Protein AF-A0A9D7PVM7-F1 (afdb_monomer_lite)

Sequence (505 aa):
MSLNIETTVGYNQNSSFRDILANPTSSTDWLGYDNGFRDRNHGDFKNYKTDPTDYELFMMLGLDPFYKSLGVNNDWNGLTDQEVKENYYKLGLVELGLLPKALINDRQAVEDAKLKFASSGLRKQAFEKLNARAAQEGQSLPNNWLTYKKRASTNISQSFSFGNQTKLFGKTLGYILGGRYGQSIQYDPHSINQRTLTSLFNDGQPIINENSNPQIARYTNGWSALLNLAYKYSNNHSISILLMPNFLGSNNLREGDVFRAGADYSKIYGSNQFYEQRKQMIYQLRSEHFFPAYKLKMELNASYTNGESIVPDFKRFRFFEFDSTTYWYDPTAFFQDPLTRNFRYLLEDLLDSRIHFELPLSKSTSFVRKIKFGAAYKQLDKKYDQYNYDLGFDAGSSFATNKDLQQFFDLSHFQFKKDIFEESRLDYFYGNPDFAPNHTFGRSSILAFFVMADYNITKKLRVSGGLRYENTDQKIDSDAYDKLNLPRNDIRRIYQGALVSNLVS

pLDDT: mean 90.28, std 12.52, range [25.58, 98.75]

Radius of gyration: 33.02 Å; chains: 1; bounding box: 81×60×110 Å

Foldseek 3Di:
DDKDKDKDWADDPFAAQDWAKAFDAAPCVQAQDHPCLQFDDDPPDDFQDLDDDLVLLLVLVVCQVVCVVVVNPDDCVPPPDPVVVLLVSLVSLVVVVLAPPVCSVPPVSSVSSVVCCLVVCSSQSSNCSNCVRQLVVLLVGDLTQDIDIDGHHTKMKIKMKDWDWDDDPNWIKIKIKMKMKTKDKDKDQFDWDWDWDDDPDDDDDDTKIKIWGKIKMKIKIWMKIKIKMKIDPDPFKIKMKMKMKIKMKMWIKIWGWMAIPPDPFGIKTKIKTWIKMKIKIKIKMWMWGADVVQRKIKIKIKMKIKIKMKTGFTAIFMWTCPDPFKTADDPPPVPPGFRKTKIKIKIKMKIKIKMKMWTAPDPDPLWGWIKMKIKIKMKMKMKMAMKMKGKDANLAGRMDGRVPVSVVSDSCLSPWDQHPSRRTDRGIGIDIPDDQVNTKMKIKMKIKIKMKIWTDPDSPDIDIDIDMDMDMDMDMGGPVCVVVVPPPPDPVPDDPPPPPPPPDD

Secondary structure (DSSP, 8-state):
-EEEEEEEEE--TTTTTSEEEE----TTGGGTS--SSS----TT-----SS--HHHHHIIIIIHHHHHHTT--S-GGG-S-HHHHHHHHHHHHHHTTSS-GGGTT-HHHHHHHHHHHHHSSHHHHHHHHHHHHHHHHHHHS-S----EEEE---EEEEEEEEEEEEEETTEEEEEEEEEEEEEEEEEETT--EEEEEPPSS-TT---EEEEE--EEEEEEEEEEEEEEEEEE-SSSEEEEEEEEEEEEEEEEEEEEEEEETTSS--EEEEEEEEEEEEEEEEEEEEEEEEETTTTEEEEEEEEEEEEEEEEEEEEEEEEEE-SSS-EE--TT-TTTS--EEEEEEEEEEEEEEEEEEEEES-S-TTS-EEEEEEEEEEEEEEEEEEEEEEEEESSS-SEEGGG-HHHHT-GGGGSEEE-TTS-EEESEEEE----GGGEEEEEEEEEEEEEEEEEESSSS-EEEEEEEEEEEEEEEEEHHHHHTT--TT-GGGS-TTS-------

Structure (mmCIF, N/CA/C/O backbone):
data_AF-A0A9D7PVM7-F1
#
_entry.id   AF-A0A9D7PVM7-F1
#
loop_
_atom_site.group_PDB
_atom_site.id
_atom_site.type_symbol
_atom_site.label_atom_id
_atom_site.label_alt_id
_atom_site.label_comp_id
_atom_site.label_asym_id
_atom_site.label_entity_id
_atom_site.label_seq_id
_atom_site.pdbx_PDB_ins_code
_atom_site.Cartn_x
_atom_site.Cartn_y
_atom_site.Cartn_z
_atom_site.occupancy
_atom_site.B_iso_or_equiv
_atom_site.auth_seq_id
_atom_site.auth_comp_id
_atom_site.auth_asym_id
_atom_site.auth_atom_id
_atom_site.pdbx_PDB_model_num
ATOM 1 N N . MET A 1 1 ? -27.632 18.808 27.602 1.00 84.50 1 MET A N 1
ATOM 2 C CA . MET A 1 1 ? -26.983 19.072 26.302 1.00 84.50 1 MET A CA 1
ATOM 3 C C . MET A 1 1 ? -25.584 19.597 26.567 1.00 84.50 1 MET A C 1
ATOM 5 O O . MET A 1 1 ? -25.450 20.509 27.369 1.00 84.50 1 MET A O 1
ATOM 9 N N . SER A 1 2 ? -24.564 18.986 25.970 1.00 90.25 2 SER A N 1
ATOM 10 C CA . SER A 1 2 ? -23.161 19.408 26.053 1.00 90.25 2 SER A CA 1
ATOM 11 C C . SER A 1 2 ? -22.622 19.569 24.635 1.00 90.25 2 SER A C 1
ATOM 13 O O . SER A 1 2 ? -22.853 18.698 23.794 1.00 90.25 2 SER A O 1
ATOM 15 N N . LEU A 1 3 ? -21.960 20.694 24.377 1.00 93.50 3 LEU A N 1
ATOM 16 C CA . LEU A 1 3 ? -21.268 21.004 23.132 1.00 93.50 3 LEU A CA 1
ATOM 17 C C . LEU A 1 3 ? -19.866 21.482 23.500 1.00 93.50 3 LEU A C 1
ATOM 19 O O . LEU A 1 3 ? -19.739 22.436 24.264 1.00 93.50 3 LEU A O 1
ATOM 23 N N . ASN A 1 4 ? -18.842 20.846 22.942 1.00 94.75 4 ASN A N 1
ATOM 24 C CA . ASN A 1 4 ? -17.461 21.304 23.034 1.00 94.75 4 ASN A CA 1
ATOM 25 C C . ASN A 1 4 ? -16.905 21.453 21.623 1.00 94.75 4 ASN A C 1
ATOM 27 O O . ASN A 1 4 ? -17.113 20.573 20.787 1.00 94.75 4 ASN A O 1
ATOM 31 N N . ILE A 1 5 ? -16.194 22.547 21.374 1.00 96.00 5 ILE A N 1
ATOM 32 C CA . ILE A 1 5 ? -15.469 22.809 20.132 1.00 96.00 5 ILE A CA 1
ATOM 33 C C . ILE A 1 5 ? -14.082 23.294 20.538 1.00 96.00 5 ILE A C 1
ATOM 35 O O . ILE A 1 5 ? -13.961 24.198 21.361 1.00 96.00 5 ILE A O 1
ATOM 39 N N . GLU A 1 6 ? -13.045 22.695 19.968 1.00 97.50 6 GLU A N 1
ATOM 40 C CA . GLU A 1 6 ? -11.655 23.041 20.241 1.00 97.50 6 GLU A CA 1
ATOM 41 C C . GLU A 1 6 ? -10.895 23.192 18.925 1.00 97.50 6 GLU A C 1
ATOM 43 O O . GLU A 1 6 ? -11.022 22.368 18.018 1.00 97.50 6 GLU A O 1
ATOM 48 N N . THR A 1 7 ? -10.096 24.251 18.817 1.00 97.44 7 THR A N 1
ATOM 49 C CA . THR A 1 7 ? -9.148 24.453 17.719 1.00 97.44 7 THR A CA 1
ATOM 50 C C . THR A 1 7 ? -7.782 24.773 18.301 1.00 97.44 7 THR A C 1
ATOM 52 O O . THR A 1 7 ? -7.635 25.707 19.084 1.00 97.44 7 THR A O 1
ATOM 55 N N . THR A 1 8 ? -6.776 24.015 17.884 1.00 97.50 8 THR A N 1
ATOM 56 C CA . THR A 1 8 ? -5.378 24.202 18.261 1.00 97.50 8 THR A CA 1
ATOM 57 C C . THR A 1 8 ? -4.565 24.483 17.008 1.00 97.50 8 THR A C 1
ATOM 59 O O . THR A 1 8 ? -4.646 23.736 16.031 1.00 97.50 8 THR A O 1
ATOM 62 N N . VAL A 1 9 ? -3.746 25.531 17.051 1.00 97.12 9 VAL A N 1
ATOM 63 C CA . VAL A 1 9 ? -2.754 25.836 16.016 1.00 97.12 9 VAL A CA 1
ATOM 64 C C . VAL A 1 9 ? -1.368 25.698 16.633 1.00 97.12 9 VAL A C 1
ATOM 66 O O . VAL A 1 9 ? -1.085 26.294 17.669 1.00 97.12 9 VAL A O 1
ATOM 69 N N . GLY A 1 10 ? -0.511 24.889 16.017 1.00 96.62 10 GLY A N 1
ATOM 70 C CA . GLY A 1 10 ? 0.842 24.611 16.485 1.00 96.62 10 GLY A CA 1
ATOM 71 C C . GLY A 1 10 ? 1.893 25.206 15.557 1.00 96.62 10 GLY A C 1
ATOM 72 O O . GLY A 1 10 ? 1.917 24.903 14.363 1.00 96.62 10 GLY A O 1
ATOM 73 N N . TYR A 1 11 ? 2.790 26.012 16.120 1.00 96.50 11 TYR A N 1
ATOM 74 C CA . TYR A 1 11 ? 3.998 26.474 15.444 1.00 96.50 11 TYR A CA 1
ATOM 75 C C . TYR A 1 11 ? 5.152 25.502 15.709 1.00 96.50 11 TYR A C 1
ATOM 77 O O . TYR A 1 11 ? 5.402 25.122 16.852 1.00 96.50 11 TYR A O 1
ATOM 85 N N . ASN A 1 12 ? 5.873 25.118 14.659 1.00 94.25 12 ASN A N 1
ATOM 86 C CA . ASN A 1 12 ? 7.096 24.330 14.745 1.00 94.25 12 ASN A CA 1
ATOM 87 C C . ASN A 1 12 ? 8.236 25.109 14.084 1.00 94.25 12 ASN A C 1
ATOM 89 O O . ASN A 1 12 ? 8.173 25.410 12.895 1.00 94.25 12 ASN A O 1
ATOM 93 N N . GLN A 1 13 ? 9.290 25.395 14.849 1.00 94.19 13 GLN A N 1
ATOM 94 C CA . GLN A 1 13 ? 10.431 26.195 14.397 1.00 94.19 13 GLN A CA 1
ATOM 95 C C . GLN A 1 13 ? 11.142 25.637 13.154 1.00 94.19 13 GLN A C 1
ATOM 97 O O . GLN A 1 13 ? 11.682 26.418 12.366 1.00 94.19 13 GLN A O 1
ATOM 102 N N . ASN A 1 14 ? 11.110 24.313 12.963 1.00 92.94 14 ASN A N 1
ATOM 103 C CA . ASN A 1 14 ? 11.766 23.654 11.841 1.00 92.94 14 ASN A CA 1
ATOM 104 C C . ASN A 1 14 ? 10.869 23.581 10.598 1.00 92.94 14 ASN A C 1
ATOM 106 O O . ASN A 1 14 ? 11.402 23.564 9.498 1.00 92.94 14 ASN A O 1
ATOM 110 N N . SER A 1 15 ? 9.535 23.559 10.729 1.00 95.25 15 SER A N 1
ATOM 111 C CA . SER A 1 15 ? 8.628 23.369 9.580 1.00 95.25 15 SER A CA 1
ATOM 112 C C . SER A 1 15 ? 7.724 24.563 9.268 1.00 95.25 15 SER A C 1
ATOM 114 O O . SER A 1 15 ? 7.580 24.922 8.101 1.00 95.25 15 SER A O 1
ATOM 116 N N . SER A 1 16 ? 7.114 25.207 10.264 1.00 96.56 16 SER A N 1
ATOM 117 C CA . SER A 1 16 ? 6.082 26.224 10.035 1.00 96.56 16 SER A CA 1
ATOM 118 C C . SER A 1 16 ? 6.622 27.434 9.272 1.00 96.56 16 SER A C 1
ATOM 120 O O . SER A 1 16 ? 7.566 28.090 9.707 1.00 96.56 16 SER A O 1
ATOM 122 N N . PHE A 1 17 ? 5.996 27.741 8.132 1.00 96.75 17 PHE A N 1
ATOM 123 C CA . PHE A 1 17 ? 6.364 28.829 7.220 1.00 96.75 17 PHE A CA 1
ATOM 124 C C . PHE A 1 17 ? 7.787 28.754 6.646 1.00 96.75 17 PHE A C 1
ATOM 126 O O . PHE A 1 17 ? 8.259 29.755 6.098 1.00 96.75 17 PHE A O 1
ATOM 133 N N . ARG A 1 18 ? 8.447 27.593 6.743 1.00 95.88 18 ARG A N 1
ATOM 134 C CA . ARG A 1 18 ? 9.758 27.297 6.149 1.00 95.88 18 ARG A CA 1
ATOM 135 C C . ARG A 1 18 ? 9.591 26.527 4.844 1.00 95.88 18 ARG A C 1
ATOM 137 O O . ARG A 1 18 ? 8.586 25.842 4.658 1.00 95.88 18 ARG A O 1
ATOM 144 N N . ASP A 1 19 ? 10.591 26.615 3.976 1.00 97.12 19 ASP A N 1
ATOM 145 C CA . ASP A 1 19 ? 10.674 25.774 2.786 1.00 97.12 19 ASP A CA 1
ATOM 146 C C . ASP A 1 19 ? 11.150 24.375 3.174 1.00 97.12 19 ASP A C 1
ATOM 148 O O . ASP A 1 19 ? 12.278 24.176 3.631 1.00 97.12 19 ASP A O 1
ATOM 152 N N . ILE A 1 20 ? 10.263 23.398 3.011 1.00 97.06 20 ILE A N 1
ATOM 153 C CA . ILE A 1 20 ? 10.488 22.010 3.410 1.00 97.06 20 ILE A CA 1
ATOM 154 C C . ILE A 1 20 ? 10.340 21.071 2.216 1.00 97.06 20 ILE A C 1
ATOM 156 O O . ILE A 1 20 ? 9.822 21.453 1.166 1.00 97.06 20 ILE A O 1
ATOM 160 N N . LEU A 1 21 ? 10.816 19.836 2.376 1.00 97.00 21 LEU A N 1
ATOM 161 C CA . LEU A 1 21 ? 10.713 18.804 1.346 1.00 97.00 21 LEU A CA 1
ATOM 162 C C . LEU A 1 21 ? 9.243 18.434 1.084 1.00 97.00 21 LEU A C 1
ATOM 164 O O . LEU A 1 21 ? 8.486 18.187 2.023 1.00 97.00 21 LEU A O 1
ATOM 168 N N . ALA A 1 22 ? 8.846 18.391 -0.183 1.00 97.06 22 ALA A N 1
ATOM 169 C CA . ALA A 1 22 ? 7.510 18.055 -0.656 1.00 97.06 22 ALA A CA 1
ATOM 170 C C . ALA A 1 22 ? 7.586 17.199 -1.931 1.00 97.06 22 ALA A C 1
ATOM 172 O O . ALA A 1 22 ? 8.621 17.123 -2.592 1.00 97.06 22 ALA A O 1
ATOM 173 N N . ASN A 1 23 ? 6.475 16.557 -2.274 1.00 96.56 23 ASN A N 1
ATOM 174 C CA . ASN A 1 23 ? 6.283 15.815 -3.513 1.00 96.56 23 ASN A CA 1
ATOM 175 C C . ASN A 1 23 ? 4.860 16.056 -4.045 1.00 96.56 23 ASN A C 1
ATOM 177 O O . ASN A 1 23 ? 4.028 16.606 -3.316 1.00 96.56 23 ASN A O 1
ATOM 181 N N . PRO A 1 24 ? 4.555 15.651 -5.289 1.00 95.31 24 PRO A N 1
ATOM 182 C CA . PRO A 1 24 ? 3.188 15.685 -5.792 1.00 95.31 24 PRO A CA 1
ATOM 183 C C . PRO A 1 24 ? 2.236 14.867 -4.903 1.00 95.31 24 PRO A C 1
ATOM 185 O O . PRO A 1 24 ? 2.549 13.746 -4.491 1.00 95.31 24 PRO A O 1
ATOM 188 N N . THR A 1 25 ? 1.068 15.437 -4.607 1.00 93.81 25 THR A N 1
ATOM 189 C CA . THR A 1 25 ? 0.061 14.862 -3.701 1.00 93.81 25 THR A CA 1
ATOM 190 C C . THR A 1 25 ? -1.292 14.720 -4.375 1.00 93.81 25 THR A C 1
ATOM 192 O O . THR A 1 25 ? -1.638 15.521 -5.243 1.00 93.81 25 THR A O 1
ATOM 195 N N . SER A 1 26 ? -2.097 13.771 -3.901 1.00 94.81 26 SER A N 1
ATOM 196 C CA . SER A 1 26 ? -3.500 13.683 -4.296 1.00 94.81 26 SER A CA 1
ATOM 197 C C . SER A 1 26 ? -4.316 14.861 -3.744 1.00 94.81 26 SER A C 1
ATOM 199 O O . SER A 1 26 ? -3.922 15.522 -2.776 1.00 94.81 26 SER A O 1
ATOM 201 N N . SER A 1 27 ? -5.493 15.106 -4.324 1.00 95.88 27 SER A N 1
ATOM 202 C CA . SER A 1 27 ? -6.414 16.151 -3.844 1.00 95.88 27 SER A CA 1
ATOM 203 C C . SER A 1 27 ? -7.040 15.847 -2.473 1.00 95.88 27 SER A C 1
ATOM 205 O O . SER A 1 27 ? -7.580 16.747 -1.829 1.00 95.88 27 SER A O 1
ATOM 207 N N . THR A 1 28 ? -6.940 14.601 -2.001 1.00 96.94 28 THR A N 1
ATOM 208 C CA . THR A 1 28 ? -7.524 14.111 -0.744 1.00 96.94 28 THR A CA 1
ATOM 209 C C . THR A 1 28 ? -6.475 13.761 0.310 1.00 96.94 28 THR A C 1
ATOM 211 O O . THR A 1 28 ? -6.841 13.388 1.422 1.00 96.94 28 THR A O 1
ATOM 214 N N . ASP A 1 29 ? -5.180 13.964 0.035 1.00 95.94 29 ASP A N 1
ATOM 215 C CA . ASP A 1 29 ? -4.097 13.688 0.994 1.00 95.94 29 ASP A CA 1
ATOM 216 C C . ASP A 1 29 ? -4.291 14.431 2.325 1.00 95.94 29 ASP A C 1
ATOM 218 O O . ASP A 1 29 ? -3.867 13.953 3.380 1.00 95.94 29 ASP A O 1
ATOM 222 N N . TRP A 1 30 ? -4.943 15.599 2.290 1.00 95.12 30 TRP A N 1
ATOM 223 C CA . TRP A 1 30 ? -5.291 16.371 3.482 1.00 95.12 30 TRP A CA 1
ATOM 224 C C . TRP A 1 30 ? -6.355 15.684 4.348 1.00 95.12 30 TRP A C 1
ATOM 226 O O . TRP A 1 30 ? -6.397 15.939 5.539 1.00 95.12 30 TRP A O 1
ATOM 236 N N . LEU A 1 31 ? -7.167 14.775 3.806 1.00 96.62 31 LEU A N 1
ATOM 237 C CA . LEU A 1 31 ? -8.083 13.913 4.563 1.00 96.62 31 LEU A CA 1
ATOM 238 C C . LEU A 1 31 ? -7.438 12.592 5.007 1.00 96.62 31 LEU A C 1
ATOM 240 O O . LEU A 1 31 ? -8.086 11.793 5.681 1.00 96.62 31 LEU A O 1
ATOM 244 N N . GLY A 1 32 ? -6.176 12.357 4.648 1.00 96.25 32 GLY A N 1
ATOM 245 C CA . GLY A 1 32 ? -5.449 11.152 5.029 1.00 96.25 32 GLY A CA 1
ATOM 246 C C . GLY A 1 32 ? -5.690 9.936 4.128 1.00 96.25 32 GLY A C 1
ATOM 247 O O . GLY A 1 32 ? -5.455 8.817 4.579 1.00 96.25 32 GLY A O 1
ATOM 248 N N . TYR A 1 33 ? -6.157 10.133 2.891 1.00 95.94 33 TYR A N 1
ATOM 249 C CA . TYR A 1 33 ? -6.263 9.070 1.885 1.00 95.94 33 TYR A CA 1
ATOM 250 C C . TYR A 1 33 ? -5.995 9.588 0.462 1.00 95.94 33 TYR A C 1
ATOM 252 O O . TYR A 1 33 ? -6.206 10.762 0.159 1.00 95.94 33 TYR A O 1
ATOM 260 N N . ASP A 1 34 ? -5.554 8.697 -0.415 1.00 94.00 34 ASP A N 1
ATOM 261 C CA . ASP A 1 34 ? -5.309 8.895 -1.840 1.00 94.00 34 ASP A CA 1
ATOM 262 C C . ASP A 1 34 ? -6.586 8.606 -2.646 1.00 94.00 34 ASP A C 1
ATOM 264 O O . ASP A 1 34 ? -7.335 7.678 -2.337 1.00 94.00 34 ASP A O 1
ATOM 268 N N . ASN A 1 35 ? -6.848 9.399 -3.683 1.00 92.19 35 ASN A N 1
ATOM 269 C CA . ASN A 1 35 ? -8.020 9.253 -4.553 1.00 92.19 35 ASN A CA 1
ATOM 270 C C . ASN A 1 35 ? -7.723 8.476 -5.852 1.00 92.19 35 ASN A C 1
ATOM 272 O O . ASN A 1 35 ? -8.383 8.713 -6.863 1.00 92.19 35 ASN A O 1
ATOM 276 N N . GLY A 1 36 ? -6.723 7.589 -5.841 1.00 90.75 36 GLY A N 1
ATOM 277 C CA . GLY A 1 36 ? -6.231 6.882 -7.027 1.00 90.75 36 GLY A CA 1
ATOM 278 C C . GLY A 1 36 ? -5.164 7.658 -7.804 1.00 90.75 36 GLY A C 1
ATOM 279 O O . GLY A 1 36 ? -4.864 7.312 -8.940 1.00 90.75 36 GLY A O 1
ATOM 280 N N . PHE A 1 37 ? -4.591 8.712 -7.215 1.00 92.62 37 PHE A N 1
ATOM 281 C CA . PHE A 1 37 ? -3.485 9.471 -7.804 1.00 92.62 37 PHE A CA 1
ATOM 282 C C . PHE A 1 37 ? -2.196 8.642 -7.872 1.00 92.62 37 PHE A C 1
ATOM 284 O O . PHE A 1 37 ? -1.412 8.797 -8.808 1.00 92.62 37 PHE A O 1
ATOM 291 N N . ARG A 1 38 ? -1.958 7.791 -6.866 1.00 92.31 38 ARG A N 1
ATOM 292 C CA . ARG A 1 38 ? -0.751 6.952 -6.770 1.00 92.31 38 ARG A CA 1
ATOM 293 C C . ARG A 1 38 ? -0.991 5.510 -7.186 1.00 92.31 38 ARG A C 1
ATOM 295 O O . ARG A 1 38 ? -0.063 4.861 -7.650 1.00 92.31 38 ARG A O 1
ATOM 302 N N . ASP A 1 39 ? -2.194 5.007 -6.945 1.00 92.19 39 ASP A N 1
ATOM 303 C CA . ASP A 1 39 ? -2.515 3.591 -7.092 1.00 92.19 39 ASP A CA 1
ATOM 304 C C . ASP A 1 39 ? -2.680 3.160 -8.563 1.00 92.19 39 ASP A C 1
ATOM 306 O O . ASP A 1 39 ? -2.854 3.994 -9.453 1.00 92.19 39 ASP A O 1
ATOM 310 N N . ARG A 1 40 ? -2.636 1.850 -8.837 1.00 90.12 40 ARG A N 1
ATOM 311 C CA . ARG A 1 40 ? -2.849 1.286 -10.179 1.00 90.12 40 ARG A CA 1
ATOM 312 C C . ARG A 1 40 ? -3.481 -0.105 -10.142 1.00 90.12 40 ARG A C 1
ATOM 314 O O . ARG A 1 40 ? -3.437 -0.808 -9.143 1.00 90.12 40 ARG A O 1
ATOM 321 N N . ASN A 1 41 ? -3.998 -0.551 -11.287 1.00 90.69 41 ASN A N 1
ATOM 322 C CA . ASN A 1 41 ? -4.342 -1.961 -11.472 1.00 90.69 41 ASN A CA 1
ATOM 323 C C . ASN A 1 41 ? -3.064 -2.786 -11.727 1.00 90.69 41 ASN A C 1
ATOM 325 O O . ASN A 1 41 ? -2.278 -2.459 -12.622 1.00 90.69 41 ASN A O 1
ATOM 329 N N . HIS A 1 42 ? -2.876 -3.844 -10.935 1.00 91.81 42 HIS A N 1
ATOM 330 C CA . HIS A 1 42 ? -1.727 -4.752 -10.988 1.00 91.81 42 HIS A CA 1
ATOM 331 C C . HIS A 1 42 ? -1.974 -6.030 -11.800 1.00 91.81 42 HIS A C 1
ATOM 333 O O . HIS A 1 42 ? -1.023 -6.601 -12.326 1.00 91.81 42 HIS A O 1
ATOM 339 N N . GLY A 1 43 ? -3.229 -6.480 -11.921 1.00 86.56 43 GLY A N 1
ATOM 340 C CA . GLY A 1 43 ? -3.563 -7.786 -12.505 1.00 86.56 43 GLY A CA 1
ATOM 341 C C . GLY A 1 43 ? -3.292 -7.892 -14.007 1.00 86.56 43 GLY A C 1
ATOM 342 O O . GLY A 1 43 ? -3.091 -8.988 -14.522 1.00 86.56 43 GLY A O 1
ATOM 343 N N . ASP A 1 44 ? -3.235 -6.751 -14.694 1.00 82.12 44 ASP A N 1
ATOM 344 C CA . ASP A 1 44 ? -3.057 -6.681 -16.147 1.00 82.12 44 ASP A CA 1
ATOM 345 C C . ASP A 1 44 ? -1.622 -6.344 -16.577 1.00 82.12 44 ASP A C 1
ATOM 347 O O . ASP A 1 44 ? -1.389 -6.146 -17.771 1.00 82.12 44 ASP A O 1
ATOM 351 N N . PHE A 1 45 ? -0.674 -6.274 -15.632 1.00 90.19 45 PHE A N 1
ATOM 352 C CA . PHE A 1 45 ? 0.708 -5.892 -15.921 1.00 90.19 45 PHE A CA 1
ATOM 353 C C . PHE A 1 45 ? 1.392 -6.871 -16.884 1.00 90.19 45 PHE A C 1
ATOM 355 O O . PHE A 1 45 ? 1.308 -8.093 -16.715 1.00 90.19 45 PHE A O 1
ATOM 362 N N . LYS A 1 46 ? 2.114 -6.349 -17.879 1.00 90.81 46 LYS A N 1
ATOM 363 C CA . LYS A 1 46 ? 2.918 -7.139 -18.816 1.00 90.81 46 LYS A CA 1
ATOM 364 C C . LYS A 1 46 ? 4.386 -6.761 -18.699 1.00 90.81 46 LYS A C 1
ATOM 366 O O . LYS A 1 46 ? 4.791 -5.664 -19.066 1.00 90.81 46 LYS A O 1
ATOM 371 N N . ASN A 1 47 ? 5.184 -7.731 -18.253 1.00 90.94 47 ASN A N 1
ATOM 372 C CA . ASN A 1 47 ? 6.636 -7.623 -18.292 1.00 90.94 47 ASN A CA 1
ATOM 373 C C . ASN A 1 47 ? 7.111 -7.408 -19.732 1.00 90.94 47 ASN A C 1
ATOM 375 O O . ASN A 1 47 ? 6.665 -8.099 -20.653 1.00 90.94 47 ASN A O 1
ATOM 379 N N . TYR A 1 48 ? 8.034 -6.466 -19.893 1.00 92.88 48 TYR A N 1
ATOM 380 C CA . TYR A 1 48 ? 8.754 -6.259 -21.137 1.00 92.88 48 TYR A CA 1
ATOM 381 C C . TYR A 1 48 ? 9.619 -7.478 -21.472 1.00 92.88 48 TYR A C 1
ATOM 383 O O . TYR A 1 48 ? 10.242 -8.069 -20.588 1.00 92.88 48 TYR A O 1
ATOM 391 N N . LYS A 1 49 ? 9.653 -7.853 -22.751 1.00 92.62 49 LYS A N 1
ATOM 392 C CA . LYS A 1 49 ? 10.514 -8.911 -23.281 1.00 92.62 49 LYS A CA 1
ATOM 393 C C . LYS A 1 49 ? 11.619 -8.283 -24.121 1.00 92.62 49 LYS A C 1
ATOM 395 O O . LY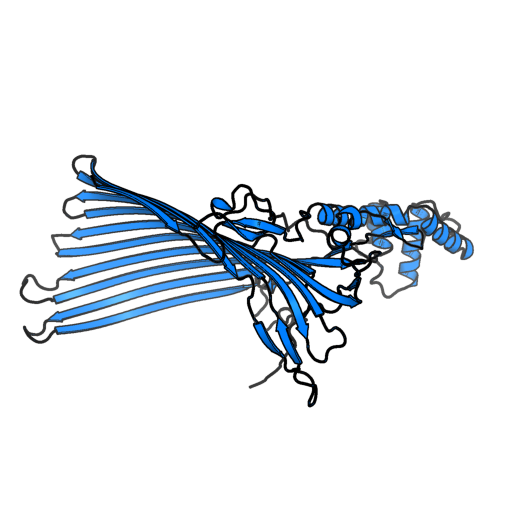S A 1 49 ? 11.349 -7.868 -25.248 1.00 92.62 49 LYS A O 1
ATOM 400 N N . THR A 1 50 ? 12.828 -8.238 -23.561 1.00 89.56 50 THR A N 1
ATOM 401 C CA . THR A 1 50 ? 14.050 -7.753 -24.229 1.00 89.56 50 THR A CA 1
ATOM 402 C C . THR A 1 50 ? 14.386 -8.612 -25.444 1.00 89.56 50 THR A C 1
ATOM 404 O O . THR A 1 50 ? 14.624 -8.089 -26.528 1.00 89.56 50 THR A O 1
ATOM 407 N N . ASP A 1 51 ? 14.288 -9.936 -25.283 1.00 88.88 51 ASP A N 1
ATOM 408 C CA . ASP A 1 51 ? 14.676 -10.923 -26.292 1.00 88.88 51 ASP A CA 1
ATOM 409 C C . ASP A 1 51 ? 13.527 -11.906 -26.578 1.00 88.88 51 ASP A C 1
ATOM 411 O O . ASP A 1 51 ? 13.518 -13.032 -26.068 1.00 88.88 51 ASP A O 1
ATOM 415 N N . PRO A 1 52 ? 12.510 -11.497 -27.360 1.00 92.12 52 PRO A N 1
ATOM 416 C CA . PRO A 1 52 ? 11.431 -12.385 -27.767 1.00 92.12 52 PRO A CA 1
ATOM 417 C C . PRO A 1 52 ? 11.929 -13.549 -28.614 1.00 92.12 52 PRO A C 1
ATOM 419 O O . PRO A 1 52 ? 12.854 -13.409 -29.417 1.00 92.12 52 PRO A O 1
ATOM 422 N N . THR A 1 53 ? 11.255 -14.688 -28.501 1.00 92.75 53 THR A N 1
ATOM 423 C CA . THR A 1 53 ? 11.544 -15.838 -29.358 1.00 92.75 53 THR A CA 1
ATOM 424 C C . THR A 1 53 ? 10.960 -15.654 -30.754 1.00 92.75 53 THR A C 1
ATOM 426 O O . THR A 1 53 ? 9.978 -14.935 -30.950 1.00 92.75 53 THR A O 1
ATOM 429 N N . ASP A 1 54 ? 11.518 -16.345 -31.751 1.00 90.94 54 ASP A N 1
ATOM 430 C CA . ASP A 1 54 ? 10.971 -16.298 -33.111 1.00 90.94 54 ASP A CA 1
ATOM 431 C C . ASP A 1 54 ? 9.509 -16.765 -33.158 1.00 90.94 54 ASP A C 1
ATOM 433 O O . ASP A 1 54 ? 8.704 -16.200 -33.899 1.00 90.94 54 ASP A O 1
ATOM 437 N N . TYR A 1 55 ? 9.143 -17.747 -32.324 1.00 93.88 55 TYR A N 1
ATOM 438 C CA . TYR A 1 55 ? 7.754 -18.169 -32.148 1.00 93.88 55 TYR A CA 1
ATOM 439 C C . TYR A 1 55 ? 6.866 -16.988 -31.762 1.00 93.88 55 TYR A C 1
ATOM 441 O O . TYR A 1 55 ? 5.894 -16.697 -32.457 1.00 93.88 55 TYR A O 1
ATOM 449 N N . GLU A 1 56 ? 7.219 -16.272 -30.696 1.00 94.38 56 GLU A N 1
ATOM 450 C CA . GLU A 1 56 ? 6.453 -15.132 -30.194 1.00 94.38 56 GLU A CA 1
ATOM 451 C C . GLU A 1 56 ? 6.324 -14.020 -31.234 1.00 94.38 56 GLU A C 1
ATOM 453 O O . GLU A 1 56 ? 5.245 -13.443 -31.396 1.00 94.38 56 GLU A O 1
ATOM 458 N N . LEU A 1 57 ? 7.391 -13.755 -31.989 1.00 94.31 57 LEU A N 1
ATOM 459 C CA . LEU A 1 57 ? 7.356 -12.783 -33.075 1.00 94.31 57 LEU A CA 1
ATOM 460 C C . LEU A 1 57 ? 6.388 -13.222 -34.182 1.00 94.31 57 LEU A C 1
ATOM 462 O O . LEU A 1 57 ? 5.537 -12.435 -34.600 1.00 94.31 57 LEU A O 1
ATOM 466 N N . PHE A 1 58 ? 6.431 -14.483 -34.616 1.00 96.00 58 PHE A N 1
ATOM 467 C CA . PHE A 1 58 ? 5.473 -14.994 -35.598 1.00 96.00 58 PHE A CA 1
ATOM 468 C C . PHE A 1 58 ? 4.027 -14.990 -35.076 1.00 96.00 58 PHE A C 1
ATOM 470 O O . PHE A 1 58 ? 3.112 -14.661 -35.836 1.00 96.00 58 PHE A O 1
ATOM 477 N N . MET A 1 59 ? 3.801 -15.274 -33.788 1.00 95.25 59 MET A N 1
ATOM 478 C CA . MET A 1 59 ? 2.479 -15.140 -33.157 1.00 95.25 59 MET A CA 1
ATOM 479 C C . MET A 1 59 ? 1.945 -13.712 -33.290 1.00 95.25 59 MET A C 1
ATOM 481 O O . MET A 1 59 ? 0.804 -13.518 -33.712 1.00 95.25 59 MET A O 1
ATOM 485 N N . MET A 1 60 ? 2.777 -12.703 -33.014 1.00 95.88 60 MET A N 1
ATOM 486 C CA . MET A 1 60 ? 2.394 -11.289 -33.149 1.00 95.88 60 MET A CA 1
ATOM 487 C C . MET A 1 60 ? 2.167 -10.843 -34.601 1.00 95.88 60 MET A C 1
ATOM 489 O O . MET A 1 60 ? 1.478 -9.844 -34.855 1.00 95.88 60 MET A O 1
ATOM 493 N N . LEU A 1 61 ? 2.706 -11.592 -35.563 1.00 96.50 61 LEU A N 1
ATOM 494 C CA . LEU A 1 61 ? 2.450 -11.417 -36.994 1.00 96.50 61 LEU A CA 1
ATOM 495 C C . LEU A 1 61 ? 1.200 -12.157 -37.486 1.00 96.50 61 LEU A C 1
ATOM 497 O O . LEU A 1 61 ? 0.849 -12.027 -38.654 1.00 96.50 61 LEU A O 1
ATOM 501 N N . GLY A 1 62 ? 0.485 -12.859 -36.603 1.00 96.12 62 GLY A N 1
ATOM 502 C CA . GLY A 1 62 ? -0.796 -13.495 -36.911 1.00 96.12 62 GLY A CA 1
ATOM 503 C C . GLY A 1 62 ? -0.700 -14.967 -37.302 1.00 96.12 62 GLY A C 1
ATOM 504 O O . GLY A 1 62 ? -1.694 -15.528 -37.755 1.00 96.12 62 GLY A O 1
ATOM 505 N N . LEU A 1 63 ? 0.452 -15.614 -37.106 1.00 96.81 63 LEU A N 1
ATOM 506 C CA . LEU A 1 63 ? 0.646 -17.025 -37.465 1.00 96.81 63 LEU A CA 1
ATOM 507 C C . LEU A 1 63 ? 0.155 -18.001 -36.376 1.00 96.81 63 LEU A C 1
ATOM 509 O O . LEU A 1 63 ? 0.306 -19.210 -36.530 1.00 96.81 63 LEU A O 1
ATOM 513 N N . ASP A 1 64 ? -0.462 -17.520 -35.292 1.00 94.88 64 ASP A N 1
ATOM 514 C CA . ASP A 1 64 ? -0.998 -18.372 -34.213 1.00 94.88 64 ASP A CA 1
ATOM 515 C C . ASP A 1 64 ? -1.951 -19.480 -34.709 1.00 94.88 64 ASP A C 1
ATOM 517 O O . ASP A 1 64 ? -1.715 -20.648 -34.388 1.00 94.88 64 ASP A O 1
ATOM 521 N N . PRO A 1 65 ? -2.957 -19.201 -35.565 1.00 96.75 65 PRO A N 1
ATOM 522 C CA . PRO A 1 65 ? -3.820 -20.254 -36.101 1.00 96.75 65 PRO A CA 1
ATOM 523 C C . PRO A 1 65 ? -3.060 -21.266 -36.968 1.00 96.75 65 PRO A C 1
ATOM 525 O O . PRO A 1 65 ? -3.372 -22.457 -36.938 1.00 96.75 65 PRO A O 1
ATOM 528 N N . PHE A 1 66 ? -2.052 -20.805 -37.718 1.00 97.12 66 PHE A N 1
ATOM 529 C CA . PHE A 1 66 ? -1.228 -21.656 -38.575 1.00 97.12 66 PHE A CA 1
ATOM 530 C C . PHE A 1 66 ? -0.439 -22.668 -37.740 1.00 97.12 66 PHE A C 1
ATOM 532 O O . PHE A 1 66 ? -0.581 -23.873 -37.945 1.00 97.12 66 PHE A O 1
ATOM 539 N N . TYR A 1 67 ? 0.314 -22.216 -36.738 1.00 96.19 67 TYR A N 1
ATOM 540 C CA . TYR A 1 67 ? 1.105 -23.120 -35.901 1.00 96.19 67 TYR A CA 1
ATOM 541 C C . TYR A 1 67 ? 0.236 -24.052 -35.049 1.00 96.19 67 TYR A C 1
ATOM 543 O O . TYR A 1 67 ? 0.526 -25.249 -34.970 1.00 96.19 67 TYR A O 1
ATOM 551 N N . LYS A 1 68 ? -0.899 -23.572 -34.524 1.00 95.25 68 LYS A N 1
ATOM 552 C CA . LYS A 1 68 ? -1.876 -24.436 -33.840 1.00 95.25 68 LYS A CA 1
ATOM 553 C C . LYS A 1 68 ? -2.440 -25.523 -34.751 1.00 95.25 68 LYS A C 1
ATOM 555 O O . LYS A 1 68 ? -2.626 -26.649 -34.295 1.00 95.25 68 LYS A O 1
ATOM 560 N N . SER A 1 69 ? -2.660 -25.232 -36.038 1.00 96.50 69 SER A N 1
ATOM 561 C CA . SER A 1 69 ? -3.107 -26.241 -37.013 1.00 96.50 69 SER A CA 1
ATOM 562 C C . SER A 1 69 ? -2.075 -27.352 -37.248 1.00 96.50 69 SER A C 1
ATOM 564 O O . SER A 1 69 ? -2.448 -28.481 -37.556 1.00 96.50 69 SER A O 1
ATOM 566 N N . LEU A 1 70 ? -0.789 -27.055 -37.030 1.00 93.31 70 LEU A N 1
ATOM 567 C CA . LEU A 1 70 ? 0.315 -28.016 -37.074 1.00 93.31 70 LEU A CA 1
ATOM 568 C C . LEU A 1 70 ? 0.533 -28.741 -35.730 1.00 93.31 70 LEU A C 1
ATOM 570 O O . LEU A 1 70 ? 1.456 -29.542 -35.608 1.00 93.31 70 LEU A O 1
ATOM 574 N N . GLY A 1 71 ? -0.294 -28.467 -34.714 1.00 92.38 71 GLY A N 1
ATOM 575 C CA . GLY A 1 71 ? -0.165 -29.029 -33.366 1.00 92.38 71 GLY A CA 1
ATOM 576 C C . GLY A 1 71 ? 0.863 -28.321 -32.475 1.00 92.38 71 GLY A C 1
ATOM 577 O O . GLY A 1 71 ? 1.139 -28.781 -31.365 1.00 92.38 71 GLY A O 1
ATOM 578 N N . VAL A 1 72 ? 1.415 -27.193 -32.924 1.00 92.25 72 VAL A N 1
ATOM 579 C CA . VAL A 1 72 ? 2.396 -26.399 -32.181 1.00 92.25 72 VAL A CA 1
ATOM 580 C C . VAL A 1 72 ? 1.655 -25.416 -31.277 1.00 92.25 72 VAL A C 1
ATOM 582 O O . VAL A 1 72 ? 1.150 -24.392 -31.728 1.00 92.25 72 VAL A O 1
ATOM 585 N N . ASN A 1 73 ? 1.561 -25.760 -29.991 1.00 89.31 73 ASN A N 1
ATOM 586 C CA . ASN A 1 73 ? 0.815 -24.983 -28.991 1.00 89.31 73 ASN A CA 1
ATOM 587 C C . ASN A 1 73 ? 1.709 -24.212 -28.008 1.00 89.31 73 ASN A C 1
ATOM 589 O O . ASN A 1 73 ? 1.205 -23.433 -27.204 1.00 89.31 73 ASN A O 1
ATOM 593 N N . ASN A 1 74 ? 3.019 -24.453 -28.047 1.00 88.88 74 ASN A N 1
ATOM 594 C CA . ASN A 1 74 ? 4.004 -23.864 -27.149 1.00 88.88 74 ASN A CA 1
ATOM 595 C C . ASN A 1 74 ? 5.224 -23.411 -27.948 1.00 88.88 74 ASN A C 1
ATOM 597 O O . ASN A 1 74 ? 5.447 -23.874 -29.067 1.00 88.88 74 ASN A O 1
ATOM 601 N N . ASP A 1 75 ? 6.025 -22.551 -27.328 1.00 89.00 75 ASP A N 1
ATOM 602 C CA . ASP A 1 75 ? 7.282 -22.081 -27.893 1.00 89.00 75 ASP A CA 1
ATOM 603 C C . ASP A 1 75 ? 8.228 -23.246 -28.218 1.00 89.00 75 ASP A C 1
ATOM 605 O O . ASP A 1 75 ? 8.514 -24.096 -27.368 1.00 89.00 75 ASP A O 1
ATOM 609 N N . TRP A 1 76 ? 8.720 -23.284 -29.457 1.00 89.25 76 TRP A N 1
ATOM 610 C CA . TRP A 1 76 ? 9.663 -24.303 -29.902 1.00 89.25 76 TRP A CA 1
ATOM 611 C C . TRP A 1 76 ? 11.109 -24.014 -29.505 1.00 89.25 76 TRP A C 1
ATOM 613 O O . TRP A 1 76 ? 11.935 -24.913 -29.629 1.00 89.25 76 TRP A O 1
ATOM 623 N N . ASN A 1 77 ? 11.456 -22.830 -28.991 1.00 81.81 77 ASN A N 1
ATOM 624 C CA . ASN A 1 77 ? 12.830 -22.533 -28.572 1.00 81.81 77 ASN A CA 1
ATOM 625 C C . ASN A 1 77 ? 13.321 -23.441 -27.433 1.00 81.81 77 ASN A C 1
ATOM 627 O O . ASN A 1 77 ? 14.522 -23.692 -27.336 1.00 81.81 77 ASN A O 1
ATOM 631 N N . GLY A 1 78 ? 12.407 -23.997 -26.629 1.00 77.62 78 GLY A N 1
ATOM 632 C CA . GLY A 1 78 ? 12.715 -24.994 -25.597 1.00 77.62 78 GLY A CA 1
ATOM 633 C C . GLY A 1 78 ? 12.973 -26.415 -26.120 1.00 77.62 78 GLY A C 1
ATOM 634 O O . GLY A 1 78 ? 13.342 -27.287 -25.334 1.00 77.62 78 GLY A O 1
ATOM 635 N N . LEU A 1 79 ? 12.784 -26.679 -27.419 1.00 86.12 79 LEU A N 1
ATOM 636 C CA . LEU A 1 79 ? 13.064 -27.988 -28.012 1.00 86.12 79 LEU A CA 1
ATOM 637 C C . LEU A 1 79 ? 14.575 -28.224 -28.127 1.00 86.12 79 LEU A C 1
ATOM 639 O O . LEU A 1 79 ? 15.344 -27.343 -28.527 1.00 86.12 79 LEU A O 1
ATOM 643 N N . THR A 1 80 ? 15.003 -29.447 -27.817 1.00 87.00 80 THR A N 1
ATOM 644 C CA . THR A 1 80 ? 16.402 -29.877 -27.960 1.00 87.00 80 THR A CA 1
ATOM 645 C C . THR A 1 80 ? 16.790 -30.116 -29.419 1.00 87.00 80 THR A C 1
ATOM 647 O O . THR A 1 80 ? 17.947 -29.924 -29.780 1.00 87.00 80 THR A O 1
ATOM 650 N N . ASP A 1 81 ? 15.827 -30.490 -30.264 1.00 90.69 81 ASP A N 1
ATOM 651 C CA . ASP A 1 81 ? 16.035 -30.741 -31.688 1.00 90.69 81 ASP A CA 1
ATOM 652 C C . ASP A 1 81 ? 16.131 -29.423 -32.477 1.00 90.69 81 ASP A C 1
ATOM 654 O O . ASP A 1 81 ? 15.158 -28.676 -32.624 1.00 90.69 81 ASP A O 1
ATOM 658 N N . GLN A 1 82 ? 17.334 -29.122 -32.970 1.00 88.19 82 GLN A N 1
ATOM 659 C CA . GLN A 1 82 ? 17.614 -27.905 -33.729 1.00 88.19 82 GLN A CA 1
ATOM 660 C C . GLN A 1 82 ? 16.999 -27.926 -35.133 1.00 88.19 82 GLN A C 1
ATOM 662 O O . GLN A 1 82 ? 16.622 -26.872 -35.644 1.00 88.19 82 GLN A O 1
ATOM 667 N N . GLU A 1 83 ? 16.870 -29.102 -35.746 1.00 89.94 83 GLU A N 1
ATOM 668 C CA . GLU A 1 83 ? 16.308 -29.247 -37.088 1.00 89.94 83 GLU A CA 1
ATOM 669 C C . GLU A 1 83 ? 14.808 -28.950 -37.071 1.00 89.94 83 GLU A C 1
ATOM 671 O O . GLU A 1 83 ? 14.303 -28.218 -37.921 1.00 89.94 83 GLU A O 1
ATOM 676 N N . VAL A 1 84 ? 14.105 -29.427 -36.043 1.00 89.25 84 VAL A N 1
ATOM 677 C CA . VAL A 1 84 ? 12.680 -29.133 -35.843 1.00 89.25 84 VAL A CA 1
ATOM 678 C C . VAL A 1 84 ? 12.440 -27.632 -35.648 1.00 89.25 84 VAL A C 1
ATOM 680 O O . VAL A 1 84 ? 11.538 -27.075 -36.275 1.00 89.25 84 VAL A O 1
ATOM 683 N N . LYS A 1 85 ? 13.266 -26.953 -34.838 1.00 90.44 85 LYS A N 1
ATOM 684 C CA . LYS A 1 85 ? 13.179 -25.493 -34.634 1.00 90.44 85 LYS A CA 1
ATOM 685 C C . LYS A 1 85 ? 13.379 -24.722 -35.936 1.00 90.44 85 LYS A C 1
ATOM 687 O O . LYS A 1 85 ? 12.582 -23.846 -36.267 1.00 90.44 85 LYS A O 1
ATOM 692 N N . GLU A 1 86 ? 14.408 -25.089 -36.694 1.00 91.81 86 GLU A N 1
ATOM 693 C CA . GLU A 1 86 ? 14.702 -24.482 -37.991 1.00 91.81 86 GLU A CA 1
ATOM 694 C C . GLU A 1 86 ? 13.563 -24.725 -38.998 1.00 91.81 86 GLU A C 1
ATOM 696 O O . GLU A 1 86 ? 13.199 -23.826 -39.754 1.00 91.81 86 GLU A O 1
ATOM 701 N N . ASN A 1 87 ? 12.948 -25.911 -38.991 1.00 93.56 87 ASN A N 1
ATOM 702 C CA . ASN A 1 87 ? 11.813 -26.223 -39.857 1.00 93.56 87 ASN A CA 1
ATOM 703 C C . ASN A 1 87 ? 10.577 -25.382 -39.516 1.00 93.56 87 ASN A C 1
ATOM 705 O O . ASN A 1 87 ? 9.948 -24.850 -40.432 1.00 93.56 87 ASN A O 1
ATOM 709 N N . TYR A 1 88 ? 10.251 -25.187 -38.234 1.00 94.94 88 TYR A N 1
ATOM 710 C CA . TYR A 1 88 ? 9.167 -24.278 -37.845 1.00 94.94 88 TYR A CA 1
ATOM 711 C C . TYR A 1 88 ? 9.455 -22.838 -38.254 1.00 94.94 88 TYR A C 1
ATOM 713 O O . TYR A 1 88 ? 8.592 -22.194 -38.845 1.00 94.94 88 TYR A O 1
ATOM 721 N N . TYR A 1 89 ? 10.682 -22.364 -38.049 1.00 94.88 89 TYR A N 1
ATOM 722 C CA . TYR A 1 89 ? 11.083 -21.033 -38.485 1.00 94.88 89 TYR A CA 1
ATOM 723 C C . TYR A 1 89 ? 10.911 -20.841 -40.003 1.00 94.88 89 TYR A C 1
ATOM 725 O O . TYR A 1 89 ? 10.287 -19.876 -40.450 1.00 94.88 89 TYR A O 1
ATOM 733 N N . LYS A 1 90 ? 11.395 -21.793 -40.814 1.00 96.31 90 LYS A N 1
ATOM 734 C CA . LYS A 1 90 ? 11.227 -21.790 -42.278 1.00 96.31 90 LYS A CA 1
ATOM 735 C C . LYS A 1 90 ? 9.757 -21.783 -42.690 1.00 96.31 90 LYS A C 1
ATOM 737 O O . LYS A 1 90 ? 9.392 -21.047 -43.603 1.00 96.31 90 LYS A O 1
ATOM 742 N N . LEU A 1 91 ? 8.912 -22.574 -42.028 1.00 96.31 91 LEU A N 1
ATOM 743 C CA . LEU A 1 91 ? 7.469 -22.586 -42.276 1.00 96.31 91 LEU A CA 1
ATOM 744 C C . LEU A 1 91 ? 6.834 -21.222 -41.978 1.00 96.31 91 LEU A C 1
ATOM 746 O O . LEU A 1 91 ? 5.995 -20.767 -42.753 1.00 96.31 91 LEU A O 1
ATOM 750 N N . GLY A 1 92 ? 7.287 -20.530 -40.932 1.00 96.44 92 GLY A N 1
ATOM 751 C CA . GLY A 1 92 ? 6.894 -19.149 -40.656 1.00 96.44 92 GLY A CA 1
ATOM 752 C C . GLY A 1 92 ? 7.259 -18.188 -41.782 1.00 96.44 92 GLY A C 1
ATOM 753 O O . GLY A 1 92 ? 6.417 -17.411 -42.228 1.00 96.44 92 GLY A O 1
ATOM 754 N N . LEU A 1 93 ? 8.486 -18.275 -42.302 1.00 97.31 93 LEU A N 1
ATOM 755 C CA . LEU A 1 93 ? 8.916 -17.467 -43.449 1.00 97.31 93 LEU A CA 1
ATOM 756 C C . LEU A 1 93 ? 8.096 -17.753 -44.713 1.00 97.31 93 LEU A C 1
ATOM 758 O O . LEU A 1 93 ? 7.818 -16.833 -45.485 1.00 97.31 93 LEU A O 1
ATOM 762 N N . VAL A 1 94 ? 7.712 -19.012 -44.933 1.00 97.19 94 VAL A N 1
ATOM 763 C CA . VAL A 1 94 ? 6.835 -19.409 -46.041 1.00 97.19 94 VAL A CA 1
ATOM 764 C C . VAL A 1 94 ? 5.457 -18.777 -45.894 1.00 97.19 94 VAL A C 1
ATOM 766 O O . VAL A 1 94 ? 4.945 -18.207 -46.856 1.00 97.19 94 VAL A O 1
ATOM 769 N N . GLU A 1 95 ? 4.868 -18.859 -44.704 1.00 96.94 95 GLU A N 1
ATOM 770 C CA . GLU A 1 95 ? 3.525 -18.340 -44.440 1.00 96.94 95 GLU A CA 1
ATOM 771 C C . GLU A 1 95 ? 3.475 -16.807 -44.511 1.00 96.94 95 GLU A C 1
ATOM 773 O O . GLU A 1 95 ? 2.516 -16.236 -45.022 1.00 96.94 95 GLU A O 1
ATOM 778 N N . LEU A 1 96 ? 4.555 -16.127 -44.115 1.00 96.44 96 LEU A N 1
ATOM 779 C CA . LEU A 1 96 ? 4.725 -14.686 -44.329 1.00 96.44 96 LEU A CA 1
ATOM 780 C C . LEU A 1 96 ? 5.001 -14.300 -45.794 1.00 96.44 96 LEU A C 1
ATOM 782 O O . LEU A 1 96 ? 5.110 -13.114 -46.102 1.00 96.44 96 LEU A O 1
ATOM 786 N N . GLY A 1 97 ? 5.157 -15.271 -46.699 1.00 95.75 97 GLY A N 1
ATOM 787 C CA . GLY A 1 97 ? 5.450 -15.035 -48.114 1.00 95.75 97 GLY A CA 1
ATOM 788 C C . GLY A 1 97 ? 6.890 -14.595 -48.403 1.00 95.75 97 GLY A C 1
ATOM 789 O O . GLY A 1 97 ? 7.177 -14.121 -49.501 1.00 95.75 97 GLY A O 1
ATOM 790 N N . LEU A 1 98 ? 7.807 -14.748 -47.444 1.00 96.25 98 LEU A N 1
ATOM 791 C CA . LEU A 1 98 ? 9.220 -14.376 -47.582 1.00 96.25 98 LEU A CA 1
ATOM 792 C C . LEU A 1 98 ? 10.065 -15.488 -48.220 1.00 96.25 98 LEU A C 1
ATOM 794 O O . LEU A 1 98 ? 11.096 -15.195 -48.829 1.00 96.25 98 LEU A O 1
ATOM 798 N N . LEU A 1 99 ? 9.614 -16.742 -48.110 1.00 97.50 99 LEU A N 1
ATOM 799 C CA . LEU A 1 99 ? 10.266 -17.933 -48.655 1.00 97.50 99 LEU A CA 1
ATOM 800 C C . LEU A 1 99 ? 9.291 -18.722 -49.554 1.00 97.50 99 LEU A C 1
ATOM 802 O O . LEU A 1 99 ? 8.254 -19.181 -49.079 1.00 97.50 99 LEU A O 1
ATOM 806 N N . PRO A 1 100 ? 9.580 -18.930 -50.851 1.00 96.75 100 PRO A N 1
ATOM 807 C CA . PRO A 1 100 ? 8.744 -19.781 -51.695 1.00 96.75 100 PRO A CA 1
ATOM 808 C C . PRO A 1 100 ? 8.733 -21.240 -51.217 1.00 96.75 100 PRO A C 1
ATOM 810 O O . PRO A 1 100 ? 9.786 -21.814 -50.948 1.00 96.75 100 PRO A O 1
ATOM 813 N N . LYS A 1 101 ? 7.554 -21.882 -51.201 1.00 95.56 101 LYS A N 1
ATOM 814 C CA . LYS A 1 101 ? 7.366 -23.278 -50.739 1.00 95.56 101 LYS A CA 1
ATOM 815 C C . LYS A 1 101 ? 8.333 -24.279 -51.383 1.00 95.56 101 LYS A C 1
ATOM 817 O O . LYS A 1 101 ? 8.853 -25.156 -50.704 1.00 95.56 101 LYS A O 1
ATOM 822 N N . ALA A 1 102 ? 8.590 -24.132 -52.683 1.00 95.94 102 ALA A N 1
ATOM 823 C CA . ALA A 1 102 ? 9.483 -25.019 -53.431 1.00 95.94 102 ALA A CA 1
ATOM 824 C C . ALA A 1 102 ? 10.965 -24.893 -53.027 1.00 95.94 102 ALA A C 1
ATOM 826 O O . ALA A 1 102 ? 11.748 -25.791 -53.315 1.00 95.94 102 ALA A O 1
ATOM 827 N N . LEU A 1 103 ? 11.347 -23.797 -52.363 1.00 96.50 103 LEU A N 1
ATOM 828 C CA . LEU A 1 103 ? 12.726 -23.476 -51.993 1.00 96.50 103 LEU A CA 1
ATOM 829 C C . LEU A 1 103 ? 13.007 -23.681 -50.497 1.00 96.50 103 LEU A C 1
ATOM 831 O O . LEU A 1 103 ? 14.051 -23.267 -50.012 1.00 96.50 103 LEU A O 1
ATOM 835 N N . ILE A 1 104 ? 12.110 -24.334 -49.749 1.00 94.38 104 ILE A N 1
ATOM 836 C CA . ILE A 1 104 ? 12.250 -24.500 -48.289 1.00 94.38 104 ILE A CA 1
ATOM 837 C C . ILE A 1 104 ? 13.512 -25.281 -47.865 1.00 94.38 104 ILE A C 1
ATOM 839 O O . ILE A 1 104 ? 14.022 -25.099 -46.760 1.00 94.38 104 ILE A O 1
ATOM 843 N N . ASN A 1 105 ? 14.034 -26.122 -48.762 1.00 93.94 105 ASN A N 1
ATOM 844 C CA . ASN A 1 105 ? 15.264 -26.892 -48.564 1.00 93.94 105 ASN A CA 1
ATOM 845 C C . ASN A 1 105 ? 16.484 -26.270 -49.267 1.00 93.94 105 ASN A C 1
ATOM 847 O O . ASN A 1 105 ? 17.582 -26.813 -49.162 1.00 93.94 105 ASN A O 1
ATOM 851 N N . ASP A 1 106 ? 16.312 -25.154 -49.984 1.00 96.88 106 ASP A N 1
ATOM 852 C CA . ASP A 1 106 ? 17.420 -24.432 -50.603 1.00 96.88 106 ASP A CA 1
ATOM 853 C C . ASP A 1 106 ? 18.088 -23.518 -49.572 1.00 96.88 106 ASP A C 1
ATOM 855 O O . ASP A 1 106 ? 17.464 -22.625 -48.995 1.00 96.88 106 ASP A O 1
ATOM 859 N N . ARG A 1 107 ? 19.380 -23.750 -49.328 1.00 95.19 107 ARG A N 1
ATOM 860 C CA . ARG A 1 107 ? 20.124 -23.035 -48.290 1.00 95.19 107 ARG A CA 1
ATOM 861 C C . ARG A 1 107 ? 20.209 -21.533 -48.564 1.00 95.19 107 ARG A C 1
ATOM 863 O O . ARG A 1 107 ? 20.071 -20.758 -47.625 1.00 95.19 107 ARG A O 1
ATOM 870 N N . GLN A 1 108 ? 20.441 -21.120 -49.810 1.00 96.62 108 GLN A N 1
ATOM 871 C CA . GLN A 1 108 ? 20.614 -19.703 -50.129 1.00 96.62 108 GLN A CA 1
ATOM 872 C C . GLN A 1 108 ? 19.281 -18.959 -50.023 1.00 96.62 108 GLN A C 1
ATOM 874 O O . GLN A 1 108 ? 19.221 -17.896 -49.414 1.00 96.62 108 GLN A O 1
ATOM 879 N N . ALA A 1 109 ? 18.198 -19.548 -50.534 1.00 96.25 109 ALA A N 1
ATOM 880 C CA . ALA A 1 109 ? 16.867 -18.958 -50.462 1.00 96.25 109 ALA A CA 1
ATOM 881 C C . ALA A 1 109 ? 16.387 -18.768 -49.014 1.00 96.25 109 ALA A C 1
ATOM 883 O O . ALA A 1 109 ? 15.752 -17.759 -48.704 1.00 96.25 109 ALA A O 1
ATOM 884 N N . VAL A 1 110 ? 16.697 -19.716 -48.122 1.00 96.25 110 VAL A N 1
ATOM 885 C CA . VAL A 1 110 ? 16.379 -19.616 -46.689 1.00 96.25 110 VAL A CA 1
ATOM 886 C C . VAL A 1 110 ? 17.152 -18.474 -46.027 1.00 96.25 110 VAL A C 1
ATOM 888 O O . VAL A 1 110 ? 16.550 -17.681 -45.303 1.00 96.25 110 VAL A O 1
ATOM 891 N N . GLU A 1 111 ? 18.456 -18.356 -46.282 1.00 96.06 111 GLU A N 1
ATOM 892 C CA . GLU A 1 111 ? 19.269 -17.268 -45.721 1.00 96.06 111 GLU A CA 1
ATOM 893 C C . GLU A 1 111 ? 18.835 -15.894 -46.262 1.00 96.06 111 GLU A C 1
ATOM 895 O O . GLU A 1 111 ? 18.671 -14.947 -45.492 1.00 96.06 111 GLU A O 1
ATOM 900 N N . ASP A 1 112 ? 18.512 -15.790 -47.553 1.00 96.00 112 ASP A N 1
ATOM 901 C CA . ASP A 1 112 ? 17.964 -14.562 -48.138 1.00 96.00 112 ASP A CA 1
ATOM 902 C C . ASP A 1 112 ? 16.606 -14.190 -47.513 1.00 96.00 112 ASP A C 1
ATOM 904 O O . ASP A 1 112 ? 16.316 -13.013 -47.284 1.00 96.00 112 ASP A O 1
ATOM 908 N N . ALA A 1 113 ? 15.756 -15.178 -47.216 1.00 96.38 113 ALA A N 1
ATOM 909 C CA . ALA A 1 113 ? 14.468 -14.959 -46.562 1.00 96.38 113 ALA A CA 1
ATOM 910 C C . ALA A 1 113 ? 14.622 -14.529 -45.092 1.00 96.38 113 ALA A C 1
ATOM 912 O O . ALA A 1 113 ? 13.880 -13.653 -44.645 1.00 96.38 113 ALA A O 1
ATOM 913 N N . LYS A 1 114 ? 15.609 -15.068 -44.361 1.00 94.06 114 LYS A N 1
ATOM 914 C CA . LYS A 1 114 ? 15.991 -14.604 -43.012 1.00 94.06 114 LYS A CA 1
ATOM 915 C C . LYS A 1 114 ? 16.416 -13.139 -43.029 1.00 94.06 114 LYS A C 1
ATOM 917 O O . LYS A 1 114 ? 15.919 -12.343 -42.232 1.00 94.06 114 LYS A O 1
ATOM 922 N N . LEU A 1 115 ? 17.276 -12.763 -43.975 1.00 92.38 115 LEU A N 1
ATOM 923 C CA . LEU A 1 115 ? 17.715 -11.376 -44.144 1.00 92.38 115 LEU A CA 1
ATOM 924 C C . LEU A 1 115 ? 16.539 -10.454 -44.485 1.00 92.38 115 LEU A C 1
ATOM 926 O O . LEU A 1 115 ? 16.389 -9.403 -43.864 1.00 92.38 115 LEU A O 1
ATOM 930 N N . LYS A 1 116 ? 15.648 -10.870 -45.398 1.00 92.19 116 LYS A N 1
ATOM 931 C CA . LYS A 1 116 ? 14.413 -10.128 -45.703 1.00 92.19 116 LYS A CA 1
ATOM 932 C C . LYS A 1 116 ? 13.515 -9.986 -44.483 1.00 92.19 116 LYS A C 1
ATOM 934 O O . LYS A 1 116 ? 12.958 -8.916 -44.272 1.00 92.19 116 LYS A O 1
ATOM 939 N N . PHE A 1 117 ? 13.355 -11.028 -43.672 1.00 92.31 117 PHE A N 1
ATOM 940 C CA . PHE A 1 117 ? 12.561 -10.943 -42.449 1.00 92.31 117 PHE A CA 1
ATOM 941 C C . PHE A 1 117 ? 13.130 -9.893 -41.490 1.00 92.31 117 PHE A C 1
ATOM 943 O O . PHE A 1 117 ? 12.380 -9.031 -41.024 1.00 92.31 117 PHE A O 1
ATOM 950 N N . ALA A 1 118 ? 14.450 -9.898 -41.286 1.00 86.75 118 ALA A N 1
ATOM 951 C CA . ALA A 1 118 ? 15.146 -8.908 -40.471 1.00 86.75 118 ALA A CA 1
ATOM 952 C C . ALA A 1 118 ? 15.002 -7.476 -41.025 1.00 86.75 118 ALA A C 1
ATOM 954 O O . ALA A 1 118 ? 14.729 -6.555 -40.260 1.00 86.75 118 ALA A O 1
ATOM 955 N N . SER A 1 119 ? 15.099 -7.279 -42.346 1.00 86.75 119 SER A N 1
ATOM 956 C CA . SER A 1 119 ? 15.084 -5.944 -42.968 1.00 86.75 119 SER A CA 1
ATOM 957 C C . SER A 1 119 ? 13.695 -5.423 -43.374 1.00 86.75 119 SER A C 1
ATOM 959 O O . SER A 1 119 ? 13.549 -4.241 -43.671 1.00 86.75 119 SER A O 1
ATOM 961 N N . SER A 1 120 ? 12.666 -6.276 -43.430 1.00 88.25 120 SER A N 1
ATOM 962 C CA . SER A 1 120 ? 11.313 -5.928 -43.918 1.00 88.25 120 SER A CA 1
ATOM 963 C C . SER A 1 120 ? 10.502 -5.035 -42.976 1.00 88.25 120 SER A C 1
ATOM 965 O O . SER A 1 120 ? 9.445 -4.538 -43.358 1.00 88.25 120 SER A O 1
ATOM 967 N N . GLY A 1 121 ? 10.945 -4.878 -41.726 1.00 88.56 121 GLY A N 1
ATOM 968 C CA . GLY A 1 121 ? 10.170 -4.240 -40.662 1.00 88.56 121 GLY A CA 1
ATOM 969 C C . GLY A 1 121 ? 9.120 -5.151 -40.011 1.00 88.56 121 GLY A C 1
ATOM 970 O O . GLY A 1 121 ? 8.542 -4.756 -39.001 1.00 88.56 121 GLY A O 1
ATOM 971 N N . LEU A 1 122 ? 8.903 -6.379 -40.503 1.00 91.81 122 LEU A N 1
ATOM 972 C CA . LEU A 1 122 ? 7.977 -7.341 -39.886 1.00 91.81 122 LEU A CA 1
ATOM 973 C C . LEU A 1 122 ? 8.438 -7.752 -38.485 1.00 91.81 122 LEU A C 1
ATOM 975 O O . LEU A 1 122 ? 7.656 -7.694 -37.540 1.00 91.81 122 LEU A O 1
ATOM 979 N N . ARG A 1 123 ? 9.725 -8.085 -38.325 1.00 89.56 123 ARG A N 1
ATOM 980 C CA . ARG A 1 123 ? 10.328 -8.379 -37.014 1.00 89.56 123 ARG A CA 1
ATOM 981 C C . ARG A 1 123 ? 10.098 -7.233 -36.024 1.00 89.56 123 ARG A C 1
ATOM 983 O O . ARG A 1 123 ? 9.667 -7.457 -34.896 1.00 89.56 123 ARG A O 1
ATOM 990 N N . LYS A 1 124 ? 10.304 -5.997 -36.484 1.00 90.19 124 LYS A N 1
ATOM 991 C CA . LYS A 1 124 ? 10.055 -4.776 -35.712 1.00 90.19 124 LYS A CA 1
ATOM 992 C C . LYS A 1 124 ? 8.583 -4.638 -35.311 1.00 90.19 124 LYS A C 1
ATOM 994 O O . LYS A 1 124 ? 8.288 -4.440 -34.138 1.00 90.19 124 LYS A O 1
ATOM 999 N N . GLN A 1 125 ? 7.661 -4.775 -36.262 1.00 92.50 125 GLN A N 1
ATOM 1000 C CA . GLN A 1 125 ? 6.223 -4.689 -36.001 1.00 92.50 125 GLN A CA 1
ATOM 1001 C C . GLN A 1 125 ? 5.771 -5.743 -34.980 1.00 92.50 125 GLN A C 1
ATOM 1003 O O . GLN A 1 125 ? 4.944 -5.458 -34.114 1.00 92.50 125 GLN A O 1
ATOM 1008 N N . ALA A 1 126 ? 6.301 -6.961 -35.083 1.00 94.38 126 ALA A N 1
ATOM 1009 C CA . ALA A 1 126 ? 6.031 -8.047 -34.153 1.00 94.38 126 ALA A CA 1
ATOM 1010 C C . ALA A 1 126 ? 6.506 -7.712 -32.735 1.00 94.38 126 ALA A C 1
ATOM 1012 O O . ALA A 1 126 ? 5.742 -7.855 -31.781 1.00 94.38 126 ALA A O 1
ATOM 1013 N N . PHE A 1 127 ? 7.738 -7.214 -32.616 1.00 93.94 127 PHE A N 1
ATOM 1014 C CA . PHE A 1 127 ? 8.331 -6.789 -31.352 1.00 93.94 127 PHE A CA 1
ATOM 1015 C C . PHE A 1 127 ? 7.522 -5.668 -30.691 1.00 93.94 127 PHE A C 1
ATOM 1017 O O . PHE A 1 127 ? 7.162 -5.765 -29.518 1.00 93.94 127 PHE A O 1
ATOM 1024 N N . GLU A 1 128 ? 7.182 -4.622 -31.449 1.00 95.19 128 GLU A N 1
ATOM 1025 C CA . GLU A 1 128 ? 6.374 -3.507 -30.950 1.00 95.19 128 GLU A CA 1
ATOM 1026 C C . GLU A 1 128 ? 4.996 -3.984 -30.488 1.00 95.19 128 GLU A C 1
ATOM 1028 O O . GLU A 1 128 ? 4.554 -3.596 -29.414 1.00 95.19 128 GLU A O 1
ATOM 1033 N N . LYS A 1 129 ? 4.328 -4.871 -31.240 1.00 95.44 129 LYS A N 1
ATOM 1034 C CA . LYS A 1 129 ? 3.041 -5.462 -30.833 1.00 95.44 129 LYS A CA 1
ATOM 1035 C C . LYS A 1 129 ? 3.154 -6.274 -29.545 1.00 95.44 129 LYS A C 1
ATOM 1037 O O . LYS A 1 129 ? 2.296 -6.131 -28.677 1.00 95.44 129 LYS A O 1
ATOM 1042 N N . LEU A 1 130 ? 4.199 -7.093 -29.416 1.00 95.38 130 LEU A N 1
ATOM 1043 C CA . LEU A 1 130 ? 4.448 -7.906 -28.224 1.00 95.38 130 LEU A CA 1
ATOM 1044 C C . LEU A 1 130 ? 4.613 -7.030 -26.978 1.00 95.38 130 LEU A C 1
ATOM 1046 O O . LEU A 1 130 ? 4.026 -7.306 -25.933 1.00 95.38 130 LEU A O 1
ATOM 1050 N N . ASN A 1 131 ? 5.401 -5.961 -27.111 1.00 95.94 131 ASN A N 1
ATOM 1051 C CA . ASN A 1 131 ? 5.814 -5.095 -26.012 1.00 95.94 131 ASN A CA 1
ATOM 1052 C C . ASN A 1 131 ? 4.958 -3.822 -25.867 1.00 95.94 131 ASN A C 1
ATOM 1054 O O . ASN A 1 131 ? 5.193 -3.029 -24.955 1.00 95.94 131 ASN A O 1
ATOM 1058 N N . ALA A 1 132 ? 3.940 -3.619 -26.713 1.00 95.06 132 ALA A N 1
ATOM 1059 C CA . ALA A 1 132 ? 3.101 -2.416 -26.715 1.00 95.06 132 ALA A CA 1
ATOM 1060 C C . ALA A 1 132 ? 2.471 -2.149 -25.347 1.00 95.06 132 ALA A C 1
ATOM 1062 O O . ALA A 1 132 ? 2.388 -1.003 -24.904 1.00 95.06 132 ALA A O 1
ATOM 1063 N N . ARG A 1 133 ? 2.048 -3.214 -24.657 1.00 93.38 133 ARG A N 1
ATOM 1064 C CA . ARG A 1 133 ? 1.457 -3.095 -23.326 1.00 93.38 133 ARG A CA 1
ATOM 1065 C C . ARG A 1 133 ? 2.479 -2.657 -22.277 1.00 93.38 133 ARG A C 1
ATOM 1067 O O . ARG A 1 133 ? 2.166 -1.761 -21.502 1.00 93.38 133 ARG A O 1
ATOM 1074 N N . ALA A 1 134 ? 3.689 -3.217 -22.294 1.00 93.50 134 ALA A N 1
ATOM 1075 C CA . ALA A 1 134 ? 4.762 -2.817 -21.382 1.00 93.50 134 ALA A CA 1
ATOM 1076 C C . ALA A 1 134 ? 5.139 -1.334 -21.570 1.00 93.50 134 ALA A C 1
ATOM 1078 O O . ALA A 1 134 ? 5.272 -0.595 -20.594 1.00 93.50 134 ALA A O 1
ATOM 1079 N N . ALA A 1 135 ? 5.212 -0.870 -22.824 1.00 94.38 135 ALA A N 1
ATOM 1080 C CA . ALA A 1 135 ? 5.453 0.536 -23.161 1.00 94.38 135 ALA A CA 1
ATOM 1081 C C . ALA A 1 135 ? 4.347 1.464 -22.619 1.00 94.38 135 ALA A C 1
ATOM 1083 O O . ALA A 1 135 ? 4.626 2.479 -21.978 1.00 94.38 135 ALA A O 1
ATOM 1084 N N . GLN A 1 136 ? 3.075 1.097 -22.826 1.00 93.44 136 GLN A N 1
ATOM 1085 C CA . GLN A 1 136 ? 1.925 1.836 -22.287 1.00 93.44 136 GLN A CA 1
ATOM 1086 C C . GLN A 1 136 ? 1.936 1.880 -20.757 1.00 93.44 136 GLN A C 1
ATOM 1088 O O . GLN A 1 136 ? 1.627 2.909 -20.163 1.00 93.44 136 GLN A O 1
ATOM 1093 N N . GLU A 1 137 ? 2.291 0.773 -20.108 1.00 91.00 137 GLU A N 1
ATOM 1094 C CA . GLU A 1 137 ? 2.335 0.684 -18.651 1.00 91.00 137 GLU A CA 1
ATOM 1095 C C . GLU A 1 137 ? 3.442 1.546 -18.053 1.00 91.00 137 GLU A C 1
ATOM 1097 O O . GLU A 1 137 ? 3.193 2.222 -17.054 1.00 91.00 137 GLU A O 1
ATOM 1102 N N . GLY A 1 138 ? 4.613 1.598 -18.691 1.00 91.12 138 GLY A N 1
ATOM 1103 C CA . GLY A 1 138 ? 5.681 2.527 -18.327 1.00 91.12 138 GLY A CA 1
ATOM 1104 C C . GLY A 1 138 ? 5.236 3.987 -18.363 1.00 91.12 138 GLY A C 1
ATOM 1105 O O . GLY A 1 138 ? 5.478 4.729 -17.414 1.00 91.12 138 GLY A O 1
ATOM 1106 N N . GLN A 1 139 ? 4.488 4.370 -19.401 1.00 92.12 139 GLN A N 1
ATOM 1107 C CA . GLN A 1 139 ? 3.951 5.728 -19.555 1.00 92.12 139 GLN A CA 1
ATOM 1108 C C . GLN A 1 139 ? 2.746 6.025 -18.650 1.00 92.12 139 GLN A C 1
ATOM 1110 O O . GLN A 1 139 ? 2.459 7.187 -18.375 1.00 92.12 139 GLN A O 1
ATOM 1115 N N . SER A 1 140 ? 2.027 4.996 -18.191 1.00 89.62 140 SER A N 1
ATOM 1116 C CA . SER A 1 140 ? 0.841 5.162 -17.339 1.00 89.62 140 SER A CA 1
ATOM 1117 C C . SER A 1 140 ? 1.170 5.594 -15.909 1.00 89.62 140 SER A C 1
ATOM 1119 O O . SER A 1 140 ? 0.307 6.121 -15.208 1.00 89.62 140 SER A O 1
ATOM 1121 N N . LEU A 1 141 ? 2.410 5.370 -15.466 1.00 86.38 141 LEU A N 1
ATOM 1122 C CA . LEU A 1 141 ? 2.859 5.764 -14.140 1.00 86.38 141 LEU A CA 1
ATOM 1123 C C . LEU A 1 141 ? 3.143 7.274 -14.098 1.00 86.38 141 LEU A C 1
ATOM 1125 O O . LEU A 1 141 ? 3.781 7.812 -15.005 1.00 86.38 141 LEU A O 1
ATOM 1129 N N . PRO A 1 142 ? 2.722 7.983 -13.037 1.00 86.81 142 PRO A N 1
ATOM 1130 C CA . PRO A 1 142 ? 2.935 9.421 -12.944 1.00 86.81 142 PRO A CA 1
ATOM 1131 C C . PRO A 1 142 ? 4.432 9.750 -12.888 1.00 86.81 142 PRO A C 1
ATOM 1133 O O . PRO A 1 142 ? 5.175 9.168 -12.091 1.00 86.81 142 PRO A O 1
ATOM 1136 N N . ASN A 1 143 ? 4.878 10.736 -13.674 1.00 90.75 143 ASN A N 1
ATOM 1137 C CA . ASN A 1 143 ? 6.250 11.243 -13.599 1.00 90.75 143 ASN A CA 1
ATOM 1138 C C . ASN A 1 143 ? 6.431 12.160 -12.374 1.00 90.75 143 ASN A C 1
ATOM 1140 O O . ASN A 1 143 ? 6.380 13.384 -12.463 1.00 90.75 143 ASN A O 1
ATOM 1144 N N . ASN A 1 144 ? 6.567 11.545 -11.200 1.00 92.75 144 ASN A N 1
ATOM 1145 C CA . ASN A 1 144 ? 6.654 12.204 -9.893 1.00 92.75 144 ASN A CA 1
ATOM 1146 C C . ASN A 1 144 ? 7.833 11.683 -9.050 1.00 92.75 144 ASN A C 1
ATOM 1148 O O . ASN A 1 144 ? 7.765 11.633 -7.819 1.00 92.75 144 ASN A O 1
ATOM 1152 N N . TRP A 1 145 ? 8.912 11.271 -9.717 1.00 93.69 145 TRP A N 1
ATOM 1153 C CA . TRP A 1 145 ? 10.111 10.737 -9.071 1.00 93.69 145 TRP A CA 1
ATOM 1154 C C . TRP A 1 145 ? 10.844 11.764 -8.212 1.00 93.69 145 TRP A C 1
ATOM 1156 O O . TRP A 1 145 ? 11.394 11.405 -7.172 1.00 93.69 145 TRP A O 1
ATOM 1166 N N . LEU A 1 146 ? 10.819 13.035 -8.609 1.00 94.19 146 LEU A N 1
ATOM 1167 C CA . LEU A 1 146 ? 11.572 14.093 -7.945 1.00 94.19 146 LEU A CA 1
ATOM 1168 C C . LEU A 1 146 ? 10.750 14.803 -6.868 1.00 94.19 146 LEU A C 1
ATOM 1170 O O . LEU A 1 146 ? 9.553 15.062 -7.016 1.00 94.19 146 LEU A O 1
ATOM 1174 N N . THR A 1 147 ? 11.426 15.127 -5.773 1.00 95.38 147 THR A N 1
ATOM 1175 C CA . THR A 1 147 ? 10.928 15.995 -4.708 1.00 95.38 147 THR A CA 1
ATOM 1176 C C . THR A 1 147 ? 11.234 17.461 -5.011 1.00 95.38 147 THR A C 1
ATOM 1178 O O . THR A 1 147 ? 12.074 17.784 -5.844 1.00 95.38 147 THR A O 1
ATOM 1181 N N . TYR A 1 148 ? 10.545 18.375 -4.333 1.00 95.44 148 TYR A N 1
ATOM 1182 C CA . TYR A 1 148 ? 10.768 19.817 -4.452 1.00 95.44 148 TYR A CA 1
ATOM 1183 C C . TYR A 1 148 ? 10.571 20.518 -3.106 1.00 95.44 148 TYR A C 1
ATOM 1185 O O . TYR A 1 148 ? 10.164 19.907 -2.115 1.00 95.44 148 TYR A O 1
ATOM 1193 N N . LYS A 1 149 ? 10.867 21.820 -3.052 1.00 96.12 149 LYS A N 1
ATOM 1194 C CA . LYS A 1 149 ? 10.654 22.644 -1.859 1.00 96.12 149 LYS A CA 1
ATOM 1195 C C . LYS A 1 149 ? 9.316 23.364 -1.899 1.00 96.12 149 LYS A C 1
ATOM 1197 O O . LYS A 1 149 ? 8.948 23.959 -2.907 1.00 96.12 149 LYS A O 1
ATOM 1202 N N . LYS A 1 150 ? 8.592 23.324 -0.781 1.00 96.19 150 LYS A N 1
ATOM 1203 C CA . LYS A 1 150 ? 7.333 24.048 -0.585 1.00 96.19 150 LYS A CA 1
ATOM 1204 C C . LYS A 1 150 ? 7.308 24.686 0.796 1.00 96.19 150 LYS A C 1
ATOM 1206 O O . LYS A 1 150 ? 7.722 24.067 1.776 1.00 96.19 150 LYS A O 1
ATOM 1211 N N . ARG A 1 151 ? 6.734 25.885 0.884 1.00 97.19 151 ARG A N 1
ATOM 1212 C CA . ARG A 1 151 ? 6.490 26.556 2.160 1.00 97.19 151 ARG A CA 1
ATOM 1213 C C . ARG A 1 151 ? 5.412 25.829 2.971 1.00 97.19 151 ARG A C 1
ATOM 1215 O O . ARG A 1 151 ? 4.277 25.696 2.509 1.00 97.19 151 ARG A O 1
ATOM 1222 N N . ALA A 1 152 ? 5.754 25.363 4.171 1.00 96.12 152 ALA A N 1
ATOM 1223 C CA . ALA A 1 152 ? 4.834 24.612 5.026 1.00 96.12 152 ALA A CA 1
ATOM 1224 C C . ALA A 1 152 ? 3.845 25.507 5.791 1.00 96.12 152 ALA A C 1
ATOM 1226 O O . ALA A 1 152 ? 4.162 26.641 6.159 1.00 96.12 152 ALA A O 1
ATOM 1227 N N . SER A 1 153 ? 2.661 24.965 6.087 1.00 94.81 153 SER A N 1
ATOM 1228 C CA . SER A 1 153 ? 1.682 25.559 7.005 1.00 94.81 153 SER A CA 1
ATOM 1229 C C . SER A 1 153 ? 2.037 25.292 8.477 1.00 94.81 153 SER A C 1
ATOM 1231 O O . SER A 1 153 ? 3.041 24.653 8.806 1.00 94.81 153 SER A O 1
ATOM 1233 N N . THR A 1 154 ? 1.215 25.810 9.387 1.00 95.81 154 THR A N 1
ATOM 1234 C CA . THR A 1 154 ? 1.216 25.415 10.800 1.00 95.81 154 THR A CA 1
ATOM 1235 C C . THR A 1 154 ? 0.525 24.067 10.993 1.00 95.81 154 THR A C 1
ATOM 1237 O O . THR A 1 154 ? -0.251 23.613 10.151 1.00 95.81 154 THR A O 1
ATOM 1240 N N . ASN A 1 155 ? 0.782 23.433 12.134 1.00 97.19 155 ASN A N 1
ATOM 1241 C CA . ASN A 1 155 ? 0.010 22.272 12.562 1.00 97.19 155 ASN A CA 1
ATOM 1242 C C . ASN A 1 155 ? -1.381 22.734 12.999 1.00 97.19 155 ASN A C 1
ATOM 1244 O O . ASN A 1 155 ? -1.508 23.776 13.645 1.00 97.19 155 ASN A O 1
ATOM 1248 N N . ILE A 1 156 ? -2.417 21.959 12.689 1.00 97.38 156 ILE A N 1
ATOM 1249 C CA . ILE A 1 156 ? -3.802 22.296 13.031 1.00 97.38 156 ILE A CA 1
ATOM 1250 C C . ILE A 1 156 ? -4.481 21.055 13.599 1.00 97.38 156 ILE A C 1
ATOM 1252 O O . ILE A 1 156 ? -4.395 19.976 13.024 1.00 97.38 156 ILE A O 1
ATOM 1256 N N . SER A 1 157 ? -5.186 21.206 14.715 1.00 97.75 157 SER A N 1
ATOM 1257 C CA . SER A 1 157 ? -6.088 20.191 15.257 1.00 97.75 157 SER A CA 1
ATOM 1258 C C . SER A 1 157 ? -7.428 20.846 15.544 1.00 97.75 157 SER A C 1
ATOM 1260 O O . SER A 1 157 ? -7.481 21.870 16.218 1.00 97.75 157 SER A O 1
ATOM 1262 N N . GLN A 1 158 ? -8.509 20.268 15.038 1.00 97.62 158 GLN A N 1
ATOM 1263 C CA . GLN A 1 158 ? -9.872 20.716 15.300 1.00 97.62 158 GLN A CA 1
ATOM 1264 C C . GLN A 1 158 ? -10.670 19.541 15.836 1.00 97.62 158 GLN A C 1
ATOM 1266 O O . GLN A 1 158 ? -10.579 18.433 15.307 1.00 97.62 158 GLN A O 1
ATOM 1271 N N . SER A 1 159 ? -11.453 19.760 16.881 1.00 97.75 159 SER A N 1
ATOM 1272 C CA . SER A 1 159 ? -12.370 18.745 17.378 1.00 97.75 159 SER A CA 1
ATOM 1273 C C . SER A 1 159 ? -13.687 19.355 17.816 1.00 97.75 159 SER A C 1
ATOM 1275 O O . SER A 1 159 ? -13.751 20.504 18.252 1.00 97.75 159 SER A O 1
ATOM 1277 N N . PHE A 1 160 ? -14.749 18.572 17.691 1.00 97.62 160 PHE A N 1
ATOM 1278 C CA . PHE A 1 160 ? -16.039 18.893 18.264 1.00 97.62 160 PHE A CA 1
ATOM 1279 C C . PHE A 1 160 ? -16.642 17.650 18.905 1.00 97.62 160 PHE A C 1
ATOM 1281 O O . PHE A 1 160 ? -16.427 16.520 18.460 1.00 97.62 160 PHE A O 1
ATOM 1288 N N . SER A 1 161 ? -17.427 17.857 19.951 1.00 97.38 161 SER A N 1
ATOM 1289 C CA . SER A 1 161 ? -18.263 16.820 20.538 1.00 97.38 161 SER A CA 1
ATOM 1290 C C . SER A 1 161 ? -19.601 17.402 20.950 1.00 97.38 161 SER A C 1
ATOM 1292 O O . SER A 1 161 ? -19.692 18.512 21.472 1.00 97.38 161 SER A O 1
ATOM 1294 N N . PHE A 1 162 ? -20.648 16.638 20.696 1.00 97.50 162 PHE A N 1
ATOM 1295 C CA . PHE A 1 162 ? -22.017 16.974 21.002 1.00 97.50 162 PHE A CA 1
ATOM 1296 C C . PHE A 1 162 ? -22.688 15.772 21.652 1.00 97.50 162 PHE A C 1
ATOM 1298 O O . PHE A 1 162 ? -22.712 14.681 21.089 1.00 97.50 162 PHE A O 1
ATOM 1305 N N . GLY A 1 163 ? -23.246 15.963 22.840 1.00 97.19 163 GLY A N 1
ATOM 1306 C CA . GLY A 1 163 ? -23.891 14.892 23.586 1.00 97.19 163 GLY A CA 1
ATOM 1307 C C . GLY A 1 163 ? -25.164 15.361 24.267 1.00 97.19 163 GLY A C 1
ATOM 1308 O O . GLY A 1 163 ? -25.219 16.442 24.867 1.00 97.19 163 GLY A O 1
ATOM 1309 N N . ASN A 1 164 ? -26.208 14.542 24.208 1.00 97.31 164 ASN A N 1
ATOM 1310 C CA . ASN A 1 164 ? -27.428 14.794 24.962 1.00 97.31 164 ASN A CA 1
ATOM 1311 C C . ASN A 1 164 ? -28.196 13.500 25.252 1.00 97.31 164 ASN A C 1
ATOM 1313 O O . ASN A 1 164 ? -27.817 12.405 24.837 1.00 97.31 164 ASN A O 1
ATOM 1317 N N . GLN A 1 165 ? -29.296 13.643 25.984 1.00 96.44 165 GLN A N 1
ATOM 1318 C CA . GLN A 1 165 ? -30.272 12.587 26.201 1.00 96.44 165 GLN A CA 1
ATOM 1319 C C . GLN A 1 165 ? -31.664 13.103 25.842 1.00 96.44 165 GLN A C 1
ATOM 1321 O O . GLN A 1 165 ? -31.987 14.264 26.085 1.00 96.44 165 GLN A O 1
ATOM 1326 N N . THR A 1 166 ? -32.488 12.234 25.273 1.00 96.38 166 THR A N 1
ATOM 1327 C CA . THR A 1 166 ? -33.889 12.497 24.940 1.00 96.38 166 THR A CA 1
ATOM 1328 C C . THR A 1 166 ? -34.756 11.286 25.293 1.00 96.38 166 THR A C 1
ATOM 1330 O O . THR A 1 166 ? -34.256 10.267 25.779 1.00 96.38 166 THR A O 1
ATOM 1333 N N . LYS A 1 167 ? -36.069 11.389 25.077 1.00 96.38 167 LYS A N 1
ATOM 1334 C CA . LYS A 1 167 ? -36.997 10.261 25.178 1.00 96.38 167 LYS A CA 1
ATOM 1335 C C . LYS A 1 167 ? -37.358 9.754 23.783 1.00 96.38 167 LYS A C 1
ATOM 1337 O O . LYS A 1 167 ? -37.817 10.524 22.950 1.00 96.38 167 LYS A O 1
ATOM 1342 N N . LEU A 1 168 ? -37.220 8.451 23.567 1.00 94.75 168 LEU A N 1
ATOM 1343 C CA . LEU A 1 168 ? -37.733 7.730 22.403 1.00 94.75 168 LEU A CA 1
ATOM 1344 C C . LEU A 1 168 ? -38.685 6.638 22.908 1.00 94.75 168 LEU A C 1
ATOM 1346 O O . LEU A 1 168 ? -38.292 5.800 23.723 1.00 94.75 168 LEU A O 1
ATOM 1350 N N . PHE A 1 169 ? -39.956 6.689 22.500 1.00 95.06 169 PHE A N 1
ATOM 1351 C CA . PHE A 1 169 ? -41.027 5.813 23.013 1.00 95.06 169 PHE A CA 1
ATOM 1352 C C . PHE A 1 169 ? -41.148 5.820 24.552 1.00 95.06 169 PHE A C 1
ATOM 1354 O O . PHE A 1 169 ? -41.308 4.788 25.199 1.00 95.06 169 PHE A O 1
ATOM 1361 N N . GLY A 1 170 ? -41.001 6.999 25.169 1.00 94.06 170 GLY A N 1
ATOM 1362 C CA . GLY A 1 170 ? -41.072 7.168 26.628 1.00 94.06 170 GLY A CA 1
ATOM 1363 C C . GLY A 1 170 ? -39.851 6.652 27.404 1.00 94.06 170 GLY A C 1
ATOM 1364 O O . GLY A 1 170 ? -39.839 6.721 28.634 1.00 94.06 170 GLY A O 1
ATOM 1365 N N . LYS A 1 171 ? -38.814 6.170 26.712 1.00 96.88 171 LYS A N 1
ATOM 1366 C CA . LYS A 1 171 ? -37.586 5.607 27.288 1.00 96.88 171 LYS A CA 1
ATOM 1367 C C . LYS A 1 171 ? -36.366 6.460 26.957 1.00 96.88 171 LYS A C 1
ATOM 1369 O O . LYS A 1 171 ? -36.347 7.143 25.937 1.00 96.88 171 LYS A O 1
ATOM 1374 N N . THR A 1 172 ? -35.351 6.437 27.818 1.00 97.62 172 THR A N 1
ATOM 1375 C CA . THR A 1 172 ? -34.160 7.285 27.661 1.00 97.62 172 THR A CA 1
ATOM 1376 C C . THR A 1 172 ? -33.294 6.809 26.498 1.00 97.62 172 THR A C 1
ATOM 1378 O O . THR A 1 172 ? -32.811 5.677 26.503 1.00 97.62 172 THR A O 1
ATOM 1381 N N . LEU A 1 173 ? -33.051 7.705 25.546 1.00 97.88 173 LEU A N 1
ATOM 1382 C CA . LEU A 1 173 ? -32.059 7.576 24.486 1.00 97.88 173 LEU A CA 1
ATOM 1383 C C . LEU A 1 173 ? -30.953 8.606 24.731 1.00 97.88 173 LEU A C 1
ATOM 1385 O O . LEU A 1 173 ? -31.197 9.808 24.655 1.00 97.88 173 LEU A O 1
ATOM 1389 N N . GLY A 1 174 ? -29.747 8.143 25.034 1.00 97.94 174 GLY A N 1
ATOM 1390 C CA . GLY A 1 174 ? -28.537 8.956 25.012 1.00 97.94 174 GLY A CA 1
ATOM 1391 C C . GLY A 1 174 ? -27.872 8.893 23.646 1.00 97.94 174 GLY A C 1
ATOM 1392 O O . GLY A 1 174 ? -27.888 7.849 22.996 1.00 97.94 174 GLY A O 1
ATOM 1393 N N . TYR A 1 175 ? -27.280 10.000 23.219 1.00 97.75 175 TYR A N 1
ATOM 1394 C CA . TYR A 1 175 ? -26.499 10.048 21.994 1.00 97.75 175 TYR A CA 1
ATOM 1395 C C . TYR A 1 175 ? -25.273 10.944 22.164 1.00 97.75 175 TYR A C 1
ATOM 1397 O O . TYR A 1 175 ? -25.326 11.970 22.850 1.00 97.75 175 TYR A O 1
ATOM 1405 N N . ILE A 1 176 ? -24.169 10.538 21.541 1.00 98.00 176 ILE A N 1
ATOM 1406 C CA . ILE A 1 176 ? -22.921 11.295 21.451 1.00 98.00 176 ILE A CA 1
ATOM 1407 C C . ILE A 1 176 ? -22.477 11.288 19.991 1.00 98.00 176 ILE A C 1
ATOM 1409 O O . ILE A 1 176 ? -22.404 10.237 19.360 1.00 98.00 176 ILE A O 1
ATOM 1413 N N . LEU A 1 177 ? -22.178 12.473 19.481 1.00 98.06 177 LEU A N 1
ATOM 1414 C CA . LEU A 1 177 ? -21.575 12.735 18.187 1.00 98.06 177 LEU A CA 1
ATOM 1415 C C . LEU A 1 177 ? -20.239 13.430 18.431 1.00 98.06 177 LEU A C 1
ATOM 1417 O O . LEU A 1 177 ? -20.161 14.353 19.237 1.00 98.06 177 LEU A O 1
ATOM 1421 N N . GLY A 1 178 ? -19.187 13.012 17.749 1.00 98.12 178 GLY A N 1
ATOM 1422 C CA . GLY A 1 178 ? -17.881 13.644 17.848 1.00 98.12 178 GLY A CA 1
ATOM 1423 C C . GLY A 1 178 ? -17.134 13.579 16.533 1.00 98.12 178 GLY A C 1
ATOM 1424 O O . GLY A 1 178 ? -17.328 12.658 15.743 1.00 98.12 178 GLY A O 1
ATOM 1425 N N . GLY A 1 179 ? -16.273 14.559 16.308 1.00 98.25 179 GLY A N 1
ATOM 1426 C CA . GLY A 1 179 ? -15.396 14.618 15.153 1.00 98.25 179 GLY A CA 1
ATOM 1427 C C . GLY A 1 179 ? -14.067 15.240 15.537 1.00 98.25 179 GLY A C 1
ATOM 1428 O O . GLY A 1 179 ? -14.003 16.135 16.380 1.00 98.25 179 GLY A O 1
ATOM 1429 N N . ARG A 1 180 ? -12.995 14.759 14.922 1.00 98.12 180 ARG A N 1
ATOM 1430 C CA . ARG A 1 180 ? -11.658 15.325 15.052 1.00 98.12 180 ARG A CA 1
ATOM 1431 C C . ARG A 1 180 ? -10.980 15.311 13.697 1.00 98.12 180 ARG A C 1
ATOM 1433 O O . ARG A 1 180 ? -11.028 14.303 13.006 1.00 98.12 180 ARG A O 1
ATOM 1440 N N . TYR A 1 181 ? -10.307 16.402 13.376 1.00 98.38 181 TYR A N 1
ATOM 1441 C CA . TYR A 1 181 ? -9.383 16.534 12.263 1.00 98.38 181 TYR A CA 1
ATOM 1442 C C . TYR A 1 181 ? -8.019 16.968 12.800 1.00 98.38 181 TYR A C 1
ATOM 1444 O O . TYR A 1 181 ? -7.941 17.779 13.726 1.00 98.38 181 TYR A O 1
ATOM 1452 N N . GLY A 1 182 ? -6.941 16.434 12.237 1.00 98.12 182 GLY A N 1
ATOM 1453 C CA . GLY A 1 182 ? -5.581 16.787 12.617 1.00 98.12 182 GLY A CA 1
ATOM 1454 C C . GLY A 1 182 ? -4.634 16.789 11.427 1.00 98.12 182 GLY A C 1
ATOM 1455 O O . GLY A 1 182 ? -4.612 15.843 10.646 1.00 98.12 182 GLY A O 1
ATOM 1456 N N . GLN A 1 183 ? -3.813 17.832 11.347 1.00 97.62 183 GLN A N 1
ATOM 1457 C CA . GLN A 1 183 ? -2.675 17.969 10.450 1.00 97.62 183 GLN A CA 1
ATOM 1458 C C . GLN A 1 183 ? -1.411 18.256 11.267 1.00 97.62 183 GLN A C 1
ATOM 1460 O O . GLN A 1 183 ? -1.381 19.158 12.110 1.00 97.62 183 GLN A O 1
ATOM 1465 N N . SER A 1 184 ? -0.343 17.521 10.973 1.00 97.88 184 SER A N 1
ATOM 1466 C CA . SER A 1 184 ? 0.982 17.734 11.541 1.00 97.88 184 SER A CA 1
ATOM 1467 C C . SER A 1 184 ? 2.061 17.646 10.468 1.00 97.88 184 SER A C 1
ATOM 1469 O O . SER A 1 184 ? 2.049 16.744 9.632 1.00 97.88 184 SER A O 1
ATOM 1471 N N . ILE A 1 185 ? 3.006 18.580 10.520 1.00 97.88 185 ILE A N 1
ATOM 1472 C CA . ILE A 1 185 ? 4.160 18.665 9.636 1.00 97.88 185 ILE A CA 1
ATOM 1473 C C . ILE A 1 185 ? 5.426 18.672 10.491 1.00 97.88 185 ILE A C 1
ATOM 1475 O O . ILE A 1 185 ? 5.653 19.573 11.308 1.00 97.88 185 ILE A O 1
ATOM 1479 N N . GLN A 1 186 ? 6.274 17.674 10.280 1.00 96.88 186 GLN A N 1
ATOM 1480 C CA . GLN A 1 186 ? 7.598 17.568 10.882 1.00 96.88 186 GLN A CA 1
ATOM 1481 C C . GLN A 1 186 ? 8.645 17.691 9.781 1.00 96.88 186 GLN A C 1
ATOM 1483 O O . GLN A 1 186 ? 8.487 17.114 8.707 1.00 96.88 186 GLN A O 1
ATOM 1488 N N . TYR A 1 187 ? 9.703 18.449 10.044 1.00 97.44 187 TYR A N 1
ATOM 1489 C CA . TYR A 1 187 ? 10.816 18.601 9.121 1.00 97.44 187 TYR A CA 1
ATOM 1490 C C . TYR A 1 187 ? 12.125 18.618 9.898 1.00 97.44 187 TYR A C 1
ATOM 1492 O O . TYR A 1 187 ? 12.242 19.318 10.906 1.00 97.44 187 TYR A O 1
ATOM 1500 N N . ASP A 1 188 ? 13.083 17.838 9.421 1.00 95.69 188 ASP A N 1
ATOM 1501 C CA . ASP A 1 188 ? 14.462 17.833 9.875 1.00 95.69 188 ASP A CA 1
ATOM 1502 C C . ASP A 1 188 ? 15.366 18.146 8.670 1.00 95.69 188 ASP A C 1
ATOM 1504 O O . ASP A 1 188 ? 15.505 17.302 7.778 1.00 95.69 188 ASP A O 1
ATOM 1508 N N . PRO A 1 189 ? 15.928 19.366 8.586 1.00 92.81 189 PRO A N 1
ATOM 1509 C CA . PRO A 1 189 ? 16.811 19.756 7.490 1.00 92.81 189 PRO A CA 1
ATOM 1510 C C . PRO A 1 189 ? 18.225 19.164 7.584 1.00 92.81 189 PRO A C 1
ATOM 1512 O O . PRO A 1 189 ? 18.950 19.228 6.596 1.00 92.81 189 PRO A O 1
ATOM 1515 N N . HIS A 1 190 ? 18.639 18.641 8.743 1.00 89.12 190 HIS A N 1
ATOM 1516 C CA . HIS A 1 190 ? 20.018 18.208 8.992 1.00 89.12 190 HIS A CA 1
ATOM 1517 C C . HIS A 1 190 ? 20.041 16.911 9.808 1.00 89.12 190 HIS A C 1
ATOM 1519 O O . HIS A 1 190 ? 20.730 16.815 10.825 1.00 89.12 190 HIS A O 1
ATOM 1525 N N . SER A 1 191 ? 19.272 15.914 9.372 1.00 89.00 191 SER A N 1
ATOM 1526 C CA . SER A 1 191 ? 19.268 14.615 10.037 1.00 89.00 191 SER A CA 1
ATOM 1527 C C . SER A 1 191 ? 20.623 13.952 9.841 1.00 89.00 191 SER A C 1
ATOM 1529 O O . SER A 1 191 ? 21.105 13.930 8.719 1.00 89.00 191 SER A O 1
ATOM 1531 N N . ILE A 1 192 ? 21.230 13.398 10.890 1.00 86.62 192 ILE A N 1
ATOM 1532 C CA . ILE A 1 192 ? 22.512 12.686 10.797 1.00 86.62 192 ILE A CA 1
ATOM 1533 C C . ILE A 1 192 ? 22.249 11.197 10.995 1.00 86.62 192 ILE A C 1
ATOM 1535 O O . ILE A 1 192 ? 21.641 10.784 11.984 1.00 86.62 192 ILE A O 1
ATOM 1539 N N . ASN A 1 193 ? 22.734 10.375 10.072 1.00 83.62 193 ASN A N 1
ATOM 1540 C CA . ASN A 1 193 ? 22.735 8.926 10.208 1.00 83.62 193 ASN A CA 1
ATOM 1541 C C . ASN A 1 193 ? 24.141 8.392 9.936 1.00 83.62 193 ASN A C 1
ATOM 1543 O O . ASN A 1 193 ? 24.726 8.668 8.890 1.00 83.62 193 ASN A O 1
ATOM 1547 N N . GLN A 1 194 ? 24.666 7.640 10.900 1.00 83.19 194 GLN A N 1
ATOM 1548 C CA . GLN A 1 194 ? 25.958 6.977 10.810 1.00 83.19 194 GLN A CA 1
ATOM 1549 C C . GLN A 1 194 ? 25.738 5.484 10.999 1.00 83.19 194 GLN A C 1
ATOM 1551 O O . GLN A 1 194 ? 25.115 5.058 11.975 1.00 83.19 194 GLN A O 1
ATOM 1556 N N . ARG A 1 195 ? 26.242 4.686 10.065 1.00 78.88 195 ARG A N 1
ATOM 1557 C CA . ARG A 1 195 ? 26.162 3.234 10.128 1.00 78.88 195 ARG A CA 1
ATOM 1558 C C . ARG A 1 195 ? 27.508 2.630 9.793 1.00 78.88 195 ARG A C 1
ATOM 1560 O O . ARG A 1 195 ? 28.130 2.975 8.795 1.00 78.88 195 ARG A O 1
ATOM 1567 N N . THR A 1 196 ? 27.907 1.668 10.606 1.00 75.19 196 THR A N 1
ATOM 1568 C CA . THR A 1 196 ? 29.056 0.820 10.327 1.00 75.19 196 THR A CA 1
ATOM 1569 C C . THR A 1 196 ? 28.576 -0.433 9.606 1.00 75.19 196 THR A C 1
ATOM 1571 O O . THR A 1 196 ? 27.731 -1.167 10.120 1.00 75.19 196 THR A O 1
ATOM 1574 N N . LEU A 1 197 ? 29.074 -0.649 8.393 1.00 68.81 197 LEU A N 1
ATOM 1575 C CA . LEU A 1 197 ? 28.808 -1.832 7.588 1.00 68.81 197 LEU A CA 1
ATOM 1576 C C . LEU A 1 197 ? 29.969 -2.811 7.758 1.00 68.81 197 LEU A C 1
ATOM 1578 O O . LEU A 1 197 ? 31.122 -2.482 7.477 1.00 68.81 197 LEU A O 1
ATOM 1582 N N . THR A 1 198 ? 29.654 -4.019 8.214 1.00 61.41 198 THR A N 1
ATOM 1583 C CA . THR A 1 198 ? 30.571 -5.156 8.197 1.00 61.41 198 THR A CA 1
ATOM 1584 C C . THR A 1 198 ? 30.219 -6.043 7.007 1.00 61.41 198 THR A C 1
ATOM 1586 O O . THR A 1 198 ? 29.049 -6.356 6.782 1.00 61.41 198 THR A O 1
ATOM 1589 N N . SER A 1 199 ? 31.216 -6.438 6.212 1.00 57.56 199 SER A N 1
ATOM 1590 C CA . SER A 1 199 ? 30.996 -7.469 5.195 1.00 57.56 199 SER A CA 1
ATOM 1591 C C . SER A 1 199 ? 30.708 -8.794 5.901 1.00 57.56 199 SER A C 1
ATOM 1593 O O . SER A 1 199 ? 31.506 -9.243 6.719 1.00 57.56 199 SER A O 1
ATOM 1595 N N . LEU A 1 200 ? 29.574 -9.424 5.585 1.00 54.47 200 LEU A N 1
ATOM 1596 C CA . LEU A 1 200 ? 29.233 -10.772 6.062 1.00 54.47 200 LEU A CA 1
ATOM 1597 C C . LEU A 1 200 ? 30.013 -11.874 5.314 1.00 54.47 200 LEU A C 1
ATOM 1599 O O . LEU A 1 200 ? 29.855 -13.049 5.628 1.00 54.47 200 LEU A O 1
ATOM 1603 N N . PHE A 1 201 ? 30.845 -11.503 4.332 1.00 54.56 201 PHE A N 1
ATOM 1604 C CA . PHE A 1 201 ? 31.501 -12.426 3.406 1.00 54.56 201 PHE A CA 1
ATOM 1605 C C . PHE A 1 201 ? 32.962 -12.031 3.114 1.00 54.56 201 PHE A C 1
ATOM 1607 O O . PHE A 1 201 ? 33.306 -11.820 1.956 1.00 54.56 201 PHE A O 1
ATOM 1614 N N . ASN A 1 202 ? 33.816 -11.849 4.131 1.00 48.75 202 ASN A N 1
ATOM 1615 C CA . ASN A 1 202 ? 35.258 -12.178 4.069 1.00 48.75 202 ASN A CA 1
ATOM 1616 C C . ASN A 1 202 ? 36.021 -11.744 5.331 1.00 48.75 202 ASN A C 1
ATOM 1618 O O . ASN A 1 202 ? 35.892 -10.601 5.778 1.00 48.75 202 ASN A O 1
ATOM 1622 N N . ASP A 1 203 ? 36.911 -12.620 5.799 1.00 53.06 203 ASP A N 1
ATOM 1623 C CA . ASP A 1 203 ? 37.887 -12.410 6.876 1.00 53.06 203 ASP A CA 1
ATOM 1624 C C . ASP A 1 203 ? 38.975 -11.385 6.480 1.00 53.06 203 ASP A C 1
ATOM 1626 O O . ASP A 1 203 ? 40.100 -11.750 6.142 1.00 53.06 203 ASP A O 1
ATOM 1630 N N . GLY A 1 204 ? 38.653 -10.084 6.503 1.00 55.84 204 GLY A N 1
ATOM 1631 C CA . GLY A 1 204 ? 39.656 -9.012 6.360 1.00 55.84 204 GLY A CA 1
ATOM 1632 C C . GLY A 1 204 ? 39.270 -7.779 5.538 1.00 55.84 204 GLY A C 1
ATOM 1633 O O . GLY A 1 204 ? 40.142 -6.960 5.254 1.00 55.84 204 GLY A O 1
ATOM 1634 N N . GLN A 1 205 ? 38.004 -7.611 5.137 1.00 59.19 205 GLN A N 1
ATOM 1635 C CA . GLN A 1 205 ? 37.569 -6.385 4.449 1.00 59.19 205 GLN A CA 1
ATOM 1636 C C . GLN A 1 205 ? 37.430 -5.199 5.426 1.00 59.19 205 GLN A C 1
ATOM 1638 O O . GLN A 1 205 ? 37.041 -5.403 6.581 1.00 59.19 205 GLN A O 1
ATOM 1643 N N . PRO A 1 206 ? 37.742 -3.960 4.993 1.00 57.28 206 PRO A N 1
ATOM 1644 C CA . PRO A 1 206 ? 37.703 -2.789 5.856 1.00 57.28 206 PRO A CA 1
ATOM 1645 C C . PRO A 1 206 ? 36.284 -2.522 6.358 1.00 57.28 206 PRO A C 1
ATOM 1647 O O . PRO A 1 206 ? 35.294 -2.701 5.650 1.00 57.28 206 PRO A O 1
ATOM 1650 N N . ILE A 1 207 ? 36.199 -2.055 7.601 1.00 64.25 207 ILE A N 1
ATOM 1651 C CA . ILE A 1 207 ? 34.969 -1.520 8.173 1.00 64.25 207 ILE A CA 1
ATOM 1652 C C . ILE A 1 207 ? 34.560 -0.294 7.344 1.00 64.25 207 ILE A C 1
ATOM 1654 O O . ILE A 1 207 ? 35.268 0.714 7.349 1.00 64.25 207 ILE A O 1
ATOM 1658 N N . ILE A 1 208 ? 33.422 -0.363 6.647 1.00 67.50 208 ILE A N 1
ATOM 1659 C CA . ILE A 1 208 ? 32.911 0.768 5.865 1.00 67.50 208 ILE A CA 1
ATOM 1660 C C . ILE A 1 208 ? 32.002 1.592 6.770 1.00 67.50 208 ILE A C 1
ATOM 1662 O O . ILE A 1 208 ? 30.968 1.116 7.243 1.00 67.50 208 ILE A O 1
ATOM 1666 N N . ASN A 1 209 ? 32.378 2.848 6.998 1.00 73.38 209 ASN A N 1
ATOM 1667 C CA . ASN A 1 209 ? 31.511 3.809 7.666 1.00 73.38 209 ASN A CA 1
ATOM 1668 C C . ASN A 1 209 ? 30.694 4.561 6.614 1.00 73.38 209 ASN A C 1
ATOM 1670 O O . ASN A 1 209 ? 31.239 5.221 5.726 1.00 73.38 209 ASN A O 1
ATOM 1674 N N . GLU A 1 210 ? 29.377 4.443 6.732 1.00 77.69 210 GLU A N 1
ATOM 1675 C CA . GLU A 1 210 ? 28.395 5.167 5.943 1.00 77.69 210 GLU A CA 1
ATOM 1676 C C . GLU A 1 210 ? 27.878 6.338 6.780 1.00 77.69 210 GLU A C 1
ATOM 1678 O O . GLU A 1 210 ? 27.276 6.139 7.835 1.00 77.69 210 GLU A O 1
ATOM 1683 N N . ASN A 1 211 ? 28.123 7.559 6.313 1.00 83.31 211 ASN A N 1
ATOM 1684 C CA . ASN A 1 211 ? 27.609 8.783 6.917 1.00 83.31 211 ASN A CA 1
ATOM 1685 C C . ASN A 1 211 ? 26.608 9.410 5.955 1.00 83.31 211 ASN A C 1
ATOM 1687 O O . ASN A 1 211 ? 26.901 9.567 4.776 1.00 83.31 211 ASN A O 1
ATOM 1691 N N . SER A 1 212 ? 25.441 9.810 6.432 1.00 85.06 212 SER A N 1
ATOM 1692 C CA . SER A 1 212 ? 24.456 10.492 5.599 1.00 85.06 212 SER A CA 1
ATOM 1693 C C . SER A 1 212 ? 23.800 11.625 6.355 1.00 85.06 212 SER A C 1
ATOM 1695 O O . SER A 1 212 ? 23.534 11.504 7.553 1.00 85.06 212 SER A O 1
ATOM 1697 N N . ASN A 1 213 ? 23.532 12.706 5.625 1.00 88.31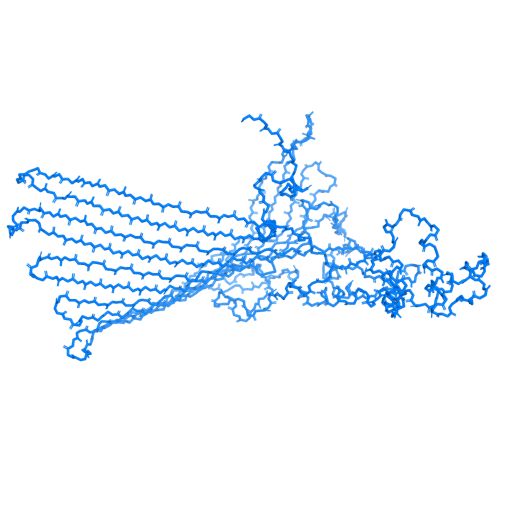 213 ASN A N 1
ATOM 1698 C CA . ASN A 1 213 ? 22.897 13.899 6.166 1.00 88.31 213 ASN A CA 1
ATOM 1699 C C . ASN A 1 213 ? 21.580 14.210 5.433 1.00 88.31 213 ASN A C 1
ATOM 1701 O O . ASN A 1 213 ? 21.486 15.249 4.772 1.00 88.31 213 ASN A O 1
ATOM 1705 N N . PRO A 1 214 ? 20.586 13.298 5.434 1.00 91.12 214 PRO A N 1
ATOM 1706 C CA . PRO A 1 214 ? 19.379 13.508 4.658 1.00 91.12 214 PRO A CA 1
ATOM 1707 C C . PRO A 1 214 ? 18.468 14.563 5.284 1.00 91.12 214 PRO A C 1
ATOM 1709 O O . PRO A 1 214 ? 18.384 14.737 6.500 1.00 91.12 214 PRO A O 1
ATOM 1712 N N . GLN A 1 215 ? 17.683 15.193 4.426 1.00 95.00 215 GLN A N 1
ATOM 1713 C CA . GLN A 1 215 ? 16.522 15.970 4.817 1.00 95.00 215 GLN A CA 1
ATOM 1714 C C . GLN A 1 215 ? 15.325 15.035 4.937 1.00 95.00 215 GLN A C 1
ATOM 1716 O O . GLN A 1 215 ? 15.097 14.183 4.075 1.00 95.00 215 GLN A O 1
ATOM 1721 N N . ILE A 1 216 ? 14.545 15.190 6.004 1.00 96.00 216 ILE A N 1
ATOM 1722 C CA . ILE A 1 216 ? 13.374 14.356 6.272 1.00 96.00 216 ILE A CA 1
ATOM 1723 C C . ILE A 1 216 ? 12.167 15.260 6.475 1.00 96.00 216 ILE A C 1
ATOM 1725 O O . ILE A 1 216 ? 12.178 16.123 7.348 1.00 96.00 216 ILE A O 1
ATOM 1729 N N . ALA A 1 217 ? 11.106 15.047 5.702 1.00 97.69 217 ALA A N 1
ATOM 1730 C CA . ALA A 1 217 ? 9.808 15.671 5.937 1.00 97.69 217 ALA A CA 1
ATOM 1731 C C . ALA A 1 217 ? 8.747 14.603 6.180 1.00 97.69 217 ALA A C 1
ATOM 1733 O O . ALA A 1 217 ? 8.690 13.591 5.484 1.00 97.69 217 ALA A O 1
ATOM 1734 N N . ARG A 1 218 ? 7.872 14.851 7.151 1.00 97.75 218 ARG A N 1
ATOM 1735 C CA . ARG A 1 218 ? 6.708 14.017 7.423 1.00 97.75 218 ARG A CA 1
ATOM 1736 C C . ARG A 1 218 ? 5.458 14.873 7.507 1.00 97.75 218 ARG A C 1
ATOM 1738 O O . ARG A 1 218 ? 5.357 15.739 8.373 1.00 97.75 218 ARG A O 1
ATOM 1745 N N . TYR A 1 219 ? 4.490 14.566 6.656 1.00 98.12 219 TYR A N 1
ATOM 1746 C CA . TYR A 1 219 ? 3.143 15.120 6.702 1.00 98.12 219 TYR A CA 1
ATOM 1747 C C . TYR A 1 219 ? 2.208 14.046 7.230 1.00 98.12 219 TYR A C 1
ATOM 1749 O O . TYR A 1 219 ? 2.186 12.934 6.711 1.00 98.12 219 TYR A O 1
ATOM 1757 N N . THR A 1 220 ? 1.448 14.360 8.267 1.00 98.19 220 THR A N 1
ATOM 1758 C CA . THR A 1 220 ? 0.425 13.473 8.816 1.00 98.19 220 THR A CA 1
ATOM 1759 C C . THR A 1 220 ? -0.896 14.212 8.800 1.00 98.19 220 THR A C 1
ATOM 1761 O O . THR A 1 220 ? -1.011 15.251 9.445 1.00 98.19 220 THR A O 1
ATOM 1764 N N . ASN A 1 221 ? -1.879 13.682 8.082 1.00 98.12 221 ASN A N 1
ATOM 1765 C CA . ASN A 1 221 ? -3.235 14.211 8.079 1.00 98.12 221 ASN A CA 1
ATOM 1766 C C . ASN A 1 221 ? -4.208 13.092 8.419 1.00 98.12 221 ASN A C 1
ATOM 1768 O O . ASN A 1 221 ? -4.037 11.963 7.968 1.00 98.12 221 ASN A O 1
ATOM 1772 N N . GLY A 1 222 ? -5.238 13.386 9.193 1.00 98.00 222 GLY A N 1
ATOM 1773 C CA . GLY A 1 222 ? -6.227 12.378 9.525 1.00 98.00 222 GLY A CA 1
ATOM 1774 C C . GLY A 1 222 ? -7.451 12.956 10.192 1.00 98.00 222 GLY A C 1
ATOM 1775 O O . GLY A 1 222 ? -7.451 14.081 10.700 1.00 98.00 222 GLY A O 1
ATOM 1776 N N . TRP A 1 223 ? -8.502 12.156 10.201 1.00 98.44 223 TRP A N 1
ATOM 1777 C CA . TRP A 1 223 ? -9.733 12.485 10.885 1.00 98.44 223 TRP A CA 1
ATOM 1778 C C . TRP A 1 223 ? -10.377 11.240 11.476 1.00 98.44 223 TRP A C 1
ATOM 1780 O O . TRP A 1 223 ? -10.164 10.112 11.035 1.00 98.44 223 TRP A O 1
ATOM 1790 N N . SER A 1 224 ? -11.182 11.464 12.500 1.00 98.25 224 SER A N 1
ATOM 1791 C CA . SER A 1 224 ? -12.001 10.438 13.125 1.00 98.25 224 SER A CA 1
ATOM 1792 C C . SER A 1 224 ? -13.364 11.018 13.436 1.00 98.25 224 SER A C 1
ATOM 1794 O O . SER A 1 224 ? -13.453 12.173 13.863 1.00 98.25 224 SER A O 1
ATOM 1796 N N . ALA A 1 225 ? -14.411 10.221 13.291 1.00 98.25 225 ALA A N 1
ATOM 1797 C CA . ALA A 1 225 ? -15.732 10.568 13.793 1.00 98.25 225 ALA A CA 1
ATOM 1798 C C . ALA A 1 225 ? -16.216 9.496 14.766 1.00 98.25 225 ALA A C 1
ATOM 1800 O O . ALA A 1 225 ? -15.749 8.362 14.739 1.00 98.25 225 ALA A O 1
ATOM 1801 N N . LEU A 1 226 ? -17.147 9.860 15.635 1.00 98.06 226 LEU A N 1
ATOM 1802 C CA . LEU A 1 226 ? -17.765 8.959 16.591 1.00 98.06 226 LEU A CA 1
ATOM 1803 C C . LEU A 1 226 ? -19.258 9.249 16.650 1.00 98.06 226 LEU A C 1
ATOM 1805 O O . LEU A 1 226 ? -19.670 10.379 16.897 1.00 98.06 226 LEU A O 1
ATOM 1809 N N . LEU A 1 227 ? -20.059 8.211 16.465 1.00 98.50 227 LEU A N 1
ATOM 1810 C CA . LEU A 1 227 ? -21.479 8.193 16.771 1.00 98.50 227 LEU A CA 1
ATOM 1811 C C . LEU A 1 227 ? -21.705 7.087 17.793 1.00 98.50 227 LEU A C 1
ATOM 1813 O O . LEU A 1 227 ? -21.401 5.930 17.529 1.00 98.50 227 LEU A O 1
ATOM 1817 N N . ASN A 1 228 ? -22.262 7.432 18.944 1.00 98.50 228 ASN A N 1
ATOM 1818 C CA . ASN A 1 228 ? -22.701 6.467 19.939 1.00 98.50 228 ASN A CA 1
ATOM 1819 C C . ASN A 1 228 ? -24.167 6.726 20.280 1.00 98.50 228 ASN A C 1
ATOM 1821 O O . ASN A 1 228 ? -24.529 7.842 20.652 1.00 98.50 228 ASN A O 1
ATOM 1825 N N . LEU A 1 229 ? -24.996 5.695 20.175 1.00 98.38 229 LEU A N 1
ATOM 1826 C CA . LEU A 1 229 ? -26.404 5.697 20.551 1.00 98.38 229 LEU A CA 1
ATOM 1827 C C . LEU A 1 229 ? -26.593 4.699 21.688 1.00 98.38 229 LEU A C 1
ATOM 1829 O O . LEU A 1 229 ? -26.174 3.555 21.565 1.00 98.38 229 LEU A O 1
ATOM 1833 N N . ALA A 1 230 ? -27.233 5.103 22.782 1.00 98.25 230 ALA A N 1
ATOM 1834 C CA . ALA A 1 230 ? -27.485 4.253 23.942 1.00 98.25 230 ALA A CA 1
ATOM 1835 C C . ALA A 1 230 ? -28.953 4.349 24.369 1.00 98.25 230 ALA A C 1
ATOM 1837 O O . ALA A 1 230 ? -29.411 5.391 24.834 1.00 98.25 230 ALA A O 1
ATOM 1838 N N . TYR A 1 231 ? -29.699 3.258 24.235 1.00 98.38 231 TYR A N 1
ATOM 1839 C CA . TYR A 1 231 ? -31.130 3.195 24.500 1.00 98.38 231 TYR A CA 1
ATOM 1840 C C . TYR A 1 231 ? -31.446 2.309 25.708 1.00 98.38 231 TYR A C 1
ATOM 1842 O O . TYR A 1 231 ? -31.164 1.111 25.721 1.00 98.38 231 TYR A O 1
ATOM 1850 N N . LYS A 1 232 ? -32.077 2.893 26.730 1.00 98.06 232 LYS A N 1
ATOM 1851 C CA . LYS A 1 232 ? -32.560 2.185 27.925 1.00 98.06 232 LYS A CA 1
ATOM 1852 C C . LYS A 1 232 ? -34.026 1.799 27.753 1.00 98.06 232 LYS A C 1
ATOM 1854 O O . LYS A 1 232 ? -34.909 2.496 28.250 1.00 98.06 232 LYS A O 1
ATOM 1859 N N . TYR A 1 233 ? -34.302 0.698 27.058 1.00 95.75 233 TYR A N 1
ATOM 1860 C CA . TYR A 1 233 ? -35.679 0.274 26.767 1.00 95.75 233 TYR A CA 1
ATOM 1861 C C . TYR A 1 233 ? -36.459 -0.203 28.007 1.00 95.75 233 TYR A C 1
ATOM 1863 O O . TYR A 1 233 ? -37.690 -0.227 28.000 1.00 95.75 233 TYR A O 1
ATOM 1871 N N . SER A 1 234 ? -35.779 -0.510 29.117 1.00 94.94 234 SER A N 1
ATOM 1872 C CA . SER A 1 234 ? -36.404 -0.706 30.430 1.00 94.94 234 SER A CA 1
ATOM 1873 C C . SER A 1 234 ? -35.486 -0.233 31.565 1.00 94.94 234 SER A C 1
ATOM 1875 O O . SER A 1 234 ? -34.345 0.153 31.328 1.00 94.94 234 SER A O 1
ATOM 1877 N N . ASN A 1 235 ? -35.958 -0.299 32.815 1.00 93.69 235 ASN A N 1
ATOM 1878 C CA . ASN A 1 235 ? -35.129 0.025 33.986 1.00 93.69 235 ASN A CA 1
ATOM 1879 C C . ASN A 1 235 ? -33.972 -0.966 34.194 1.00 93.69 235 ASN A C 1
ATOM 1881 O O . ASN A 1 235 ? -33.012 -0.644 34.887 1.00 93.69 235 ASN A O 1
ATOM 1885 N N . ASN A 1 236 ? -34.066 -2.154 33.595 1.00 96.69 236 ASN A N 1
ATOM 1886 C CA . ASN A 1 236 ? -33.128 -3.251 33.798 1.00 96.69 236 ASN A CA 1
ATOM 1887 C C . ASN A 1 236 ? -32.341 -3.610 32.537 1.00 96.69 236 ASN A C 1
ATOM 1889 O O . ASN A 1 236 ? -31.476 -4.479 32.595 1.00 96.69 236 ASN A O 1
ATOM 1893 N N . HIS A 1 237 ? -32.654 -2.994 31.397 1.00 97.81 237 HIS A N 1
ATOM 1894 C CA . HIS A 1 237 ? -32.079 -3.388 30.122 1.00 97.81 237 HIS A CA 1
ATOM 1895 C C . HIS A 1 237 ? -31.722 -2.181 29.262 1.00 97.81 237 HIS A C 1
ATOM 1897 O O . HIS A 1 237 ? -32.511 -1.237 29.134 1.00 97.81 237 HIS A O 1
ATOM 1903 N N . SER A 1 238 ? -30.543 -2.238 28.650 1.00 98.31 238 SER A N 1
ATOM 1904 C CA . SER A 1 238 ? -30.062 -1.214 27.734 1.00 98.31 238 SER A CA 1
ATOM 1905 C C . SER A 1 238 ? -29.283 -1.816 26.575 1.00 98.31 238 SER A C 1
ATOM 1907 O O . SER A 1 238 ? -28.708 -2.892 26.700 1.00 98.31 238 SER A O 1
ATOM 1909 N N . ILE A 1 239 ? -29.284 -1.110 25.452 1.00 98.38 239 ILE A N 1
ATOM 1910 C CA . ILE A 1 239 ? -28.523 -1.451 24.255 1.00 98.38 239 ILE A CA 1
ATOM 1911 C C . ILE A 1 239 ? -27.797 -0.204 23.757 1.00 98.38 239 ILE A C 1
ATOM 1913 O O . ILE A 1 239 ? -28.334 0.900 23.838 1.00 98.38 239 ILE A O 1
ATOM 1917 N N . SER A 1 240 ? -26.576 -0.357 23.264 1.00 98.56 240 SER A N 1
ATOM 1918 C CA . SER A 1 240 ? -25.759 0.723 22.735 1.00 98.56 240 SER A CA 1
ATOM 1919 C C . SER A 1 240 ? -25.057 0.288 21.459 1.00 98.56 240 SER A C 1
ATOM 1921 O O . SER A 1 240 ? -24.582 -0.840 21.358 1.00 98.56 240 SER A O 1
ATOM 1923 N N . ILE A 1 241 ? -25.027 1.188 20.483 1.00 98.62 241 ILE A N 1
ATOM 1924 C CA . ILE A 1 241 ? -24.352 1.007 19.203 1.00 98.62 241 ILE A CA 1
ATOM 1925 C C . ILE A 1 241 ? -23.349 2.142 19.044 1.00 98.62 241 ILE A C 1
ATOM 1927 O O . ILE A 1 241 ? -23.709 3.308 19.215 1.00 98.62 241 ILE A O 1
ATOM 1931 N N . LEU A 1 242 ? -22.117 1.800 18.683 1.00 98.62 242 LEU A N 1
ATOM 1932 C CA . LEU A 1 242 ? -21.054 2.745 18.372 1.00 98.62 242 LEU A CA 1
ATOM 1933 C C . LEU A 1 242 ? -20.562 2.527 16.942 1.00 98.62 242 LEU A C 1
ATOM 1935 O O . LEU A 1 242 ? -20.298 1.400 16.527 1.00 98.62 242 LEU A O 1
ATOM 1939 N N . LEU A 1 243 ? -20.423 3.628 16.213 1.00 98.69 243 LEU A N 1
ATOM 1940 C CA . LEU A 1 243 ? -19.800 3.714 14.901 1.00 98.69 243 LEU A CA 1
ATOM 1941 C C . LEU A 1 243 ? -18.641 4.704 14.990 1.00 98.69 243 LEU A C 1
ATOM 1943 O O . LEU A 1 243 ? -18.838 5.851 15.397 1.00 98.69 243 LEU A O 1
ATOM 1947 N N . MET A 1 244 ? -17.444 4.274 14.602 1.00 98.50 244 MET A N 1
ATOM 1948 C CA . MET A 1 244 ? -16.249 5.112 14.660 1.00 98.50 244 MET A CA 1
ATOM 1949 C C . MET A 1 244 ? -15.356 4.890 13.430 1.00 98.50 244 MET A C 1
ATOM 1951 O O . MET A 1 244 ? -14.540 3.964 13.428 1.00 98.50 244 MET A O 1
ATOM 1955 N N . PRO A 1 245 ? -15.516 5.701 12.367 1.00 98.44 245 PRO A N 1
ATOM 1956 C CA . PRO A 1 245 ? -14.548 5.775 11.277 1.00 98.44 245 PRO A CA 1
ATOM 1957 C C . PRO A 1 245 ? -13.279 6.517 11.712 1.00 98.44 245 PRO A C 1
ATOM 1959 O O . PRO A 1 245 ? -13.356 7.580 12.333 1.00 98.44 245 PRO A O 1
ATOM 1962 N N . ASN A 1 246 ? -12.119 5.989 11.329 1.00 98.31 246 ASN A N 1
ATOM 1963 C CA . ASN A 1 246 ? -10.810 6.605 11.534 1.00 98.31 246 ASN A CA 1
ATOM 1964 C C . ASN A 1 246 ? -9.994 6.527 10.244 1.00 98.31 246 ASN A C 1
ATOM 1966 O O . ASN A 1 246 ? -9.864 5.447 9.668 1.00 98.31 246 ASN A O 1
ATOM 1970 N N . PHE A 1 247 ? -9.425 7.652 9.825 1.00 98.44 247 PHE A N 1
ATOM 1971 C CA . PHE A 1 247 ? -8.585 7.784 8.639 1.00 98.44 247 PHE A CA 1
ATOM 1972 C C . PHE A 1 247 ? -7.292 8.510 8.999 1.00 98.44 247 PHE A C 1
ATOM 1974 O O . PHE A 1 247 ? -7.307 9.509 9.723 1.00 98.44 247 PHE A O 1
ATOM 1981 N N . LEU A 1 248 ? -6.170 8.011 8.492 1.00 98.44 248 LEU A N 1
ATOM 1982 C CA . LEU A 1 248 ? -4.847 8.560 8.746 1.00 98.44 248 LEU A CA 1
ATOM 1983 C C . LEU A 1 248 ? -3.948 8.356 7.528 1.00 98.44 248 LEU A C 1
ATOM 1985 O O . LEU A 1 248 ? -3.629 7.225 7.186 1.00 98.44 248 LEU A O 1
ATOM 1989 N N . GLY A 1 249 ? -3.466 9.446 6.948 1.00 98.44 249 GLY A N 1
ATOM 1990 C CA . GLY A 1 249 ? -2.438 9.449 5.915 1.00 98.44 249 GLY A CA 1
ATOM 1991 C C . GLY A 1 249 ? -1.123 9.975 6.473 1.00 98.44 249 GLY A C 1
ATOM 1992 O O . GLY A 1 249 ? -1.093 10.989 7.174 1.00 98.44 249 GLY A O 1
ATOM 1993 N N . SER A 1 250 ? -0.025 9.302 6.148 1.00 98.19 250 SER A N 1
ATOM 1994 C CA . SER A 1 250 ? 1.335 9.702 6.498 1.00 98.19 250 SER A CA 1
ATOM 1995 C C . SER A 1 250 ? 2.200 9.712 5.243 1.00 98.19 250 SER A C 1
ATOM 1997 O O . SER A 1 250 ? 2.520 8.662 4.699 1.00 98.19 250 SER A O 1
ATOM 1999 N N . ASN A 1 251 ? 2.636 10.896 4.826 1.00 98.12 251 ASN A N 1
ATOM 2000 C CA . ASN A 1 251 ? 3.604 11.083 3.752 1.00 98.12 251 ASN A CA 1
ATOM 2001 C C . ASN A 1 251 ? 4.992 11.319 4.355 1.00 98.12 251 ASN A C 1
ATOM 2003 O O . ASN A 1 251 ? 5.206 12.330 5.023 1.00 98.12 251 ASN A O 1
ATOM 2007 N N . ASN A 1 252 ? 5.918 10.393 4.144 1.00 97.88 252 ASN A N 1
ATOM 2008 C CA . ASN A 1 252 ? 7.289 10.441 4.631 1.00 97.88 252 ASN A CA 1
ATOM 2009 C C . ASN A 1 252 ? 8.238 10.598 3.443 1.00 97.88 252 ASN A C 1
ATOM 2011 O O . ASN A 1 252 ? 8.344 9.708 2.600 1.00 97.88 252 ASN A O 1
ATOM 2015 N N . LEU A 1 253 ? 8.946 11.718 3.406 1.00 97.50 253 LEU A N 1
ATOM 2016 C CA . LEU A 1 253 ? 9.923 12.044 2.380 1.00 97.50 253 LEU A CA 1
ATOM 2017 C C . LEU A 1 253 ? 11.307 12.063 3.011 1.00 97.50 253 LEU A C 1
ATOM 2019 O O . LEU A 1 253 ? 11.501 12.642 4.082 1.00 97.50 253 LEU A O 1
ATOM 2023 N N . ARG A 1 254 ? 12.268 11.442 2.339 1.00 94.44 254 ARG A N 1
ATOM 2024 C CA . ARG A 1 254 ? 13.681 11.506 2.693 1.00 94.44 254 ARG A CA 1
ATOM 2025 C C . ARG A 1 254 ? 14.475 11.750 1.428 1.00 94.44 254 ARG A C 1
ATOM 2027 O O . ARG A 1 254 ? 14.331 10.979 0.492 1.00 94.44 254 ARG A O 1
ATOM 2034 N N . GLU A 1 255 ? 15.338 12.748 1.439 1.00 93.94 255 GLU A N 1
ATOM 2035 C CA . GLU A 1 255 ? 16.208 13.073 0.312 1.00 93.94 255 GLU A CA 1
ATOM 2036 C C . GLU A 1 255 ? 17.582 13.477 0.834 1.00 93.94 255 GLU A C 1
ATOM 2038 O O . GLU A 1 255 ? 17.679 14.190 1.833 1.00 93.94 255 GLU A O 1
ATOM 2043 N N . GLY A 1 256 ? 18.645 13.037 0.170 1.00 90.94 256 GLY A N 1
ATOM 2044 C CA . GLY A 1 256 ? 19.974 13.575 0.413 1.00 90.94 256 GLY A CA 1
ATOM 2045 C C . GLY A 1 256 ? 21.097 12.619 0.067 1.00 90.94 256 GLY A C 1
ATOM 2046 O O . GLY A 1 256 ? 20.904 11.584 -0.573 1.00 90.94 256 GLY A O 1
ATOM 2047 N N . ASP A 1 257 ? 22.277 13.007 0.534 1.00 86.94 257 ASP A N 1
ATOM 2048 C CA . ASP A 1 257 ? 23.527 12.353 0.200 1.00 86.94 257 ASP A CA 1
ATOM 2049 C C . ASP A 1 257 ? 23.976 11.377 1.290 1.00 86.94 257 ASP A C 1
ATOM 2051 O O . ASP A 1 257 ? 23.854 11.625 2.497 1.00 86.94 257 ASP A O 1
ATOM 2055 N N . VAL A 1 258 ? 24.543 10.270 0.832 1.00 82.62 258 VAL A N 1
ATOM 2056 C CA . VAL A 1 258 ? 25.193 9.232 1.615 1.00 82.62 258 VAL A CA 1
ATOM 2057 C C . VAL A 1 258 ? 26.652 9.165 1.170 1.00 82.62 258 VAL A C 1
ATOM 2059 O O . VAL A 1 258 ? 26.952 9.049 -0.014 1.00 82.62 258 VAL A O 1
ATOM 2062 N N . PHE A 1 259 ? 27.563 9.230 2.127 1.00 80.44 259 PHE A N 1
ATOM 2063 C CA . PHE A 1 259 ? 29.002 9.176 1.924 1.00 80.44 259 PHE A CA 1
ATOM 2064 C C . PHE A 1 259 ? 29.535 7.859 2.476 1.00 80.44 259 PHE A C 1
ATOM 2066 O O . PHE A 1 259 ? 29.255 7.507 3.626 1.00 80.44 259 PHE A O 1
ATOM 2073 N N . ARG A 1 260 ? 30.318 7.138 1.671 1.00 73.94 260 ARG A N 1
ATOM 2074 C CA . ARG A 1 260 ? 30.972 5.885 2.069 1.00 73.94 260 ARG A CA 1
ATOM 2075 C C . ARG A 1 260 ? 32.480 6.081 2.052 1.00 73.94 260 ARG A C 1
ATOM 2077 O O . ARG A 1 260 ? 33.074 6.285 0.998 1.00 73.94 260 ARG A O 1
ATOM 2084 N N . ALA A 1 261 ? 33.099 6.039 3.228 1.00 64.31 261 ALA A N 1
ATOM 2085 C CA . ALA A 1 261 ? 34.551 6.129 3.327 1.00 64.31 261 ALA A CA 1
ATOM 2086 C C . ALA A 1 261 ? 35.196 4.823 2.827 1.00 64.31 261 ALA A C 1
ATOM 2088 O O . ALA A 1 261 ? 34.833 3.747 3.299 1.00 64.31 261 ALA A O 1
ATOM 2089 N N . GLY A 1 262 ? 36.155 4.924 1.898 1.00 60.69 262 GLY A N 1
ATOM 2090 C CA . GLY A 1 262 ? 36.909 3.776 1.374 1.00 60.69 262 GLY A CA 1
ATOM 2091 C C . GLY A 1 262 ? 36.247 3.002 0.225 1.00 60.69 262 GLY A C 1
ATOM 2092 O O . GLY A 1 262 ? 36.720 1.917 -0.092 1.00 60.69 262 GLY A O 1
ATOM 2093 N N . ALA A 1 263 ? 35.180 3.532 -0.386 1.00 62.03 263 ALA A N 1
ATOM 2094 C CA . ALA A 1 263 ? 34.572 2.985 -1.604 1.00 62.03 263 ALA A CA 1
ATOM 2095 C C . ALA A 1 263 ? 35.012 3.775 -2.853 1.00 62.03 263 ALA A C 1
ATOM 2097 O O . ALA A 1 263 ? 35.249 4.980 -2.753 1.00 62.03 263 ALA A O 1
ATOM 2098 N N . ASP A 1 264 ? 35.050 3.119 -4.021 1.00 58.78 264 ASP A N 1
ATOM 2099 C CA . ASP A 1 264 ? 35.385 3.750 -5.315 1.00 58.78 264 ASP A CA 1
ATOM 2100 C C . ASP A 1 264 ? 34.423 4.897 -5.684 1.00 58.78 264 ASP A C 1
ATOM 2102 O O . ASP A 1 264 ? 34.804 5.849 -6.362 1.00 58.78 264 ASP A O 1
ATOM 2106 N N . TYR A 1 265 ? 33.195 4.857 -5.155 1.00 63.75 265 TYR A N 1
ATOM 2107 C CA . TYR A 1 265 ? 32.207 5.931 -5.249 1.00 63.75 265 TYR A CA 1
ATOM 2108 C C . TYR A 1 265 ? 32.067 6.626 -3.893 1.00 63.75 265 TYR A C 1
ATOM 2110 O O . TYR A 1 265 ? 31.527 6.066 -2.934 1.00 63.75 265 TYR A O 1
ATOM 2118 N N . SER A 1 266 ? 32.548 7.866 -3.804 1.00 65.50 266 SER A N 1
ATOM 2119 C CA . SER A 1 266 ? 32.598 8.608 -2.535 1.00 65.50 266 SER A CA 1
ATOM 2120 C C . SER A 1 266 ? 31.242 9.170 -2.090 1.00 65.50 266 SER A C 1
ATOM 2122 O O . SER A 1 266 ? 31.055 9.453 -0.901 1.00 65.50 266 SER A O 1
ATOM 2124 N N . LYS A 1 267 ? 30.282 9.308 -3.017 1.00 81.50 267 LYS A N 1
ATOM 2125 C CA . LYS A 1 267 ? 28.992 9.953 -2.770 1.00 81.50 267 LYS A CA 1
ATOM 2126 C C . LYS A 1 267 ? 27.845 9.263 -3.507 1.00 81.50 267 LYS A C 1
ATOM 2128 O O . LYS A 1 267 ? 27.954 8.891 -4.671 1.00 81.50 267 LYS A O 1
ATOM 2133 N N . ILE A 1 268 ? 26.732 9.113 -2.804 1.00 84.56 268 ILE A N 1
ATOM 2134 C CA . ILE A 1 268 ? 25.505 8.473 -3.260 1.00 84.56 268 ILE A CA 1
ATOM 2135 C C . ILE A 1 268 ? 24.354 9.442 -2.994 1.00 84.56 268 ILE A C 1
ATOM 2137 O O . ILE A 1 268 ? 24.132 9.815 -1.846 1.00 84.56 268 ILE A O 1
ATOM 2141 N N . TYR A 1 269 ? 23.593 9.812 -4.017 1.00 88.94 269 TYR A N 1
ATOM 2142 C CA . TYR A 1 269 ? 22.384 10.624 -3.875 1.00 88.94 269 TYR A CA 1
ATOM 2143 C C . TYR A 1 269 ? 21.147 9.725 -3.905 1.00 88.94 269 TYR A C 1
ATOM 2145 O O . TYR A 1 269 ? 21.065 8.796 -4.708 1.00 88.94 269 TYR A O 1
ATOM 2153 N N . GLY A 1 270 ? 20.165 9.968 -3.041 1.00 89.31 270 GLY A N 1
ATOM 2154 C CA . GLY A 1 270 ? 18.943 9.170 -3.044 1.00 89.31 270 GLY A CA 1
ATOM 2155 C C . GLY A 1 270 ? 17.726 9.890 -2.496 1.00 89.31 270 GLY A C 1
ATOM 2156 O O . GLY A 1 270 ? 17.825 10.820 -1.693 1.00 89.31 270 GLY A O 1
ATOM 2157 N N . SER A 1 271 ? 16.561 9.398 -2.910 1.00 92.06 271 SER A N 1
ATOM 2158 C CA . SER A 1 271 ? 15.266 9.868 -2.434 1.00 92.06 271 SER A CA 1
ATOM 2159 C C . SER A 1 271 ? 14.326 8.697 -2.175 1.00 92.06 271 SER A C 1
ATOM 2161 O O . SER A 1 271 ? 14.253 7.739 -2.947 1.00 92.06 271 SER A O 1
ATOM 2163 N N . ASN A 1 272 ? 13.591 8.786 -1.071 1.00 94.19 272 ASN A N 1
ATOM 2164 C CA . ASN A 1 272 ? 12.515 7.881 -0.702 1.00 94.19 272 ASN A CA 1
ATOM 2165 C C . ASN A 1 272 ? 11.243 8.704 -0.500 1.00 94.19 272 ASN A C 1
ATOM 2167 O O . ASN A 1 272 ? 11.225 9.637 0.307 1.00 94.19 272 ASN A O 1
ATOM 2171 N N . GLN A 1 273 ? 10.164 8.305 -1.164 1.00 96.56 273 GLN A N 1
ATOM 2172 C CA . GLN A 1 273 ? 8.850 8.917 -1.009 1.00 96.56 273 GLN A CA 1
ATOM 2173 C C . GLN A 1 273 ? 7.825 7.854 -0.613 1.00 96.56 273 GLN A C 1
ATOM 2175 O O . GLN A 1 273 ? 7.376 7.074 -1.451 1.00 96.56 273 GLN A O 1
ATOM 2180 N N . PHE A 1 274 ? 7.461 7.816 0.666 1.00 97.12 274 PHE A N 1
ATOM 2181 C CA . PHE A 1 274 ? 6.587 6.802 1.250 1.00 97.12 274 PHE A CA 1
ATOM 2182 C C . PHE A 1 274 ? 5.281 7.437 1.728 1.00 97.12 274 PHE A C 1
ATOM 2184 O O . PHE A 1 274 ? 5.260 8.113 2.757 1.00 97.12 274 PHE A O 1
ATOM 2191 N N . TYR A 1 275 ? 4.192 7.200 1.001 1.00 97.88 275 TYR A N 1
ATOM 2192 C CA . TYR A 1 275 ? 2.846 7.548 1.442 1.00 97.88 275 TYR A CA 1
ATOM 2193 C C . TYR A 1 275 ? 2.136 6.296 1.954 1.00 97.88 275 TYR A C 1
ATOM 2195 O O . TYR A 1 275 ? 2.082 5.293 1.252 1.00 97.88 275 TYR A O 1
ATOM 2203 N N . GLU A 1 276 ? 1.592 6.352 3.165 1.00 98.38 276 GLU A N 1
ATOM 2204 C CA . GLU A 1 276 ? 0.762 5.291 3.734 1.00 98.38 276 GLU A CA 1
ATOM 2205 C C . GLU A 1 276 ? -0.569 5.878 4.186 1.00 98.38 276 GLU A C 1
ATOM 2207 O O . GLU A 1 276 ? -0.591 6.852 4.941 1.00 98.38 276 GLU A O 1
ATOM 2212 N N . GLN A 1 277 ? -1.663 5.260 3.759 1.00 98.25 277 GLN A N 1
ATOM 2213 C CA . GLN A 1 277 ? -3.007 5.544 4.241 1.00 98.25 277 GLN A CA 1
ATOM 2214 C C . GLN A 1 277 ? -3.512 4.378 5.080 1.00 98.25 277 GLN A C 1
ATOM 2216 O O . GLN A 1 277 ? -3.373 3.215 4.706 1.00 98.25 277 GLN A O 1
ATOM 2221 N N . ARG A 1 278 ? -4.121 4.699 6.216 1.00 98.38 278 ARG A N 1
ATOM 2222 C CA . ARG A 1 278 ? -4.733 3.745 7.132 1.00 98.38 278 ARG A CA 1
ATOM 2223 C C . ARG A 1 278 ? -6.179 4.123 7.372 1.00 98.38 278 ARG A C 1
ATOM 2225 O O . ARG A 1 278 ? -6.484 5.279 7.669 1.00 98.38 278 ARG A O 1
ATOM 2232 N N . LYS A 1 279 ? -7.053 3.130 7.293 1.00 98.06 279 LYS A N 1
ATOM 2233 C CA . LYS A 1 279 ? -8.481 3.241 7.575 1.00 98.06 279 LYS A CA 1
ATOM 2234 C C . LYS A 1 279 ? -8.862 2.203 8.618 1.00 98.06 279 LYS A C 1
ATOM 2236 O O . LYS A 1 279 ? -8.450 1.050 8.532 1.00 98.06 279 LYS A O 1
ATOM 2241 N N . GLN A 1 280 ? -9.680 2.605 9.581 1.00 98.12 280 GLN A N 1
ATOM 2242 C CA . GLN A 1 280 ? -10.285 1.699 10.547 1.00 98.12 280 GLN A CA 1
ATOM 2243 C C . GLN A 1 280 ? -11.75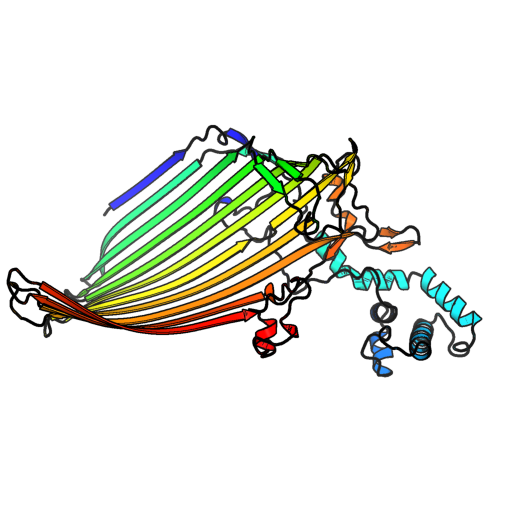0 2.075 10.758 1.00 98.12 280 GLN A C 1
ATOM 2245 O O . GLN A 1 280 ? -12.060 3.130 11.316 1.00 98.12 280 GLN A O 1
ATOM 2250 N N . MET A 1 281 ? -12.649 1.198 10.326 1.00 98.50 281 MET A N 1
ATOM 2251 C CA . MET A 1 281 ? -14.090 1.330 10.516 1.00 98.50 281 MET A CA 1
ATOM 2252 C C . MET A 1 281 ? -14.508 0.432 11.669 1.00 98.50 281 MET A C 1
ATOM 2254 O O . MET A 1 281 ? -14.437 -0.787 11.548 1.00 98.50 281 MET A O 1
ATOM 2258 N N . ILE A 1 282 ? -14.908 1.027 12.791 1.00 98.69 282 ILE A N 1
ATOM 2259 C CA . ILE A 1 282 ? -15.261 0.286 14.003 1.00 98.69 282 ILE A CA 1
ATOM 2260 C C . ILE A 1 282 ? -16.774 0.329 14.201 1.00 98.69 282 ILE A C 1
ATOM 2262 O O . ILE A 1 282 ? -17.365 1.407 14.292 1.00 98.69 282 ILE A O 1
ATOM 2266 N N . TYR A 1 283 ? -17.372 -0.847 14.344 1.00 98.69 283 TYR A N 1
ATOM 2267 C CA . TYR A 1 283 ? -18.772 -1.051 14.692 1.00 98.69 283 TYR A CA 1
ATOM 2268 C C . TYR A 1 283 ? -18.824 -1.809 16.012 1.00 98.69 283 TYR A C 1
ATOM 2270 O O . TYR A 1 283 ? -18.205 -2.864 16.136 1.00 98.69 283 TYR A O 1
ATOM 2278 N N . GLN A 1 284 ? -19.539 -1.298 17.010 1.00 98.56 284 GLN A N 1
ATOM 2279 C CA . GLN A 1 284 ? -19.697 -1.986 18.291 1.00 98.56 284 GLN A CA 1
ATOM 2280 C C . GLN A 1 284 ? -21.156 -2.024 18.710 1.00 98.56 284 GLN A C 1
ATOM 2282 O O . GLN A 1 284 ? -21.879 -1.040 18.582 1.00 98.56 284 GLN A O 1
ATOM 2287 N N . LEU A 1 285 ? -21.555 -3.161 19.258 1.00 98.69 285 LEU A N 1
ATOM 2288 C CA . LEU A 1 285 ? -22.817 -3.396 19.924 1.00 98.69 285 LEU A CA 1
ATOM 2289 C C . LEU A 1 285 ? -22.528 -3.781 21.374 1.00 98.69 285 LEU A C 1
ATOM 2291 O O . LEU A 1 285 ? -21.793 -4.730 21.644 1.00 98.69 285 LEU A O 1
ATOM 2295 N N . ARG A 1 286 ? -23.165 -3.086 22.310 1.00 98.56 286 ARG A N 1
ATOM 2296 C CA . ARG A 1 286 ? -23.174 -3.428 23.731 1.00 98.56 286 ARG A CA 1
ATOM 2297 C C . ARG A 1 286 ? -24.608 -3.603 24.195 1.00 98.56 286 ARG A C 1
ATOM 2299 O O . ARG A 1 286 ? -25.447 -2.755 23.917 1.00 98.56 286 ARG A O 1
ATOM 2306 N N . SER A 1 287 ? -24.895 -4.670 24.924 1.00 98.44 287 SER A N 1
ATOM 2307 C CA . SER A 1 287 ? -26.202 -4.892 25.539 1.00 98.44 287 SER A CA 1
ATOM 2308 C C . SER A 1 287 ? -26.025 -5.288 26.990 1.00 98.44 287 SER A C 1
ATOM 2310 O O . SER A 1 287 ? -25.263 -6.200 27.293 1.00 98.44 287 SER A O 1
ATOM 2312 N N . GLU A 1 288 ? -26.735 -4.613 27.885 1.00 98.50 288 GLU A N 1
ATOM 2313 C CA . GLU A 1 288 ? -26.692 -4.871 29.320 1.00 98.50 288 GLU A CA 1
ATOM 2314 C C . GLU A 1 288 ? -28.073 -5.270 29.806 1.00 98.50 288 GLU A C 1
ATOM 2316 O O . GLU A 1 288 ? -29.062 -4.580 29.541 1.00 98.50 288 GLU A O 1
ATOM 2321 N N . HIS A 1 289 ? -28.144 -6.363 30.557 1.00 98.25 289 HIS A N 1
ATOM 2322 C CA . HIS A 1 289 ? -29.390 -6.869 31.105 1.00 98.25 289 HIS A CA 1
ATOM 2323 C C . HIS A 1 289 ? -29.236 -7.221 32.576 1.00 98.25 289 HIS A C 1
ATOM 2325 O O . HIS A 1 289 ? -28.292 -7.892 32.985 1.00 98.25 289 HIS A O 1
ATOM 2331 N N . PHE A 1 290 ? -30.215 -6.815 33.371 1.00 97.94 290 PHE A N 1
ATOM 2332 C CA . PHE A 1 290 ? -30.380 -7.226 34.750 1.00 97.94 290 PHE A CA 1
ATOM 2333 C C . PHE A 1 290 ? -31.684 -8.012 34.885 1.00 97.94 290 PHE A C 1
ATOM 2335 O O . PHE A 1 290 ? -32.744 -7.547 34.480 1.00 97.94 290 PHE A O 1
ATOM 2342 N N . PHE A 1 291 ? -31.626 -9.206 35.462 1.00 96.25 291 PHE A N 1
ATOM 2343 C CA . PHE A 1 291 ? -32.796 -10.049 35.698 1.00 96.25 291 PHE A CA 1
ATOM 2344 C C . PHE A 1 291 ? -33.086 -10.094 37.205 1.00 96.25 291 PHE A C 1
ATOM 2346 O O . PHE A 1 291 ? -32.411 -10.834 37.931 1.00 96.25 291 PHE A O 1
ATOM 2353 N N . PRO A 1 292 ? -34.075 -9.327 37.714 1.00 93.75 292 PRO A N 1
ATOM 2354 C CA . PRO A 1 292 ? -34.292 -9.167 39.154 1.00 93.75 292 PRO A CA 1
ATOM 2355 C C . PRO A 1 292 ? -34.587 -10.470 39.900 1.00 93.75 292 PRO A C 1
ATOM 2357 O O . PRO A 1 292 ? -34.117 -10.631 41.025 1.00 93.75 292 PRO A O 1
ATOM 2360 N N . ALA A 1 293 ? -35.304 -11.408 39.268 1.00 91.38 293 ALA A N 1
ATOM 2361 C CA . ALA A 1 293 ? -35.672 -12.697 39.863 1.00 91.38 293 ALA A CA 1
ATOM 2362 C C . ALA A 1 293 ? -34.450 -13.486 40.367 1.00 91.38 293 ALA A C 1
ATOM 2364 O O . ALA A 1 293 ? -34.501 -14.102 41.430 1.00 91.38 293 ALA A O 1
ATOM 2365 N N . TYR A 1 294 ? -33.332 -13.391 39.643 1.00 89.00 294 TYR A N 1
ATOM 2366 C CA . TYR A 1 294 ? -32.085 -14.095 39.949 1.00 89.00 294 TYR A CA 1
ATOM 2367 C C . TYR A 1 294 ? -30.954 -13.151 40.378 1.00 89.00 294 TYR A C 1
ATOM 2369 O O . TYR A 1 294 ? -29.846 -13.601 40.654 1.00 89.00 294 TYR A O 1
ATOM 2377 N N . LYS A 1 295 ? -31.208 -11.832 40.408 1.00 92.38 295 LYS A N 1
ATOM 2378 C CA . LYS A 1 295 ? -30.185 -10.775 40.518 1.00 92.38 295 LYS A CA 1
ATOM 2379 C C . LYS A 1 295 ? -29.024 -10.954 39.524 1.00 92.38 295 LYS A C 1
ATOM 2381 O O . LYS A 1 295 ? -27.905 -10.527 39.798 1.00 92.38 295 LYS A O 1
ATOM 2386 N N . LEU A 1 296 ? -29.297 -11.587 38.385 1.00 95.75 296 LEU A N 1
ATOM 2387 C CA . LEU A 1 296 ? -28.313 -11.919 37.361 1.00 95.75 296 LEU A CA 1
ATOM 2388 C C . LEU A 1 296 ? -28.040 -10.684 36.504 1.00 95.75 296 LEU A C 1
ATOM 2390 O O . LEU A 1 296 ? -28.981 -10.067 36.003 1.00 95.75 296 LEU A O 1
ATOM 2394 N N . LYS A 1 297 ? -26.767 -10.344 36.310 1.00 97.88 297 LYS A N 1
ATOM 2395 C CA . LYS A 1 297 ? -26.337 -9.377 35.293 1.00 97.88 297 LYS A CA 1
ATOM 2396 C C . LYS A 1 297 ? -25.787 -10.124 34.088 1.00 97.88 297 LYS A C 1
ATOM 2398 O O . LYS A 1 297 ? -25.031 -11.074 34.270 1.00 97.88 297 LYS A O 1
ATOM 2403 N N . MET A 1 298 ? -26.147 -9.680 32.893 1.00 98.25 298 MET A N 1
ATOM 2404 C CA . MET A 1 298 ? -25.650 -10.177 31.617 1.00 98.25 298 MET A CA 1
ATOM 2405 C C . MET A 1 298 ? -25.122 -9.004 30.787 1.00 98.25 298 MET A C 1
ATOM 2407 O O . MET A 1 298 ? -25.854 -8.068 30.468 1.00 98.25 298 MET A O 1
ATOM 2411 N N . GLU A 1 299 ? -23.833 -9.087 30.502 1.00 98.56 299 GLU A N 1
ATOM 2412 C CA . GLU A 1 299 ? -22.998 -8.310 29.597 1.00 98.56 299 GLU A CA 1
ATOM 2413 C C . GLU A 1 299 ? -22.873 -8.905 28.188 1.00 98.56 299 GLU A C 1
ATOM 2415 O O . GLU A 1 299 ? -22.281 -9.975 28.096 1.00 98.56 299 GLU A O 1
ATOM 2420 N N . LEU A 1 300 ? -23.340 -8.288 27.102 1.00 98.44 300 LEU A N 1
ATOM 2421 C CA . LEU A 1 300 ? -22.931 -8.668 25.738 1.00 98.44 300 LEU A CA 1
ATOM 2422 C C . LEU A 1 300 ? -22.150 -7.515 25.108 1.00 98.44 300 LEU A C 1
ATOM 2424 O O . LEU A 1 300 ? -22.645 -6.393 25.070 1.00 98.44 300 LEU A O 1
ATOM 2428 N N . ASN A 1 301 ? -20.963 -7.798 24.578 1.00 98.56 301 ASN A N 1
ATOM 2429 C CA . ASN A 1 301 ? -20.167 -6.863 23.790 1.00 98.56 301 ASN A CA 1
ATOM 2430 C C . ASN A 1 301 ? -19.742 -7.554 22.496 1.00 98.56 301 ASN A C 1
ATOM 2432 O O . ASN A 1 301 ? -19.061 -8.572 22.543 1.00 98.56 301 ASN A O 1
ATOM 2436 N N . ALA A 1 302 ? -20.132 -7.007 21.354 1.00 98.56 302 ALA A N 1
ATOM 2437 C CA . ALA A 1 302 ? -19.704 -7.472 20.045 1.00 98.56 302 ALA A CA 1
ATOM 2438 C C . ALA A 1 302 ? -19.132 -6.295 19.262 1.00 98.56 302 ALA A C 1
ATOM 2440 O O . ALA A 1 302 ? -19.697 -5.205 19.274 1.00 98.56 302 ALA A O 1
ATOM 2441 N N . SER A 1 303 ? -18.020 -6.503 18.576 1.00 98.62 303 SER A N 1
ATOM 2442 C CA . SER A 1 303 ? -17.409 -5.498 17.721 1.00 98.62 303 SER A CA 1
ATOM 2443 C C . SER A 1 303 ? -16.914 -6.112 16.430 1.00 98.62 303 SER A C 1
ATOM 2445 O O . SER A 1 303 ? -16.363 -7.210 16.439 1.00 98.62 303 SER A O 1
ATOM 2447 N N . TYR A 1 304 ? -17.085 -5.372 15.347 1.00 98.69 304 TYR A N 1
ATOM 2448 C CA . TYR A 1 304 ? -16.534 -5.682 14.043 1.00 98.69 304 TYR A CA 1
ATOM 2449 C C . TYR A 1 304 ? -15.688 -4.500 13.582 1.00 98.69 304 TYR A C 1
ATOM 2451 O O . TYR A 1 304 ? -16.082 -3.345 13.755 1.00 98.69 304 TYR A O 1
ATOM 2459 N N . THR A 1 305 ? -14.497 -4.775 13.065 1.00 98.75 305 THR A N 1
ATOM 2460 C CA . THR A 1 305 ? -13.570 -3.756 12.578 1.00 98.75 305 THR A CA 1
ATOM 2461 C C . THR A 1 305 ? -13.092 -4.124 11.188 1.00 98.75 305 THR A C 1
ATOM 2463 O O . THR A 1 305 ? -12.496 -5.185 11.031 1.00 98.75 305 THR A O 1
ATOM 2466 N N . ASN A 1 306 ? -13.297 -3.221 10.227 1.00 98.38 306 ASN A N 1
ATOM 2467 C CA . ASN A 1 306 ? -12.642 -3.274 8.922 1.00 98.38 306 ASN A CA 1
ATOM 2468 C C . ASN A 1 306 ? -11.427 -2.349 8.953 1.00 98.38 306 ASN A C 1
ATOM 2470 O O . ASN A 1 306 ? -11.568 -1.127 9.080 1.00 98.38 306 ASN A O 1
ATOM 2474 N N . GLY A 1 307 ? -10.246 -2.941 8.886 1.00 98.25 307 GLY A N 1
ATOM 2475 C CA . GLY A 1 307 ? -8.952 -2.284 8.852 1.00 98.25 307 GLY A CA 1
ATOM 2476 C C . GLY A 1 307 ? -8.333 -2.376 7.465 1.00 98.25 307 GLY A C 1
ATOM 2477 O O . GLY A 1 307 ? -8.440 -3.388 6.778 1.00 98.25 307 GLY A O 1
ATOM 2478 N N . GLU A 1 308 ? -7.670 -1.308 7.054 1.00 98.06 308 GLU A N 1
ATOM 2479 C CA . GLU A 1 308 ? -6.930 -1.263 5.801 1.00 98.06 308 GLU A CA 1
ATOM 2480 C C . GLU A 1 308 ? -5.685 -0.396 5.976 1.00 98.06 308 GLU A C 1
ATOM 2482 O O . GLU A 1 308 ? -5.756 0.689 6.559 1.00 98.06 308 GLU A O 1
ATOM 2487 N N . SER A 1 309 ? -4.550 -0.871 5.467 1.00 98.12 309 SER A N 1
ATOM 2488 C CA . SER A 1 309 ? -3.325 -0.095 5.299 1.00 98.12 309 SER A CA 1
ATOM 2489 C C . SER A 1 309 ? -2.845 -0.234 3.862 1.00 98.12 309 SER A C 1
ATOM 2491 O O . SER A 1 309 ? -2.522 -1.339 3.424 1.00 98.12 309 SER A O 1
ATOM 2493 N N . ILE A 1 310 ? -2.800 0.876 3.131 1.00 98.31 310 ILE A N 1
ATOM 2494 C CA . ILE A 1 310 ? -2.335 0.908 1.744 1.00 98.31 310 ILE A CA 1
ATOM 2495 C C . ILE A 1 310 ? -1.116 1.816 1.655 1.00 98.31 310 ILE A C 1
ATOM 2497 O O . ILE A 1 310 ? -1.114 2.943 2.153 1.00 98.31 310 ILE A O 1
ATOM 2501 N N . VAL A 1 311 ? -0.086 1.326 0.978 1.00 97.88 311 VAL A N 1
ATOM 2502 C CA . VAL A 1 311 ? 1.094 2.089 0.581 1.00 97.88 311 VAL A CA 1
ATOM 2503 C C . VAL A 1 311 ? 1.126 2.090 -0.944 1.00 97.88 311 VAL A C 1
ATOM 2505 O O . VAL A 1 311 ? 1.687 1.159 -1.527 1.00 97.88 311 VAL A O 1
ATOM 2508 N N . PRO A 1 312 ? 0.502 3.076 -1.604 1.00 95.31 312 PRO A N 1
ATOM 2509 C CA . PRO A 1 312 ? 0.526 3.157 -3.052 1.00 95.31 312 PRO A CA 1
ATOM 2510 C C . PRO A 1 312 ? 1.801 3.879 -3.514 1.00 95.31 312 PRO A C 1
ATOM 2512 O O . PRO A 1 312 ? 2.159 4.935 -2.984 1.00 95.31 312 PRO A O 1
ATOM 2515 N N . ASP A 1 313 ? 2.478 3.316 -4.516 1.00 94.88 313 ASP A N 1
ATOM 2516 C CA . ASP A 1 313 ? 3.606 3.935 -5.227 1.00 94.88 313 ASP A CA 1
ATOM 2517 C C . ASP A 1 313 ? 4.733 4.454 -4.308 1.00 94.88 313 ASP A C 1
ATOM 2519 O O . ASP A 1 313 ? 5.198 5.601 -4.417 1.00 94.88 313 ASP A O 1
ATOM 2523 N N . PHE A 1 314 ? 5.188 3.597 -3.384 1.00 95.88 314 PHE A N 1
ATOM 2524 C CA . PHE A 1 314 ? 6.397 3.836 -2.601 1.00 95.88 314 PHE A CA 1
ATOM 2525 C C . PHE A 1 314 ? 7.609 3.851 -3.529 1.00 95.88 314 PHE A C 1
ATOM 2527 O O . PHE A 1 314 ? 8.114 2.805 -3.948 1.00 95.88 314 PHE A O 1
ATOM 2534 N N . LYS A 1 315 ? 8.084 5.065 -3.800 1.00 94.56 315 LYS A N 1
ATOM 2535 C CA . LYS A 1 315 ? 9.221 5.334 -4.671 1.00 94.56 315 LYS A CA 1
ATOM 2536 C C . LYS A 1 315 ? 10.511 5.358 -3.884 1.00 94.56 315 LYS A C 1
ATOM 2538 O O . LYS A 1 315 ? 10.604 6.002 -2.833 1.00 94.56 315 LYS A O 1
ATOM 2543 N N . ARG A 1 316 ? 11.514 4.691 -4.432 1.00 91.75 316 ARG A N 1
ATOM 2544 C CA . ARG A 1 316 ? 12.888 4.737 -3.949 1.00 91.75 316 ARG A CA 1
ATOM 2545 C C . ARG A 1 316 ? 13.804 4.806 -5.146 1.00 91.75 316 ARG A C 1
ATOM 2547 O O . ARG A 1 316 ? 13.599 4.062 -6.101 1.00 91.75 316 ARG A O 1
ATOM 2554 N N . PHE A 1 317 ? 14.795 5.674 -5.066 1.00 90.56 317 PHE A N 1
ATOM 2555 C CA . PHE A 1 317 ? 15.908 5.656 -5.991 1.00 90.56 317 PHE A CA 1
ATOM 2556 C C . PHE A 1 317 ? 17.202 5.999 -5.282 1.00 90.56 317 PHE A C 1
ATOM 2558 O O . PHE A 1 317 ? 17.222 6.667 -4.240 1.00 90.56 317 PHE A O 1
ATOM 2565 N N . ARG A 1 318 ? 18.292 5.564 -5.899 1.00 88.25 318 ARG A N 1
ATOM 2566 C CA . ARG A 1 318 ? 19.639 5.884 -5.481 1.00 88.25 318 ARG A CA 1
ATOM 2567 C C . ARG A 1 318 ? 20.554 5.918 -6.698 1.00 88.25 318 ARG A C 1
ATOM 2569 O O . ARG A 1 318 ? 20.489 5.018 -7.523 1.00 88.25 318 ARG A O 1
ATOM 2576 N N . PHE A 1 319 ? 21.401 6.932 -6.763 1.00 88.62 319 PHE A N 1
ATOM 2577 C CA . PHE A 1 319 ? 22.429 7.096 -7.778 1.00 88.62 319 PHE A CA 1
ATOM 2578 C C . PHE A 1 319 ? 23.791 7.244 -7.116 1.00 88.62 319 PHE A C 1
ATOM 2580 O O . PHE A 1 319 ? 23.929 7.913 -6.090 1.00 88.62 319 PHE A O 1
ATOM 2587 N N . PHE A 1 320 ? 24.801 6.652 -7.731 1.00 87.31 320 PHE A N 1
ATOM 2588 C CA . PHE A 1 320 ? 26.197 6.903 -7.428 1.00 87.31 320 PHE A CA 1
ATOM 2589 C C . PHE A 1 320 ? 26.658 8.150 -8.170 1.00 87.31 320 PHE A C 1
ATOM 2591 O O . PHE A 1 320 ? 26.293 8.377 -9.325 1.00 87.31 320 PHE A O 1
ATOM 2598 N N . GLU A 1 321 ? 27.475 8.965 -7.518 1.00 87.00 321 GLU A N 1
ATOM 2599 C CA . GLU A 1 321 ? 28.231 9.994 -8.217 1.00 87.00 321 GLU A CA 1
ATOM 2600 C C . GLU A 1 321 ? 29.404 9.329 -8.936 1.00 87.00 321 GLU A C 1
ATOM 2602 O O . GLU A 1 321 ? 30.350 8.871 -8.296 1.00 87.00 321 GLU A O 1
ATOM 2607 N N . PHE A 1 322 ? 29.294 9.230 -10.263 1.00 83.25 322 PHE A N 1
ATOM 2608 C CA . PHE A 1 322 ? 30.330 8.648 -11.115 1.00 83.25 322 PHE A CA 1
ATOM 2609 C C . PHE A 1 322 ? 31.461 9.655 -11.348 1.00 83.25 322 PHE A C 1
ATOM 2611 O O . PHE A 1 322 ? 32.636 9.331 -11.201 1.00 83.25 322 PHE A O 1
ATOM 2618 N N . ASP A 1 323 ? 31.093 10.901 -11.649 1.00 84.25 323 ASP A N 1
ATOM 2619 C CA . ASP A 1 323 ? 31.997 12.044 -11.750 1.00 84.25 323 ASP A CA 1
ATOM 2620 C C . ASP A 1 323 ? 31.285 13.337 -11.297 1.00 84.25 323 ASP A C 1
ATOM 2622 O O . ASP A 1 323 ? 30.129 13.319 -10.866 1.00 84.25 323 ASP A O 1
ATOM 2626 N N . SER A 1 324 ? 31.962 14.487 -11.395 1.00 84.50 324 SER A N 1
ATOM 2627 C CA . SER A 1 324 ? 31.421 15.781 -10.945 1.00 84.50 324 SER A CA 1
ATOM 2628 C C . SER A 1 324 ? 30.125 16.205 -11.655 1.00 84.50 324 SER A C 1
ATOM 2630 O O . SER A 1 324 ? 29.365 17.014 -11.110 1.00 84.50 324 SER A O 1
ATOM 2632 N N . THR A 1 325 ? 29.844 15.640 -12.826 1.00 87.75 325 THR A N 1
ATOM 2633 C CA . THR A 1 325 ? 28.722 15.950 -13.718 1.00 87.75 325 THR A CA 1
ATOM 2634 C C . THR A 1 325 ? 27.771 14.781 -13.957 1.00 87.75 325 THR A C 1
ATOM 2636 O O . THR A 1 325 ? 26.679 15.013 -14.461 1.00 87.75 325 THR A O 1
ATOM 2639 N N . THR A 1 326 ? 28.115 13.553 -13.576 1.00 89.31 326 THR A N 1
ATOM 2640 C CA . THR A 1 326 ? 27.347 12.363 -13.960 1.00 89.31 326 THR A CA 1
ATOM 2641 C C . THR A 1 326 ? 26.881 11.571 -12.747 1.00 89.31 326 THR A C 1
ATOM 2643 O O . THR A 1 326 ? 27.669 11.203 -11.871 1.00 89.31 326 THR A O 1
ATOM 2646 N N . TYR A 1 327 ? 25.586 11.259 -12.729 1.00 90.88 327 TYR A N 1
ATOM 2647 C CA . TYR A 1 327 ? 25.021 10.244 -11.851 1.00 90.88 327 TYR A CA 1
ATOM 2648 C C . TYR A 1 327 ? 24.894 8.915 -12.583 1.00 90.88 327 TYR A C 1
ATOM 2650 O O . TYR A 1 327 ? 24.541 8.874 -13.758 1.00 90.88 327 TYR A O 1
ATOM 2658 N N . TRP A 1 328 ? 25.153 7.827 -11.874 1.00 89.06 328 TRP A N 1
ATOM 2659 C CA . TRP A 1 328 ? 25.056 6.469 -12.386 1.00 89.06 328 TRP A CA 1
ATOM 2660 C C . TRP A 1 328 ? 24.125 5.642 -11.507 1.00 89.06 328 TRP A C 1
ATOM 2662 O O . TRP A 1 328 ? 24.234 5.645 -10.280 1.00 89.06 328 TRP A O 1
ATOM 2672 N N . TYR A 1 329 ? 23.188 4.948 -12.140 1.00 87.19 329 TYR A N 1
ATOM 2673 C CA . TYR A 1 329 ? 22.395 3.903 -11.519 1.00 87.19 329 TYR A CA 1
ATOM 2674 C C . TYR A 1 329 ? 23.021 2.545 -11.832 1.00 87.19 329 TYR A C 1
ATOM 2676 O O . TYR A 1 329 ? 23.252 2.237 -13.002 1.00 87.19 329 TYR A O 1
ATOM 2684 N N . ASP A 1 330 ? 23.261 1.737 -10.799 1.00 81.00 330 ASP A N 1
ATOM 2685 C CA . ASP A 1 330 ? 23.710 0.354 -10.950 1.00 81.00 330 ASP A CA 1
ATOM 2686 C C . ASP A 1 330 ? 22.495 -0.592 -11.020 1.00 81.00 330 ASP A C 1
ATOM 2688 O O . ASP A 1 330 ? 21.909 -0.908 -9.978 1.00 81.00 330 ASP A O 1
ATOM 2692 N N . PRO A 1 331 ? 22.102 -1.078 -12.214 1.00 73.00 331 PRO A N 1
ATOM 2693 C CA . PRO A 1 331 ? 20.983 -2.007 -12.351 1.00 73.00 331 PRO A CA 1
ATOM 2694 C C . PRO A 1 331 ? 21.304 -3.417 -11.834 1.00 73.00 331 PRO A C 1
ATOM 2696 O O . PRO A 1 331 ? 20.398 -4.230 -11.677 1.00 73.00 331 PRO A O 1
ATOM 2699 N N . THR A 1 332 ? 22.575 -3.738 -11.569 1.00 68.38 332 THR A N 1
ATOM 2700 C CA . THR A 1 332 ? 23.003 -5.067 -11.105 1.00 68.38 332 THR A CA 1
ATOM 2701 C C . THR A 1 332 ? 23.022 -5.184 -9.580 1.00 68.38 332 THR A C 1
ATOM 2703 O O . THR A 1 332 ? 22.941 -6.287 -9.035 1.00 68.38 332 THR A O 1
ATOM 2706 N N . ALA A 1 333 ? 23.023 -4.056 -8.866 1.00 61.41 333 ALA A N 1
ATOM 2707 C CA . ALA A 1 333 ? 23.001 -3.976 -7.407 1.00 61.41 333 ALA A CA 1
ATOM 2708 C C . ALA A 1 333 ? 21.591 -4.184 -6.803 1.00 61.41 333 ALA A C 1
ATOM 2710 O O . ALA A 1 333 ? 21.181 -3.466 -5.885 1.00 61.41 333 ALA A O 1
ATOM 2711 N N . PHE A 1 334 ? 20.866 -5.209 -7.276 1.00 48.75 334 PHE A N 1
ATOM 2712 C CA . PHE A 1 334 ? 19.455 -5.527 -6.973 1.00 48.75 334 PHE A CA 1
ATOM 2713 C C . PHE A 1 334 ? 19.067 -5.460 -5.482 1.00 48.75 334 PHE A C 1
ATOM 2715 O O . PHE A 1 334 ? 17.936 -5.116 -5.145 1.00 48.75 334 PHE A O 1
ATOM 2722 N N . PHE A 1 335 ? 19.993 -5.763 -4.566 1.00 48.75 335 PHE A N 1
ATOM 2723 C CA . PHE A 1 335 ? 19.736 -5.762 -3.118 1.00 48.75 335 PHE A CA 1
ATOM 2724 C C . PHE A 1 335 ? 20.182 -4.490 -2.385 1.00 48.75 335 PHE A C 1
ATOM 2726 O O . PHE A 1 335 ? 19.837 -4.305 -1.215 1.00 48.75 335 PHE A O 1
ATOM 2733 N N . GLN A 1 336 ? 20.953 -3.616 -3.032 1.00 53.97 336 GLN A N 1
ATOM 2734 C CA . GLN A 1 336 ? 21.614 -2.490 -2.370 1.00 53.97 336 GLN A CA 1
ATOM 2735 C C . GLN A 1 336 ? 21.032 -1.135 -2.791 1.00 53.97 336 GLN A C 1
ATOM 2737 O O . GLN A 1 336 ? 20.857 -0.269 -1.921 1.00 53.97 336 GLN A O 1
ATOM 2742 N N . ASP A 1 337 ? 20.641 -0.974 -4.062 1.00 61.06 337 ASP A N 1
ATOM 2743 C CA . ASP A 1 337 ? 20.340 0.333 -4.660 1.00 61.06 337 ASP A CA 1
ATOM 2744 C C . ASP A 1 337 ? 19.070 0.275 -5.541 1.00 61.06 337 ASP A C 1
ATOM 2746 O O . ASP A 1 337 ? 19.139 0.130 -6.757 1.00 61.06 337 ASP A O 1
ATOM 2750 N N . PRO A 1 338 ? 17.866 0.346 -4.944 1.00 67.50 338 PRO A N 1
ATOM 2751 C CA . PRO A 1 338 ? 16.629 0.109 -5.682 1.00 67.50 338 PRO A CA 1
ATOM 2752 C C . PRO A 1 338 ? 16.151 1.367 -6.415 1.00 67.50 338 PRO A C 1
ATOM 2754 O O . PRO A 1 338 ? 15.921 2.383 -5.757 1.00 67.50 338 PRO A O 1
ATOM 2757 N N . LEU A 1 339 ? 15.917 1.271 -7.731 1.00 89.00 339 LEU A N 1
ATOM 2758 C CA . LEU A 1 339 ? 15.096 2.209 -8.504 1.00 89.00 339 LEU A CA 1
ATOM 2759 C C . LEU A 1 339 ? 13.705 1.605 -8.718 1.00 89.00 339 LEU A C 1
ATOM 2761 O O . LEU A 1 339 ? 13.438 0.931 -9.709 1.00 89.00 339 LEU A O 1
ATOM 2765 N N . THR A 1 340 ? 12.837 1.781 -7.722 1.00 91.75 340 THR A N 1
ATOM 2766 C CA . THR A 1 340 ? 11.638 0.942 -7.570 1.00 91.75 340 THR A CA 1
ATOM 2767 C C . THR A 1 340 ? 10.396 1.732 -7.201 1.00 91.75 340 THR A C 1
ATOM 2769 O O . THR A 1 340 ? 10.463 2.749 -6.500 1.00 91.75 340 THR A O 1
ATOM 2772 N N . ARG A 1 341 ? 9.248 1.214 -7.639 1.00 93.94 341 ARG A N 1
ATOM 2773 C CA . ARG A 1 341 ? 7.907 1.610 -7.206 1.00 93.94 341 ARG A CA 1
ATOM 2774 C C . ARG A 1 341 ? 7.240 0.409 -6.557 1.00 93.94 341 ARG A C 1
ATOM 2776 O O . ARG A 1 341 ? 6.990 -0.594 -7.216 1.00 93.94 341 ARG A O 1
ATOM 2783 N N . ASN A 1 342 ? 6.960 0.504 -5.264 1.00 94.00 342 ASN A N 1
ATOM 2784 C CA . ASN A 1 342 ? 6.414 -0.604 -4.488 1.00 94.00 342 ASN A CA 1
ATOM 2785 C C . ASN A 1 342 ? 5.000 -0.274 -4.021 1.00 94.00 342 ASN A C 1
ATOM 2787 O O . ASN A 1 342 ? 4.735 0.833 -3.554 1.00 94.00 342 ASN A O 1
ATOM 2791 N N . PHE A 1 343 ? 4.115 -1.253 -4.102 1.00 96.44 343 PHE A N 1
ATOM 2792 C CA . PHE A 1 343 ? 2.713 -1.132 -3.738 1.00 96.44 343 PHE A CA 1
ATOM 2793 C C . PHE A 1 343 ? 2.405 -2.193 -2.699 1.00 96.44 343 PHE A C 1
ATOM 2795 O O . PHE A 1 343 ? 2.771 -3.350 -2.891 1.00 96.44 343 PHE A O 1
ATOM 2802 N N . ARG A 1 344 ? 1.795 -1.808 -1.577 1.00 97.44 344 ARG A N 1
ATOM 2803 C CA . ARG A 1 344 ? 1.456 -2.742 -0.4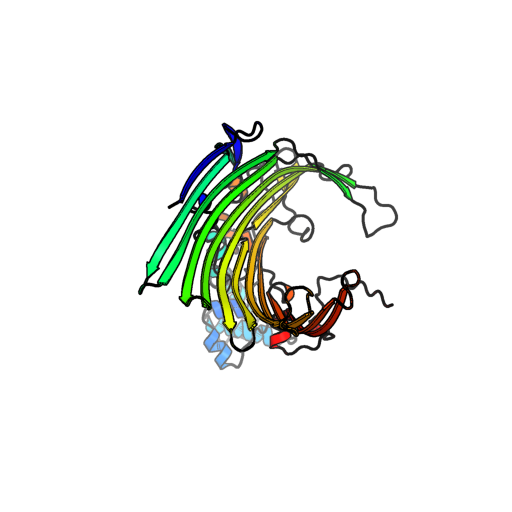95 1.00 97.44 344 ARG A CA 1
ATOM 2804 C C . ARG A 1 344 ? 0.030 -2.528 -0.042 1.00 97.44 344 ARG A C 1
ATOM 2806 O O . ARG A 1 344 ? -0.367 -1.393 0.214 1.00 97.44 344 ARG A O 1
ATOM 2813 N N . TYR A 1 345 ? -0.676 -3.629 0.146 1.00 98.19 345 TYR A N 1
ATOM 2814 C CA . TYR A 1 345 ? -2.057 -3.666 0.594 1.00 98.19 345 TYR A CA 1
ATOM 2815 C C . TYR A 1 345 ? -2.139 -4.622 1.772 1.00 98.19 345 TYR A C 1
ATOM 2817 O O . TYR A 1 345 ? -1.704 -5.766 1.682 1.00 98.19 345 TYR A O 1
ATOM 2825 N N . LEU A 1 346 ? -2.675 -4.144 2.888 1.00 98.38 346 LEU A N 1
ATOM 2826 C CA . LEU A 1 346 ? -3.013 -4.960 4.041 1.00 98.38 346 LEU A CA 1
ATOM 2827 C C . LEU A 1 346 ? -4.479 -4.711 4.376 1.00 98.38 346 LEU A C 1
ATOM 2829 O O . LEU A 1 346 ? -4.835 -3.613 4.799 1.00 98.38 346 LEU A O 1
ATOM 2833 N N . LEU A 1 347 ? -5.307 -5.733 4.202 1.00 98.44 347 LEU A N 1
ATOM 2834 C CA . LEU A 1 347 ? -6.709 -5.741 4.606 1.00 98.44 347 LEU A CA 1
ATOM 2835 C C . LEU A 1 347 ? -6.846 -6.605 5.856 1.00 98.44 347 LEU A C 1
ATOM 2837 O O . LEU A 1 347 ? -6.278 -7.698 5.913 1.00 98.44 347 LEU A O 1
ATOM 2841 N N . GLU A 1 348 ? -7.580 -6.124 6.854 1.00 98.06 348 GLU A N 1
ATOM 2842 C CA . GLU A 1 348 ? -7.791 -6.821 8.122 1.00 98.06 348 GLU A CA 1
ATOM 2843 C C . GLU A 1 348 ? -9.253 -6.723 8.557 1.00 98.06 348 GLU A C 1
ATOM 2845 O O . GLU A 1 348 ? -9.763 -5.629 8.781 1.00 98.06 348 GLU A O 1
ATOM 2850 N N . ASP A 1 349 ? -9.900 -7.861 8.777 1.00 98.50 349 ASP A N 1
ATOM 2851 C CA . ASP A 1 349 ? -11.242 -7.928 9.346 1.00 98.50 349 ASP A CA 1
ATOM 2852 C C . ASP A 1 349 ? -11.185 -8.597 10.716 1.00 98.50 349 ASP A C 1
ATOM 2854 O O . ASP A 1 349 ? -10.680 -9.710 10.868 1.00 98.50 349 ASP A O 1
ATOM 2858 N N . LEU A 1 350 ? -11.702 -7.910 11.734 1.00 98.56 350 LEU A N 1
ATOM 2859 C CA . LEU A 1 350 ? -11.707 -8.389 13.112 1.00 98.56 350 LEU A CA 1
ATOM 2860 C C . LEU A 1 350 ? -13.130 -8.422 13.666 1.00 98.56 350 LEU A C 1
ATOM 2862 O O . LEU A 1 350 ? -13.737 -7.375 13.885 1.00 98.56 350 LEU A O 1
ATOM 2866 N N . LEU A 1 351 ? -13.616 -9.619 13.982 1.00 98.69 351 LEU A N 1
ATOM 2867 C CA . LEU A 1 351 ? -14.792 -9.846 14.816 1.00 98.69 351 LEU A CA 1
ATOM 2868 C C . LEU A 1 351 ? -14.339 -10.207 16.236 1.00 98.69 351 LEU A C 1
ATOM 2870 O O . LEU A 1 351 ? -13.533 -11.113 16.428 1.00 98.69 351 LEU A O 1
ATOM 2874 N N . ASP A 1 352 ? -14.879 -9.530 17.243 1.00 98.62 352 ASP A N 1
ATOM 2875 C CA . ASP A 1 352 ? -14.662 -9.839 18.660 1.00 98.62 352 ASP A CA 1
ATOM 2876 C C . ASP A 1 352 ? -16.008 -9.785 19.383 1.00 98.62 352 ASP A C 1
ATOM 2878 O O . ASP A 1 352 ? -16.649 -8.736 19.437 1.00 98.62 352 ASP A O 1
ATOM 2882 N N . SER A 1 353 ? -16.467 -10.925 19.892 1.00 98.56 353 SER A N 1
ATOM 2883 C CA . SER A 1 353 ? -17.733 -11.068 20.604 1.00 98.56 353 SER A CA 1
ATOM 2884 C C . SER A 1 353 ? -17.511 -11.707 21.963 1.00 98.56 353 SER A C 1
ATOM 2886 O O . SER A 1 353 ? -16.791 -12.695 22.099 1.00 98.56 353 SER A O 1
ATOM 2888 N N . ARG A 1 354 ? -18.131 -11.139 22.994 1.00 98.50 354 ARG A N 1
ATOM 2889 C CA . ARG A 1 354 ? -17.970 -11.546 24.387 1.00 98.50 354 ARG A CA 1
ATOM 2890 C C . ARG A 1 354 ? -19.302 -11.462 25.097 1.00 98.50 354 ARG A C 1
ATOM 2892 O O . ARG A 1 354 ? -19.972 -10.431 25.044 1.00 98.50 354 ARG A O 1
ATOM 2899 N N . ILE A 1 355 ? -19.638 -12.517 25.822 1.00 98.62 355 ILE A N 1
ATOM 2900 C CA . ILE A 1 355 ? -20.774 -12.539 26.732 1.00 98.62 355 ILE A CA 1
ATOM 2901 C C . ILE A 1 355 ? -20.295 -12.877 28.138 1.00 98.62 355 ILE A C 1
ATOM 2903 O O . ILE A 1 355 ? -19.516 -13.811 28.337 1.00 98.62 355 ILE A O 1
ATOM 2907 N N . HIS A 1 356 ? -20.756 -12.120 29.125 1.00 98.12 356 HIS A N 1
ATOM 2908 C CA . HIS A 1 356 ? -20.426 -12.335 30.525 1.00 98.12 356 HIS A CA 1
ATOM 2909 C C . HIS A 1 356 ? -21.654 -12.264 31.413 1.00 98.12 356 HIS A C 1
ATOM 2911 O O . HIS A 1 356 ? -22.577 -11.486 31.197 1.00 98.12 356 HIS A O 1
ATOM 2917 N N . PHE A 1 357 ? -21.621 -13.059 32.468 1.00 98.38 357 PHE A N 1
ATOM 2918 C CA . PHE A 1 357 ? -22.665 -13.159 33.465 1.00 98.38 357 PHE A CA 1
ATOM 2919 C C . PHE A 1 357 ? -22.071 -12.919 34.848 1.00 98.38 357 PHE A C 1
ATOM 2921 O O . PHE A 1 357 ? -20.979 -13.396 35.155 1.00 98.38 357 PHE A O 1
ATOM 2928 N N . GLU A 1 358 ? -22.795 -12.195 35.697 1.00 97.44 358 GLU A N 1
ATOM 2929 C CA . GLU A 1 358 ? -22.487 -12.043 37.119 1.00 97.44 358 GLU A CA 1
ATOM 2930 C C . GLU A 1 358 ? -23.708 -12.462 37.943 1.00 97.44 358 GLU A C 1
ATOM 2932 O O . GLU A 1 358 ? -24.757 -11.815 37.896 1.00 97.44 358 GLU A O 1
ATOM 2937 N N . LEU A 1 359 ? -23.556 -13.546 38.707 1.00 95.88 359 LEU A N 1
ATOM 2938 C CA . LEU A 1 359 ? -24.590 -14.128 39.555 1.00 95.88 359 LEU A CA 1
ATOM 2939 C C . LEU A 1 359 ? -24.200 -14.004 41.038 1.00 95.88 359 LEU A C 1
ATOM 2941 O O . LEU A 1 359 ? -23.253 -14.659 41.483 1.00 95.88 359 LEU A O 1
ATOM 2945 N N . PRO A 1 360 ? -24.919 -13.201 41.837 1.00 92.75 360 PRO A N 1
ATOM 2946 C CA . PRO A 1 360 ? -24.759 -13.179 43.287 1.00 92.75 360 PRO A CA 1
ATOM 2947 C C . PRO A 1 360 ? -25.231 -14.496 43.923 1.00 92.75 360 PRO A C 1
ATOM 2949 O O . PRO A 1 360 ? -26.343 -14.948 43.673 1.00 92.75 360 PRO A O 1
ATOM 2952 N N . LEU A 1 361 ? -24.418 -15.080 44.804 1.00 87.69 361 LEU A N 1
ATOM 2953 C CA . LEU A 1 361 ? -24.722 -16.322 45.532 1.00 87.69 361 LEU A CA 1
ATOM 2954 C C . LEU A 1 361 ? -25.464 -16.093 46.859 1.00 87.69 361 LEU A C 1
ATOM 2956 O O . LEU A 1 361 ? -25.896 -17.044 47.504 1.00 87.69 361 LEU A O 1
ATOM 2960 N N . SER A 1 362 ? -25.577 -14.843 47.316 1.00 81.06 362 SER A N 1
ATOM 2961 C CA . SER A 1 362 ? -26.211 -14.495 48.592 1.00 81.06 362 SER A CA 1
ATOM 2962 C C . SER A 1 362 ? -27.148 -13.301 48.452 1.00 81.06 362 SER A C 1
ATOM 2964 O O . SER A 1 362 ? -26.924 -12.393 47.651 1.00 81.06 362 SER A O 1
ATOM 2966 N N . LYS A 1 363 ? -28.201 -13.284 49.279 1.00 69.06 363 LYS A N 1
ATOM 2967 C CA . LYS A 1 363 ? -29.118 -12.144 49.405 1.00 69.06 363 LYS A CA 1
ATOM 2968 C C . LYS A 1 363 ? -28.558 -11.022 50.293 1.00 69.06 363 LYS A C 1
ATOM 2970 O O . LYS A 1 363 ? -29.035 -9.898 50.169 1.00 69.06 363 LYS A O 1
ATOM 2975 N N . SER A 1 364 ? -27.574 -11.315 51.151 1.00 68.00 364 SER A N 1
ATOM 2976 C CA . SER A 1 364 ? -26.948 -10.343 52.061 1.00 68.00 364 SER A CA 1
ATOM 2977 C C . SER A 1 364 ? -26.013 -9.393 51.307 1.00 68.00 364 SER A C 1
ATOM 2979 O O . SER A 1 364 ? -25.168 -9.837 50.534 1.00 68.00 364 SER A O 1
ATOM 2981 N N . THR A 1 365 ? -26.137 -8.090 51.561 1.00 63.12 365 THR A N 1
ATOM 2982 C CA . THR A 1 365 ? -25.281 -7.035 50.990 1.00 63.12 365 THR A CA 1
ATOM 2983 C C . THR A 1 365 ? -23.966 -6.847 51.751 1.00 63.12 365 THR A C 1
ATOM 2985 O O . THR A 1 365 ? -23.070 -6.168 51.261 1.00 63.12 365 THR A O 1
ATOM 2988 N N . SER A 1 366 ? -23.820 -7.456 52.933 1.00 69.00 366 SER A N 1
ATOM 2989 C CA . SER A 1 366 ? -22.647 -7.277 53.801 1.00 69.00 366 SER A CA 1
ATOM 2990 C C . SER A 1 366 ? -21.418 -8.083 53.361 1.00 69.00 366 SER A C 1
ATOM 2992 O O . SER A 1 366 ? -20.327 -7.859 53.879 1.00 69.00 366 SER A O 1
ATOM 2994 N N . PHE A 1 367 ? -21.577 -9.027 52.426 1.00 76.81 367 PHE A N 1
ATOM 2995 C CA . PHE A 1 367 ? -20.505 -9.899 51.945 1.00 76.81 367 PHE A CA 1
ATOM 2996 C C . PHE A 1 367 ? -20.591 -10.071 50.427 1.00 76.81 367 PHE A C 1
ATOM 2998 O O . PHE A 1 367 ? -21.635 -10.457 49.905 1.00 76.81 367 PHE A O 1
ATOM 3005 N N . VAL A 1 368 ? -19.484 -9.841 49.713 1.00 79.94 368 VAL A N 1
ATOM 3006 C CA . VAL A 1 368 ? -19.398 -10.128 48.275 1.00 79.94 368 VAL A CA 1
ATOM 3007 C C . VAL A 1 368 ? -19.312 -11.639 48.098 1.00 79.94 368 VAL A C 1
ATOM 3009 O O . VAL A 1 368 ? -18.356 -12.263 48.547 1.00 79.94 368 VAL A O 1
ATOM 3012 N N . ARG A 1 369 ? -20.333 -12.239 47.490 1.00 90.19 369 ARG A N 1
ATOM 3013 C CA . ARG A 1 369 ? -20.360 -13.660 47.126 1.00 90.19 369 ARG A CA 1
ATOM 3014 C C . ARG A 1 369 ? -20.998 -13.773 45.757 1.00 90.19 369 ARG A C 1
ATOM 3016 O O . ARG A 1 369 ? -22.208 -13.585 45.641 1.00 90.19 369 ARG A O 1
ATOM 3023 N N . LYS A 1 370 ? -20.200 -14.017 44.725 1.00 94.06 370 LYS A N 1
ATOM 3024 C CA . LYS A 1 370 ? -20.680 -14.071 43.344 1.00 94.06 370 LYS A CA 1
ATOM 3025 C C . LYS A 1 370 ? -19.877 -15.038 42.491 1.00 94.06 370 LYS A C 1
ATOM 3027 O O . LYS A 1 370 ? -18.696 -15.265 42.741 1.00 94.06 370 LYS A O 1
ATOM 3032 N N . ILE A 1 371 ? -20.533 -15.561 41.466 1.00 96.12 371 ILE A N 1
ATOM 3033 C CA . ILE A 1 371 ? -19.901 -16.292 40.373 1.00 96.12 371 ILE A CA 1
ATOM 3034 C C . ILE A 1 371 ? -19.971 -15.417 39.129 1.00 96.12 371 ILE A C 1
ATOM 3036 O O . ILE A 1 371 ? -21.000 -14.802 38.843 1.00 96.12 371 ILE A O 1
ATOM 3040 N N . LYS A 1 372 ? -18.863 -15.357 38.399 1.00 97.44 372 LYS A N 1
ATOM 3041 C CA . LYS A 1 372 ? -18.771 -14.768 37.071 1.00 97.44 372 LYS A CA 1
ATOM 3042 C C . LYS A 1 372 ? -18.446 -15.859 36.075 1.00 97.44 372 LYS A C 1
ATOM 3044 O O . LYS A 1 372 ? -17.573 -16.677 36.339 1.00 97.44 372 LYS A O 1
ATOM 3049 N N . PHE A 1 373 ? -19.111 -15.862 34.940 1.00 98.31 373 PHE A N 1
ATOM 3050 C CA . PHE A 1 373 ? -18.816 -16.808 33.874 1.00 98.31 373 PHE A CA 1
ATOM 3051 C C . PHE A 1 373 ? -19.134 -16.184 32.529 1.00 98.31 373 PHE A C 1
ATOM 3053 O O . PHE A 1 373 ? -19.875 -15.205 32.454 1.00 98.31 373 PHE A O 1
ATOM 3060 N N . GLY A 1 374 ? -18.558 -16.719 31.467 1.00 98.38 374 GLY A N 1
ATOM 3061 C CA . GLY A 1 374 ? -18.761 -16.154 30.148 1.00 98.38 374 GLY A CA 1
ATOM 3062 C C . GLY A 1 374 ? -18.011 -16.891 29.061 1.00 98.38 374 GLY A C 1
ATOM 3063 O O . GLY A 1 374 ? -17.241 -17.818 29.326 1.00 98.38 374 GLY A O 1
ATOM 3064 N N . ALA A 1 375 ? -18.250 -16.438 27.841 1.00 98.62 375 ALA A N 1
ATOM 3065 C CA . ALA A 1 375 ? -17.619 -16.945 26.640 1.00 98.62 375 ALA A CA 1
ATOM 3066 C C . ALA A 1 375 ? -17.153 -15.782 25.762 1.00 98.62 375 ALA A C 1
ATOM 3068 O O . ALA A 1 375 ? -17.727 -14.690 25.800 1.00 98.62 375 ALA A O 1
ATOM 3069 N N . ALA A 1 376 ? -16.118 -16.021 24.969 1.00 98.56 376 ALA A N 1
ATOM 3070 C CA . ALA A 1 376 ? -15.626 -15.085 23.975 1.00 98.56 376 ALA A CA 1
ATOM 3071 C C . ALA A 1 376 ? -15.292 -15.819 22.678 1.00 98.56 376 ALA A C 1
ATOM 3073 O O . ALA A 1 376 ? -14.764 -16.929 22.711 1.00 98.56 376 ALA A O 1
ATOM 3074 N N . TYR A 1 377 ? -15.579 -15.174 21.555 1.00 98.62 377 TYR A N 1
ATOM 3075 C CA . TYR A 1 377 ? -15.189 -15.608 20.225 1.00 98.62 377 TYR A CA 1
ATOM 3076 C C . TYR A 1 377 ? -14.521 -14.447 19.498 1.00 98.62 377 TYR A C 1
ATOM 3078 O O . TYR A 1 377 ? -15.078 -13.350 19.427 1.00 98.62 377 TYR A O 1
ATOM 3086 N N . LYS A 1 378 ? -13.328 -14.686 18.962 1.00 98.62 378 LYS A N 1
ATOM 3087 C CA . LYS A 1 378 ? -12.583 -13.718 18.163 1.00 98.62 378 LYS A CA 1
ATOM 3088 C C . LYS A 1 378 ? -12.200 -14.355 16.838 1.00 98.62 378 LYS A C 1
ATOM 3090 O O . LYS A 1 378 ? -11.676 -15.463 16.843 1.00 98.62 378 LYS A O 1
ATOM 3095 N N . GLN A 1 379 ? -12.409 -13.641 15.743 1.00 98.62 379 GLN A N 1
ATOM 3096 C CA . GLN A 1 379 ? -11.968 -14.023 14.407 1.00 98.62 379 GLN A CA 1
ATOM 3097 C C . GLN A 1 379 ? -11.204 -12.859 13.784 1.00 98.62 379 GLN A C 1
ATOM 3099 O O . GLN A 1 379 ? -11.675 -11.725 13.819 1.00 98.62 379 GLN A O 1
ATOM 3104 N N . LEU A 1 380 ? -10.020 -13.142 13.253 1.00 98.56 380 LEU A N 1
ATOM 3105 C CA . LEU A 1 380 ? -9.167 -12.189 12.558 1.00 98.56 380 LEU A CA 1
ATOM 3106 C C . LEU A 1 380 ? -8.767 -12.777 11.212 1.00 98.56 380 LEU A C 1
ATOM 3108 O O . LEU A 1 380 ? -8.051 -13.777 11.172 1.00 98.56 380 LEU A O 1
ATOM 3112 N N . ASP A 1 381 ? -9.182 -12.116 10.144 1.00 98.56 381 ASP A N 1
ATOM 3113 C CA . ASP A 1 381 ? -8.782 -12.430 8.781 1.00 98.56 381 ASP A CA 1
ATOM 3114 C C . ASP A 1 381 ? -7.898 -11.298 8.256 1.00 98.56 381 ASP A C 1
ATOM 3116 O O . ASP A 1 381 ? -8.203 -10.120 8.431 1.00 98.56 381 ASP A O 1
ATOM 3120 N N . LYS A 1 382 ? -6.767 -11.652 7.649 1.00 97.88 382 LYS A N 1
ATOM 3121 C CA . LYS A 1 382 ? -5.809 -10.722 7.055 1.00 97.88 382 LYS A CA 1
ATOM 3122 C C . LYS A 1 382 ? -5.478 -11.145 5.638 1.00 97.88 382 LYS A C 1
ATOM 3124 O O . LYS A 1 382 ? -5.235 -12.328 5.389 1.00 97.88 382 LYS A O 1
ATOM 3129 N N . LYS A 1 383 ? -5.375 -10.171 4.743 1.00 98.31 383 LYS A N 1
ATOM 3130 C CA . LYS A 1 383 ? -4.870 -10.341 3.383 1.00 98.31 383 LYS A CA 1
ATOM 3131 C C . LYS A 1 383 ? -3.770 -9.319 3.142 1.00 98.31 383 LYS A C 1
ATOM 3133 O O . LYS A 1 383 ? -3.985 -8.130 3.359 1.00 98.31 383 LYS A O 1
ATOM 3138 N N . TYR A 1 384 ? -2.599 -9.798 2.747 1.00 98.00 384 TYR A N 1
ATOM 3139 C CA . TYR A 1 384 ? -1.460 -8.971 2.391 1.00 98.00 384 TYR A CA 1
ATOM 3140 C C . TYR A 1 384 ? -1.060 -9.237 0.947 1.00 98.00 384 TYR A C 1
ATOM 3142 O O . TYR A 1 384 ? -0.832 -10.389 0.572 1.00 98.00 3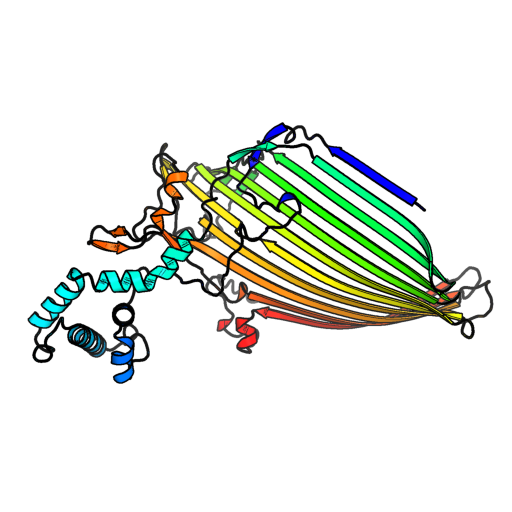84 TYR A O 1
ATOM 3150 N N . ASP A 1 385 ? -0.944 -8.166 0.174 1.00 97.50 385 ASP A N 1
ATOM 3151 C CA . ASP A 1 385 ? -0.469 -8.198 -1.201 1.00 97.50 385 ASP A CA 1
ATOM 3152 C C . ASP A 1 385 ? 0.608 -7.127 -1.399 1.00 97.50 385 ASP A C 1
ATOM 3154 O O . ASP A 1 385 ? 0.478 -5.993 -0.924 1.00 97.50 385 ASP A O 1
ATOM 3158 N N . GLN A 1 386 ? 1.674 -7.480 -2.113 1.00 95.31 386 GLN A N 1
ATOM 3159 C CA . GLN A 1 386 ? 2.732 -6.564 -2.518 1.00 95.31 386 GLN A CA 1
ATOM 3160 C C . GLN A 1 386 ? 3.015 -6.708 -4.012 1.00 95.31 386 GLN A C 1
ATOM 3162 O O . GLN A 1 386 ? 3.082 -7.812 -4.532 1.00 95.31 386 GLN A O 1
ATOM 3167 N N . TYR A 1 387 ? 3.245 -5.587 -4.686 1.00 94.88 387 TYR A N 1
ATOM 3168 C CA . TYR A 1 387 ? 3.731 -5.564 -6.062 1.00 94.88 387 TYR A CA 1
ATOM 3169 C C . TYR A 1 387 ? 4.938 -4.641 -6.142 1.00 94.88 387 TYR A C 1
ATOM 3171 O O . TYR A 1 387 ? 4.910 -3.532 -5.598 1.00 94.88 387 TYR A O 1
ATOM 3179 N N . ASN A 1 388 ? 5.989 -5.092 -6.818 1.00 91.56 388 ASN A N 1
ATOM 3180 C CA . ASN A 1 388 ? 7.235 -4.347 -6.947 1.00 91.56 388 ASN A CA 1
ATOM 3181 C C . ASN A 1 388 ? 7.468 -4.079 -8.425 1.00 91.56 388 ASN A C 1
ATOM 3183 O O . ASN A 1 388 ? 7.404 -5.002 -9.224 1.00 91.56 388 ASN A O 1
ATOM 3187 N N . TYR A 1 389 ? 7.721 -2.829 -8.785 1.00 92.31 389 TYR A N 1
ATOM 3188 C CA . TYR A 1 389 ? 8.105 -2.469 -10.139 1.00 92.31 389 TYR A CA 1
ATOM 3189 C C . TYR A 1 389 ? 9.506 -1.897 -10.132 1.00 92.31 389 TYR A C 1
ATOM 3191 O O . TYR A 1 389 ? 9.742 -0.830 -9.557 1.00 92.31 389 TYR A O 1
ATOM 3199 N N . ASP A 1 390 ? 10.400 -2.590 -10.815 1.00 89.75 390 ASP A N 1
ATOM 3200 C CA . ASP A 1 390 ? 11.807 -2.238 -10.911 1.00 89.75 390 ASP A CA 1
ATOM 3201 C C . ASP A 1 390 ? 12.049 -1.597 -12.271 1.00 89.75 390 ASP A C 1
ATOM 3203 O O . ASP A 1 390 ? 11.591 -2.118 -13.292 1.00 89.75 390 ASP A O 1
ATOM 3207 N N . LEU A 1 391 ? 12.719 -0.443 -12.297 1.00 91.38 391 LEU A N 1
ATOM 3208 C CA . LEU A 1 391 ? 13.082 0.183 -13.563 1.00 91.38 391 LEU A CA 1
ATOM 3209 C C . LEU A 1 391 ? 14.267 -0.568 -14.181 1.00 91.38 391 LEU A C 1
ATOM 3211 O O . LEU A 1 391 ? 15.362 -0.579 -13.621 1.00 91.38 391 LEU A O 1
ATOM 3215 N N . GLY A 1 392 ? 14.028 -1.178 -15.335 1.00 89.69 392 GLY A N 1
ATOM 3216 C CA . GLY A 1 392 ? 15.029 -1.809 -16.182 1.00 89.69 392 GLY A CA 1
ATOM 3217 C C . GLY A 1 392 ? 15.399 -0.944 -17.386 1.00 89.69 392 GLY A C 1
ATOM 3218 O O . GLY A 1 392 ? 14.687 -0.002 -17.746 1.00 89.69 392 GLY A O 1
ATOM 3219 N N . PHE A 1 393 ? 16.519 -1.304 -18.008 1.00 89.56 393 PHE A N 1
ATOM 3220 C CA . PHE A 1 393 ? 17.122 -0.623 -19.151 1.00 89.56 393 PHE A CA 1
ATOM 3221 C C . PHE A 1 393 ? 17.382 -1.655 -20.243 1.00 89.56 393 PHE A C 1
ATOM 3223 O O . PHE A 1 393 ? 17.833 -2.759 -19.937 1.00 89.56 393 PHE A O 1
ATOM 3230 N N . ASP A 1 394 ? 17.081 -1.305 -21.488 1.00 89.12 394 ASP A N 1
ATOM 3231 C CA . ASP A 1 394 ? 17.391 -2.135 -22.655 1.00 89.12 394 ASP A CA 1
ATOM 3232 C C . ASP A 1 394 ? 18.284 -1.355 -23.628 1.00 89.12 394 ASP A C 1
ATOM 3234 O O . ASP A 1 394 ? 19.505 -1.460 -23.539 1.00 89.12 394 ASP A O 1
ATOM 3238 N N . ALA A 1 395 ? 17.721 -0.472 -24.460 1.00 87.00 395 ALA A N 1
ATOM 3239 C CA . ALA A 1 395 ? 18.532 0.432 -25.288 1.00 87.00 395 ALA A CA 1
ATOM 3240 C C . ALA A 1 395 ? 19.005 1.693 -24.532 1.00 87.00 395 ALA A C 1
ATOM 3242 O O . ALA A 1 395 ? 19.886 2.418 -24.999 1.00 87.00 395 ALA A O 1
ATOM 3243 N N . GLY A 1 396 ? 18.404 1.967 -23.370 1.00 84.88 396 GLY A N 1
ATOM 3244 C CA . GLY A 1 396 ? 18.614 3.176 -22.584 1.00 84.88 396 GLY A CA 1
ATOM 3245 C C . GLY A 1 396 ? 19.865 3.141 -21.710 1.00 84.88 396 GLY A C 1
ATOM 3246 O O . GLY A 1 396 ? 20.354 2.089 -21.306 1.00 84.88 396 GLY A O 1
ATOM 3247 N N . SER A 1 397 ? 20.359 4.328 -21.358 1.00 87.25 397 SER A N 1
ATOM 3248 C CA . SER A 1 397 ? 21.500 4.489 -20.453 1.00 87.25 397 SER A CA 1
ATOM 3249 C C . SER A 1 397 ? 21.059 4.510 -18.990 1.00 87.25 397 SER A C 1
ATOM 3251 O O . SER A 1 397 ? 20.095 5.188 -18.642 1.00 87.25 397 SER A O 1
ATOM 3253 N N . SER A 1 398 ? 21.817 3.854 -18.106 1.00 88.31 398 SER A N 1
ATOM 3254 C CA . SER A 1 398 ? 21.647 3.991 -16.652 1.00 88.31 398 SER A CA 1
ATOM 3255 C C . SER A 1 398 ? 22.382 5.211 -16.067 1.00 88.31 398 SER A C 1
ATOM 3257 O O . SER A 1 398 ? 22.439 5.384 -14.848 1.00 88.31 398 SER A O 1
ATOM 3259 N N . PHE A 1 399 ? 22.939 6.079 -16.918 1.00 90.25 399 PHE A N 1
ATOM 3260 C CA . PHE A 1 399 ? 23.615 7.315 -16.524 1.00 90.25 399 PHE A CA 1
ATOM 3261 C C . PHE A 1 399 ? 22.716 8.538 -16.733 1.00 90.25 399 PHE A C 1
ATOM 3263 O O . PHE A 1 399 ? 22.150 8.734 -17.807 1.00 90.25 399 PHE A O 1
ATOM 3270 N N . ALA A 1 400 ? 22.658 9.410 -15.729 1.00 91.31 400 ALA A N 1
ATOM 3271 C CA . ALA A 1 400 ? 22.099 10.751 -15.835 1.00 91.31 400 ALA A CA 1
ATOM 3272 C C . ALA A 1 400 ? 23.237 11.774 -15.985 1.00 91.31 400 ALA A C 1
ATOM 3274 O O . ALA A 1 400 ? 23.924 12.128 -15.019 1.00 91.31 400 ALA A O 1
ATOM 3275 N N . THR A 1 401 ? 23.447 12.239 -17.217 1.00 89.31 401 THR A N 1
ATOM 3276 C CA . THR A 1 401 ? 24.444 13.264 -17.558 1.00 89.31 401 THR A CA 1
ATOM 3277 C C . THR A 1 401 ? 24.032 14.634 -17.016 1.00 89.31 401 THR A C 1
ATOM 3279 O O . THR A 1 401 ? 22.847 14.929 -16.872 1.00 89.31 401 THR A O 1
ATOM 3282 N N . ASN A 1 402 ? 25.011 15.479 -16.688 1.00 90.00 402 ASN A N 1
ATOM 3283 C CA . ASN A 1 402 ? 24.820 16.791 -16.052 1.00 90.00 402 ASN A CA 1
ATOM 3284 C C . ASN A 1 402 ? 24.000 16.748 -14.749 1.00 90.00 402 ASN A C 1
ATOM 3286 O O . ASN A 1 402 ? 23.473 17.774 -14.320 1.00 90.00 402 ASN A O 1
ATOM 3290 N N . LYS A 1 403 ? 23.880 15.565 -14.128 1.00 87.62 403 LYS A N 1
ATOM 3291 C CA . LYS A 1 403 ? 23.015 15.293 -12.973 1.00 87.62 403 LYS A CA 1
ATOM 3292 C C . LYS A 1 403 ? 21.544 15.670 -13.224 1.00 87.62 403 LYS A C 1
ATOM 3294 O O . LYS A 1 403 ? 20.805 15.931 -12.275 1.00 87.62 403 LYS A O 1
ATOM 3299 N N . ASP A 1 404 ? 21.102 15.672 -14.486 1.00 92.88 404 ASP A N 1
ATOM 3300 C CA . ASP A 1 404 ? 19.724 15.992 -14.863 1.00 92.88 404 ASP A CA 1
ATOM 3301 C C . ASP A 1 404 ? 18.807 14.777 -14.670 1.00 92.88 404 ASP A C 1
ATOM 3303 O O . ASP A 1 404 ? 18.548 13.975 -15.572 1.00 92.88 404 ASP A O 1
ATOM 3307 N N . LEU A 1 405 ? 18.301 14.637 -13.446 1.00 92.81 405 LEU A N 1
ATOM 3308 C CA . LEU A 1 405 ? 17.355 13.577 -13.118 1.00 92.81 405 LEU A CA 1
ATOM 3309 C C . LEU A 1 405 ? 15.963 13.808 -13.722 1.00 92.81 405 LEU A C 1
ATOM 3311 O O . LEU A 1 405 ? 15.177 12.866 -13.800 1.00 92.81 405 LEU A O 1
ATOM 3315 N N . GLN A 1 406 ? 15.636 15.030 -14.152 1.00 93.75 406 GLN A N 1
ATOM 3316 C CA . GLN A 1 406 ? 14.361 15.298 -14.811 1.00 93.75 406 GLN A CA 1
ATOM 3317 C C . GLN A 1 406 ? 14.365 14.700 -16.218 1.00 93.75 406 GLN A C 1
ATOM 3319 O O . GLN A 1 406 ? 13.420 13.999 -16.574 1.00 93.75 406 GLN A O 1
ATOM 3324 N N . GLN A 1 407 ? 15.447 14.906 -16.972 1.00 94.00 407 GLN A N 1
ATOM 3325 C CA . GLN A 1 407 ? 15.658 14.253 -18.262 1.00 94.00 407 GLN A CA 1
ATOM 3326 C C . GLN A 1 407 ? 15.799 12.735 -18.108 1.00 94.00 407 GLN A C 1
ATOM 3328 O O . GLN A 1 407 ? 15.276 11.984 -18.933 1.00 94.00 407 GLN A O 1
ATOM 3333 N N . PHE A 1 408 ? 16.478 12.270 -17.053 1.00 94.62 408 PHE A N 1
ATOM 3334 C CA . PHE A 1 408 ? 16.586 10.840 -16.778 1.00 94.62 408 PHE A CA 1
ATOM 3335 C C . PHE A 1 408 ? 15.206 10.201 -16.598 1.00 94.62 408 PHE A C 1
ATOM 3337 O O . PHE A 1 408 ? 14.951 9.173 -17.198 1.00 94.62 408 PHE A O 1
ATOM 3344 N N . PHE A 1 409 ? 14.292 10.805 -15.834 1.00 94.31 409 PHE A N 1
ATOM 3345 C CA . PHE A 1 409 ? 12.952 10.251 -15.585 1.00 94.31 409 PHE A CA 1
ATOM 3346 C C . PHE A 1 409 ? 11.891 10.619 -16.632 1.00 94.31 409 PHE A C 1
ATOM 3348 O O . PHE A 1 409 ? 10.695 10.449 -16.379 1.00 94.31 409 PHE A O 1
ATOM 3355 N N . ASP A 1 410 ? 12.286 11.131 -17.796 1.00 93.88 410 ASP A N 1
ATOM 3356 C CA . ASP A 1 410 ? 11.337 11.515 -18.837 1.00 93.88 410 ASP A CA 1
ATOM 3357 C C . ASP A 1 410 ? 10.536 10.306 -19.362 1.00 93.88 410 ASP A C 1
ATOM 3359 O O . ASP A 1 410 ? 11.071 9.219 -19.590 1.00 93.88 410 ASP A O 1
ATOM 3363 N N . LEU A 1 411 ? 9.226 10.487 -19.563 1.00 93.81 411 LEU A N 1
ATOM 3364 C CA . LEU A 1 411 ? 8.346 9.392 -19.988 1.00 93.81 411 LEU A CA 1
ATOM 3365 C C . LEU A 1 411 ? 8.601 8.944 -21.437 1.00 93.81 411 LEU A C 1
ATOM 3367 O O . LEU A 1 411 ? 8.190 7.845 -21.811 1.00 93.81 411 LEU A O 1
ATOM 3371 N N . SER A 1 412 ? 9.290 9.749 -22.251 1.00 93.62 412 SER A N 1
ATOM 3372 C CA . SER A 1 412 ? 9.681 9.378 -23.617 1.00 93.62 412 SER A CA 1
ATOM 3373 C C . SER A 1 412 ? 10.655 8.198 -23.674 1.00 93.62 412 SER A C 1
ATOM 3375 O O . SER A 1 412 ? 10.752 7.551 -24.715 1.00 93.62 412 SER A O 1
ATOM 3377 N N . HIS A 1 413 ? 11.326 7.849 -22.570 1.00 93.75 413 HIS A N 1
ATOM 3378 C CA . HIS A 1 413 ? 12.168 6.645 -22.490 1.00 93.75 413 HIS A CA 1
ATOM 3379 C C . HIS A 1 413 ? 11.362 5.337 -22.516 1.00 93.75 413 HIS A C 1
ATOM 3381 O O . HIS A 1 413 ? 11.903 4.281 -22.827 1.00 93.75 413 HIS A O 1
ATOM 3387 N N . PHE A 1 414 ? 10.051 5.397 -22.266 1.00 94.56 414 PHE A N 1
ATOM 3388 C CA . PHE A 1 414 ? 9.132 4.258 -22.404 1.00 94.56 414 PHE A CA 1
ATOM 3389 C C . PHE A 1 414 ? 8.449 4.205 -23.781 1.00 94.56 414 PHE A C 1
ATOM 3391 O O . PHE A 1 414 ? 7.450 3.501 -23.961 1.00 94.56 414 PHE A O 1
ATOM 3398 N N . GLN A 1 415 ? 8.929 4.984 -24.751 1.00 93.50 415 GLN A N 1
ATOM 3399 C CA . GLN A 1 415 ? 8.486 4.915 -26.141 1.00 93.50 415 GLN A CA 1
ATOM 3400 C C . GLN A 1 415 ? 9.466 4.078 -26.956 1.00 93.50 415 GLN A C 1
ATOM 3402 O O . GLN A 1 415 ? 10.666 4.077 -26.691 1.00 93.50 415 GLN A O 1
ATOM 3407 N N . PHE A 1 416 ? 8.949 3.381 -27.968 1.00 92.44 416 PHE A N 1
ATOM 3408 C CA . PHE A 1 416 ? 9.795 2.632 -28.886 1.00 92.44 416 PHE A CA 1
ATOM 3409 C C . PHE A 1 416 ? 10.718 3.573 -29.653 1.00 92.44 416 PHE A C 1
ATOM 3411 O O . PHE A 1 416 ? 10.268 4.503 -30.329 1.00 92.44 416 PHE A O 1
ATOM 3418 N N . LYS A 1 417 ? 12.012 3.291 -29.567 1.00 87.62 417 LYS A N 1
ATOM 3419 C CA . LYS A 1 417 ? 13.059 3.930 -30.351 1.00 87.62 417 LYS A CA 1
ATOM 3420 C C . LYS A 1 417 ? 13.768 2.872 -31.178 1.00 87.62 417 LYS A C 1
ATOM 3422 O O . LYS A 1 417 ? 13.623 1.671 -30.958 1.00 87.62 417 LYS A O 1
ATOM 3427 N N . LYS A 1 418 ? 14.489 3.343 -32.187 1.00 82.25 418 LYS A N 1
ATOM 3428 C CA . LYS A 1 418 ? 15.370 2.488 -32.968 1.00 82.25 418 LYS A CA 1
ATOM 3429 C C . LYS A 1 418 ? 16.730 2.440 -32.292 1.00 82.25 418 LYS A C 1
ATOM 3431 O O . LYS A 1 418 ? 17.259 3.497 -31.948 1.00 82.25 418 LYS A O 1
ATOM 3436 N N . ASP A 1 419 ? 17.268 1.243 -32.121 1.00 74.12 419 ASP A N 1
ATOM 3437 C CA . ASP A 1 419 ? 18.642 1.060 -31.674 1.00 74.12 419 ASP A CA 1
ATOM 3438 C C . ASP A 1 419 ? 19.643 1.264 -32.831 1.00 74.12 419 ASP A C 1
ATOM 3440 O O . ASP A 1 419 ? 19.276 1.588 -33.965 1.00 74.12 419 ASP A O 1
ATOM 3444 N N . ILE A 1 420 ? 20.933 1.071 -32.543 1.00 69.69 420 ILE A N 1
ATOM 3445 C CA . ILE A 1 420 ? 22.023 1.195 -33.528 1.00 69.69 420 ILE A CA 1
ATOM 3446 C C . ILE A 1 420 ? 21.958 0.155 -34.661 1.00 69.69 420 ILE A C 1
ATOM 3448 O O . ILE A 1 420 ? 22.655 0.306 -35.664 1.00 69.69 420 ILE A O 1
ATOM 3452 N N . PHE A 1 421 ? 21.139 -0.888 -34.510 1.00 70.31 421 PHE A N 1
ATOM 3453 C CA . PHE A 1 421 ? 20.894 -1.936 -35.497 1.00 70.31 421 PHE A CA 1
ATOM 3454 C C . PHE A 1 421 ? 19.541 -1.758 -36.208 1.00 70.31 421 PHE A C 1
ATOM 3456 O O . PHE A 1 421 ? 19.110 -2.655 -36.931 1.00 70.31 421 PHE A O 1
ATOM 3463 N N . GLU A 1 422 ? 18.887 -0.598 -36.040 1.00 74.81 422 GLU A N 1
ATOM 3464 C CA . GLU A 1 422 ? 17.547 -0.274 -36.553 1.00 74.81 422 GLU A CA 1
ATOM 3465 C C . GLU A 1 422 ? 16.423 -1.178 -36.002 1.00 74.81 422 GLU A C 1
ATOM 3467 O O . GLU A 1 422 ? 15.284 -1.133 -36.488 1.00 74.81 422 GLU A O 1
ATOM 3472 N N . GLU A 1 423 ? 16.695 -1.963 -34.957 1.00 80.38 423 GLU A N 1
ATOM 3473 C CA . GLU A 1 423 ? 15.681 -2.736 -34.255 1.00 80.38 423 GLU A CA 1
ATOM 3474 C C . GLU A 1 423 ? 14.880 -1.832 -33.312 1.00 80.38 423 GLU A C 1
ATOM 3476 O O . GLU A 1 423 ? 15.376 -0.842 -32.775 1.00 80.38 423 GLU A O 1
ATOM 3481 N N . SER A 1 424 ? 13.600 -2.154 -33.115 1.00 89.19 424 SER A N 1
ATOM 3482 C CA . SER A 1 424 ? 12.795 -1.439 -32.126 1.00 89.19 424 SER A CA 1
ATOM 3483 C C . SER A 1 424 ? 13.110 -1.952 -30.733 1.00 89.19 424 SER A C 1
ATOM 3485 O O . SER A 1 424 ? 13.092 -3.162 -30.505 1.00 89.19 424 SER A O 1
ATOM 3487 N N . ARG A 1 425 ? 13.349 -1.024 -29.811 1.00 91.25 425 ARG A N 1
ATOM 3488 C CA . ARG A 1 425 ? 13.618 -1.270 -28.396 1.00 91.25 425 ARG A CA 1
ATOM 3489 C C . ARG A 1 425 ? 12.957 -0.187 -27.550 1.00 91.25 425 ARG A C 1
ATOM 3491 O O . ARG A 1 425 ? 12.642 0.896 -28.047 1.00 91.25 425 ARG A O 1
ATOM 3498 N N . LEU A 1 426 ? 12.706 -0.494 -26.284 1.00 92.25 426 LEU A N 1
ATOM 3499 C CA . LEU A 1 426 ? 12.453 0.537 -25.283 1.00 92.25 426 LEU A CA 1
ATOM 3500 C C . LEU A 1 426 ? 13.786 0.970 -24.687 1.00 92.25 426 LEU A C 1
ATOM 3502 O O . LEU A 1 426 ? 14.677 0.143 -24.508 1.00 92.25 426 LEU A O 1
ATOM 3506 N N . ASP A 1 427 ? 13.918 2.248 -24.342 1.00 92.56 427 ASP A N 1
ATOM 3507 C CA . ASP A 1 427 ? 15.072 2.652 -23.548 1.00 92.56 427 ASP A CA 1
ATOM 3508 C C . ASP A 1 427 ? 14.901 2.084 -22.142 1.00 92.56 427 ASP A C 1
ATOM 3510 O O . ASP A 1 427 ? 15.772 1.357 -21.656 1.00 92.56 427 ASP A O 1
ATOM 3514 N N . TYR A 1 428 ? 13.749 2.373 -21.524 1.00 93.75 428 TYR A N 1
ATOM 3515 C CA . TYR A 1 428 ? 13.385 1.945 -20.178 1.00 93.75 428 TYR A CA 1
ATOM 3516 C C . TYR A 1 428 ? 12.113 1.104 -20.169 1.00 93.75 428 TYR A C 1
ATOM 3518 O O . TYR A 1 428 ? 11.191 1.293 -20.966 1.00 93.75 428 TYR A O 1
ATOM 3526 N N . PHE A 1 429 ? 12.016 0.224 -19.182 1.00 92.88 429 PHE A N 1
ATOM 3527 C CA . PHE A 1 429 ? 10.821 -0.564 -18.914 1.00 92.88 429 PHE A CA 1
ATOM 3528 C C . PHE A 1 429 ? 10.665 -0.801 -17.415 1.00 92.88 429 PHE A C 1
ATOM 3530 O O . PHE A 1 429 ? 11.623 -0.692 -16.658 1.00 92.88 429 PHE A O 1
ATOM 3537 N N . TYR A 1 430 ? 9.457 -1.147 -16.975 1.00 92.31 430 TYR A N 1
ATOM 3538 C CA . TYR A 1 430 ? 9.277 -1.707 -15.638 1.00 92.31 430 TYR A CA 1
ATOM 3539 C C . TYR A 1 430 ? 9.213 -3.229 -15.726 1.00 92.31 430 TYR A C 1
ATOM 3541 O O . TYR A 1 430 ? 8.489 -3.779 -16.557 1.00 92.31 430 TYR A O 1
ATOM 3549 N N . GLY A 1 431 ? 9.959 -3.906 -14.861 1.00 89.88 431 GLY A N 1
ATOM 3550 C CA . GLY A 1 431 ? 9.767 -5.320 -14.553 1.00 89.88 431 GLY A CA 1
ATOM 3551 C C . GLY A 1 431 ? 8.970 -5.470 -13.262 1.00 89.88 431 GLY A C 1
ATOM 3552 O O . GLY A 1 431 ? 9.104 -4.644 -12.366 1.00 89.88 431 GLY A O 1
ATOM 3553 N N . ASN A 1 432 ? 8.150 -6.513 -13.158 1.00 89.62 432 ASN A N 1
ATOM 3554 C CA . ASN A 1 432 ? 7.460 -6.891 -11.926 1.00 89.62 432 ASN A CA 1
ATOM 3555 C C . ASN A 1 432 ? 7.890 -8.303 -11.512 1.00 89.62 432 ASN A C 1
ATOM 3557 O O . ASN A 1 432 ? 7.278 -9.280 -11.966 1.00 89.62 432 ASN A O 1
ATOM 3561 N N . PRO A 1 433 ? 8.964 -8.438 -10.711 1.00 83.38 433 PRO A N 1
ATOM 3562 C CA . PRO A 1 433 ? 9.321 -9.715 -10.121 1.00 83.38 433 PRO A CA 1
ATOM 3563 C C . PRO A 1 433 ? 8.300 -10.054 -9.032 1.00 83.38 433 PRO A C 1
ATOM 3565 O O . PRO A 1 433 ? 8.356 -9.555 -7.903 1.00 83.38 433 PRO A O 1
ATOM 3568 N N . ASP A 1 434 ? 7.344 -10.903 -9.399 1.00 85.19 434 ASP A N 1
ATOM 3569 C CA . ASP A 1 434 ? 6.320 -11.381 -8.485 1.00 85.19 434 ASP A CA 1
ATOM 3570 C C . ASP A 1 434 ? 6.648 -12.774 -7.936 1.00 85.19 434 ASP A C 1
ATOM 3572 O O . ASP A 1 434 ? 7.085 -13.679 -8.651 1.00 85.19 434 ASP A O 1
ATOM 3576 N N . PHE A 1 435 ? 6.433 -12.942 -6.636 1.00 86.06 435 PHE A N 1
ATOM 3577 C CA . PHE A 1 435 ? 6.784 -14.135 -5.887 1.00 86.06 435 PHE A CA 1
ATOM 3578 C C . PHE A 1 435 ? 5.648 -14.507 -4.942 1.00 86.06 435 PHE A C 1
ATOM 3580 O O . PHE A 1 435 ? 5.005 -13.645 -4.353 1.00 86.06 435 PHE A O 1
ATOM 3587 N N . ALA A 1 436 ? 5.460 -15.807 -4.697 1.00 89.56 436 ALA A N 1
ATOM 3588 C CA . ALA A 1 436 ? 4.414 -16.293 -3.795 1.00 89.56 436 ALA A CA 1
ATOM 3589 C C . ALA A 1 436 ? 4.378 -15.590 -2.413 1.00 89.56 436 ALA A C 1
ATOM 3591 O O . ALA A 1 436 ? 3.278 -15.284 -1.951 1.00 89.56 436 ALA A O 1
ATOM 3592 N N . PRO A 1 437 ? 5.513 -15.260 -1.753 1.00 88.56 437 PRO A N 1
ATOM 3593 C CA . PRO A 1 437 ? 5.496 -14.537 -0.477 1.00 88.56 437 PRO A CA 1
ATOM 3594 C C . PRO A 1 437 ? 4.977 -13.093 -0.540 1.00 88.56 437 PRO A C 1
ATOM 3596 O O . PRO A 1 437 ? 4.673 -12.530 0.509 1.00 88.56 437 PRO A O 1
ATOM 3599 N N . ASN A 1 438 ? 4.847 -12.493 -1.725 1.00 92.25 438 ASN A N 1
ATOM 3600 C CA . ASN A 1 438 ? 4.217 -11.182 -1.878 1.00 92.25 438 ASN A CA 1
ATOM 3601 C C . ASN A 1 438 ? 2.702 -11.237 -1.638 1.00 92.25 438 ASN A C 1
ATOM 3603 O O . ASN A 1 438 ? 2.102 -10.212 -1.333 1.00 92.25 438 ASN A O 1
ATOM 3607 N N . HIS A 1 439 ? 2.096 -12.423 -1.745 1.00 95.38 439 HIS A N 1
ATOM 3608 C CA . HIS A 1 439 ? 0.655 -12.640 -1.660 1.00 95.38 439 HIS A CA 1
ATOM 3609 C C . HIS A 1 439 ? 0.352 -13.642 -0.556 1.00 95.38 439 HIS A C 1
ATOM 3611 O O . HIS A 1 439 ? 0.455 -14.855 -0.748 1.00 95.38 439 HIS A O 1
ATOM 3617 N N . THR A 1 440 ? -0.014 -13.143 0.621 1.00 97.25 440 THR A N 1
ATOM 3618 C CA . THR A 1 440 ? -0.225 -13.977 1.808 1.00 97.25 440 THR A CA 1
ATOM 3619 C C . THR A 1 440 ? -1.545 -13.676 2.485 1.00 97.25 440 THR A C 1
ATOM 3621 O O . THR A 1 440 ? -2.118 -12.593 2.354 1.00 97.25 440 THR A O 1
ATOM 3624 N N . PHE A 1 441 ? -2.030 -14.644 3.246 1.00 98.06 441 PHE A N 1
ATOM 3625 C CA . PHE A 1 441 ? -3.191 -14.472 4.097 1.00 98.06 441 PHE A CA 1
ATOM 3626 C C . PHE A 1 441 ? -2.905 -15.006 5.495 1.00 98.06 441 PHE A C 1
ATOM 3628 O O . PHE A 1 441 ? -2.058 -15.876 5.699 1.00 98.06 441 PHE A O 1
ATOM 3635 N N . GLY A 1 442 ? -3.650 -14.492 6.465 1.00 97.56 442 GLY A N 1
ATOM 3636 C CA . GLY A 1 442 ? -3.667 -14.993 7.829 1.00 97.56 442 GLY A CA 1
ATOM 3637 C C . GLY A 1 442 ? -5.102 -15.130 8.305 1.00 97.56 442 GLY A C 1
ATOM 3638 O O . GLY A 1 442 ? -5.892 -14.212 8.130 1.00 97.56 442 GLY A O 1
ATOM 3639 N N . ARG A 1 443 ? -5.443 -16.260 8.914 1.00 98.06 443 ARG A N 1
ATOM 3640 C CA . ARG A 1 443 ? -6.725 -16.477 9.586 1.00 98.06 443 ARG A CA 1
ATOM 3641 C C . ARG A 1 443 ? -6.452 -16.933 11.002 1.00 98.06 443 ARG A C 1
ATOM 3643 O O . ARG A 1 443 ? -5.611 -17.804 11.221 1.00 98.06 443 ARG A O 1
ATOM 3650 N N . SER A 1 444 ? -7.139 -16.345 11.967 1.00 98.25 444 SER A N 1
ATOM 3651 C CA . SER A 1 444 ? -7.077 -16.770 13.358 1.00 98.25 444 SER A CA 1
ATOM 3652 C C . SER A 1 444 ? -8.464 -16.767 13.965 1.00 98.25 444 SER A C 1
ATOM 3654 O O . SER A 1 444 ? -9.192 -15.785 13.836 1.00 98.25 444 SER A O 1
ATOM 3656 N N . SER A 1 445 ? -8.806 -17.839 14.674 1.00 98.44 445 SER A N 1
ATOM 3657 C CA . SER A 1 445 ? -9.998 -17.892 15.510 1.00 98.44 445 SER A CA 1
ATOM 3658 C C . SER A 1 445 ? -9.642 -18.307 16.934 1.00 98.44 445 SER A C 1
ATOM 3660 O O . SER A 1 445 ? -8.763 -19.140 17.151 1.00 98.44 445 SER A O 1
ATOM 3662 N N . ILE A 1 446 ? -10.290 -17.682 17.915 1.00 98.50 446 ILE A N 1
ATOM 3663 C CA . ILE A 1 446 ? -10.092 -17.958 19.338 1.00 98.50 446 ILE A CA 1
ATOM 3664 C C . ILE A 1 446 ? -11.462 -18.112 19.984 1.00 98.50 446 ILE A C 1
ATOM 3666 O O . ILE A 1 446 ? -12.263 -17.176 19.968 1.00 98.50 446 ILE A O 1
ATOM 3670 N N . LEU A 1 447 ? -11.715 -19.273 20.581 1.00 98.62 447 LEU A N 1
ATOM 3671 C CA . LEU A 1 447 ? -12.887 -19.548 21.406 1.00 98.62 447 LEU A CA 1
ATOM 3672 C C . LEU A 1 447 ? -12.440 -19.712 22.857 1.00 98.62 447 LEU A C 1
ATOM 3674 O O . LEU A 1 447 ? -11.602 -20.560 23.155 1.00 98.62 447 LEU A O 1
ATOM 3678 N N . ALA A 1 448 ? -13.013 -18.935 23.769 1.00 98.44 448 ALA A N 1
ATOM 3679 C CA . ALA A 1 448 ? -12.675 -18.998 25.184 1.00 98.44 448 ALA A CA 1
ATOM 3680 C C . ALA A 1 448 ? -13.917 -19.098 26.068 1.00 98.44 448 ALA A C 1
ATOM 3682 O O . ALA A 1 448 ? -14.940 -18.473 25.798 1.00 98.44 448 ALA A O 1
ATOM 3683 N N . PHE A 1 449 ? -13.786 -19.828 27.172 1.00 98.50 449 PHE A N 1
ATOM 3684 C CA . PHE A 1 449 ? -14.781 -19.929 28.236 1.00 98.50 449 PHE A CA 1
ATOM 3685 C C . PHE A 1 449 ? -14.109 -19.681 29.577 1.00 98.50 449 PHE A C 1
ATOM 3687 O O . PHE A 1 449 ? -12.968 -20.093 29.793 1.00 98.50 449 PHE A O 1
ATOM 3694 N N . PHE A 1 450 ? -14.805 -19.033 30.504 1.00 98.00 450 PHE A N 1
ATOM 3695 C CA . PHE A 1 450 ? -14.287 -18.862 31.855 1.00 98.00 450 PHE A CA 1
ATOM 3696 C C . PHE A 1 450 ? -15.375 -18.991 32.914 1.00 98.00 450 PHE A C 1
ATOM 3698 O O . PHE A 1 450 ? -16.547 -18.696 32.676 1.00 98.00 450 PHE A O 1
ATOM 3705 N N . VAL A 1 451 ? -14.945 -19.374 34.113 1.00 98.19 451 VAL A N 1
ATOM 3706 C CA . VAL A 1 451 ? -15.733 -19.338 35.344 1.00 98.19 451 VAL A CA 1
ATOM 3707 C C . VAL A 1 451 ? -14.843 -18.867 36.490 1.00 98.19 451 VAL A C 1
ATOM 3709 O O . VAL A 1 451 ? -13.697 -19.284 36.619 1.00 98.19 451 VAL A O 1
ATOM 3712 N N . MET A 1 452 ? -15.352 -17.973 37.325 1.00 97.38 452 MET A N 1
ATOM 3713 C CA . MET A 1 452 ? -14.639 -17.382 38.451 1.00 97.38 452 MET A CA 1
ATOM 3714 C C . MET A 1 452 ? -15.586 -17.239 39.637 1.00 97.38 452 MET A C 1
ATOM 3716 O O . MET A 1 452 ? -16.693 -16.722 39.497 1.00 97.38 452 MET A O 1
ATOM 3720 N N . ALA A 1 453 ? -15.136 -17.648 40.816 1.00 95.31 453 ALA A N 1
ATOM 3721 C CA . ALA A 1 453 ? -15.796 -17.380 42.081 1.00 95.31 453 ALA A CA 1
ATOM 3722 C C . ALA A 1 453 ? -15.083 -16.231 42.803 1.00 95.31 453 ALA A C 1
ATOM 3724 O O . ALA A 1 453 ? -13.856 -16.161 42.839 1.00 95.31 453 ALA A O 1
ATOM 3725 N N . ASP A 1 454 ? -15.865 -15.332 43.388 1.00 92.94 454 ASP A N 1
ATOM 3726 C CA . ASP A 1 454 ? -15.399 -14.202 44.185 1.00 92.94 454 ASP A CA 1
ATOM 3727 C C . ASP A 1 454 ? -16.198 -14.180 45.491 1.00 92.94 454 ASP A C 1
ATOM 3729 O O . ASP A 1 454 ? -17.412 -13.940 45.493 1.00 92.94 454 ASP A O 1
ATOM 3733 N N . TYR A 1 455 ? -15.532 -14.539 46.588 1.00 91.69 455 TYR A N 1
ATOM 3734 C CA . TYR A 1 455 ? -16.186 -14.963 47.818 1.00 91.69 455 TYR A CA 1
ATOM 3735 C C . TYR A 1 455 ? -15.521 -14.383 49.072 1.00 91.69 455 TYR A C 1
ATOM 3737 O O . TYR A 1 455 ? -14.376 -14.685 49.406 1.00 91.69 455 TYR A O 1
ATOM 3745 N N . ASN A 1 456 ? -16.281 -13.601 49.838 1.00 90.88 456 ASN A N 1
ATOM 3746 C CA . ASN A 1 456 ? -15.934 -13.216 51.203 1.00 90.88 456 ASN A CA 1
ATOM 3747 C C . ASN A 1 456 ? -16.250 -14.377 52.157 1.00 90.88 456 ASN A C 1
ATOM 3749 O O . ASN A 1 456 ? -17.422 -14.645 52.463 1.00 90.88 456 ASN A O 1
ATOM 3753 N N . ILE A 1 457 ? -15.196 -15.037 52.644 1.00 84.69 457 ILE A N 1
ATOM 3754 C CA . ILE A 1 457 ? -15.273 -16.088 53.667 1.00 84.69 457 ILE A CA 1
ATOM 3755 C C . ILE A 1 457 ? -15.606 -15.450 55.023 1.00 84.69 457 ILE A C 1
ATOM 3757 O O . ILE A 1 457 ? -16.526 -15.893 55.706 1.00 84.69 457 ILE A O 1
ATOM 3761 N N . THR A 1 458 ? -14.921 -14.356 55.377 1.00 84.69 458 THR A N 1
ATOM 3762 C CA . THR A 1 458 ? -15.190 -13.537 56.576 1.00 84.69 458 THR A CA 1
ATOM 3763 C C . THR A 1 458 ? -15.234 -12.045 56.215 1.00 84.69 458 THR A C 1
ATOM 3765 O O . THR A 1 458 ? -15.032 -11.675 55.061 1.00 84.69 458 THR A O 1
ATOM 3768 N N . LYS A 1 459 ? -15.473 -11.147 57.188 1.00 81.81 459 LYS A N 1
ATOM 3769 C CA . LYS A 1 459 ? -15.404 -9.684 56.954 1.00 81.81 459 LYS A CA 1
ATOM 3770 C C . LYS A 1 459 ? -13.992 -9.197 56.590 1.00 81.81 459 LYS A C 1
ATOM 3772 O O . LYS A 1 459 ? -13.860 -8.098 56.067 1.00 81.81 459 LYS A O 1
ATOM 3777 N N . LYS A 1 460 ? -12.957 -9.989 56.893 1.00 88.12 460 LYS A N 1
ATOM 3778 C CA . LYS A 1 460 ? -11.543 -9.644 56.673 1.00 88.12 460 LYS A CA 1
ATOM 3779 C C . LYS A 1 460 ? -10.863 -10.509 55.606 1.00 88.12 460 LYS A C 1
ATOM 3781 O O . LYS A 1 460 ? -9.781 -10.152 55.162 1.00 88.12 460 LYS A O 1
ATOM 3786 N N . LEU A 1 461 ? -11.475 -11.628 55.204 1.00 89.44 461 LEU A N 1
ATOM 3787 C CA . LEU A 1 461 ? -10.899 -12.576 54.249 1.00 89.44 461 LEU A CA 1
ATOM 3788 C C . LEU A 1 461 ? -11.805 -12.745 53.025 1.00 89.44 461 LEU A C 1
ATOM 3790 O O . LEU A 1 461 ? -12.914 -13.280 53.126 1.00 89.44 461 LEU A O 1
ATOM 3794 N N . ARG A 1 462 ? -11.286 -12.323 51.872 1.00 91.69 462 ARG A N 1
ATOM 3795 C CA . ARG A 1 462 ? -11.872 -12.491 50.540 1.00 91.69 462 ARG A CA 1
ATOM 3796 C C . ARG A 1 462 ? -10.973 -13.395 49.714 1.00 91.69 462 ARG A C 1
ATOM 3798 O O . ARG A 1 462 ? -9.766 -13.190 49.685 1.00 91.69 462 ARG A O 1
ATOM 3805 N N . VAL A 1 463 ? -11.571 -14.362 49.035 1.00 92.25 463 VAL A N 1
ATOM 3806 C CA . VAL A 1 463 ? -10.884 -15.264 48.113 1.00 92.25 463 VAL A CA 1
ATOM 3807 C C . VAL A 1 463 ? -11.541 -15.135 46.747 1.00 92.25 463 VAL A C 1
ATOM 3809 O O . VAL A 1 463 ? -12.766 -15.172 46.635 1.00 92.25 463 VAL A O 1
ATOM 3812 N N . SER A 1 464 ? -10.726 -14.980 45.709 1.00 94.56 464 SER A N 1
ATOM 3813 C CA . SER A 1 464 ? -11.173 -14.995 44.320 1.00 94.56 464 SER A CA 1
ATOM 3814 C C . SER A 1 464 ? -10.310 -15.954 43.516 1.00 94.56 464 SER A C 1
ATOM 3816 O O . SER A 1 464 ? -9.086 -15.884 43.594 1.00 94.56 464 SER A O 1
ATOM 3818 N N . GLY A 1 465 ? -10.939 -16.817 42.730 1.00 96.25 465 GLY A N 1
ATOM 3819 C CA . GLY A 1 465 ? -10.252 -17.795 41.893 1.00 96.25 465 GLY A CA 1
ATOM 3820 C C . GLY A 1 465 ? -11.151 -18.257 40.757 1.00 96.25 465 GLY A C 1
ATOM 3821 O O . GLY A 1 465 ? -12.373 -18.133 40.834 1.00 96.25 465 GLY A O 1
ATOM 3822 N N . GLY A 1 466 ? -10.560 -18.761 39.680 1.00 96.56 466 GLY A N 1
ATOM 3823 C CA . GLY A 1 466 ? -11.310 -19.181 38.505 1.00 96.56 466 GLY A CA 1
ATOM 3824 C C . GLY A 1 466 ? -10.486 -20.015 37.541 1.00 96.56 466 GLY A C 1
ATOM 3825 O O . GLY A 1 466 ? -9.276 -20.152 37.700 1.00 96.56 466 GLY A O 1
ATOM 3826 N N . LEU A 1 467 ? -11.171 -20.553 36.540 1.00 97.88 467 LEU A N 1
ATOM 3827 C CA . LEU A 1 467 ? -10.609 -21.332 35.448 1.00 97.88 467 LEU A CA 1
ATOM 3828 C C . LEU A 1 467 ? -10.994 -20.677 34.122 1.00 97.88 467 LEU A C 1
ATOM 3830 O O . LEU A 1 467 ? -12.099 -20.145 33.973 1.00 97.88 467 LEU A O 1
ATOM 3834 N N . ARG A 1 468 ? -10.081 -20.734 33.155 1.00 97.56 468 ARG A N 1
ATOM 3835 C CA . ARG A 1 468 ? -10.306 -20.314 31.773 1.00 97.56 468 ARG A CA 1
ATOM 3836 C C . ARG A 1 468 ? -9.812 -21.413 30.847 1.00 97.56 468 ARG A C 1
ATOM 3838 O O . ARG A 1 468 ? -8.710 -21.917 31.032 1.00 97.56 468 ARG A O 1
ATOM 3845 N N . TYR A 1 469 ? -10.628 -21.742 29.860 1.00 98.25 469 TYR A N 1
ATOM 3846 C CA . TYR A 1 469 ? -10.263 -22.584 28.733 1.00 98.25 469 TYR A CA 1
ATOM 3847 C C . TYR A 1 469 ? -10.225 -21.724 27.472 1.00 98.25 469 TYR A C 1
ATOM 3849 O O . TYR A 1 469 ? -11.066 -20.839 27.303 1.00 98.25 469 TYR A O 1
ATOM 3857 N N . GLU A 1 470 ? -9.252 -21.976 26.606 1.00 98.06 470 GLU A N 1
ATOM 3858 C CA . GLU A 1 470 ? -9.084 -21.288 25.332 1.00 98.06 470 GLU A CA 1
ATOM 3859 C C . GLU A 1 470 ? -8.662 -22.298 24.268 1.00 98.06 470 GLU A C 1
ATOM 3861 O O . GLU A 1 470 ? -7.780 -23.123 24.505 1.00 98.06 470 GLU A O 1
ATOM 3866 N N . ASN A 1 471 ? -9.306 -22.226 23.109 1.00 98.38 471 ASN A N 1
ATOM 3867 C CA . ASN A 1 471 ? -8.923 -22.944 21.908 1.00 98.38 471 ASN A CA 1
ATOM 3868 C C . ASN A 1 471 ? -8.602 -21.924 20.816 1.00 98.38 471 ASN A C 1
ATOM 3870 O O . ASN A 1 471 ? -9.415 -21.035 20.552 1.00 98.38 471 ASN A O 1
ATOM 3874 N N . THR A 1 472 ? -7.439 -22.075 20.193 1.00 98.25 472 THR A N 1
ATOM 3875 C CA . THR A 1 472 ? -6.915 -21.147 19.194 1.00 98.25 472 THR A CA 1
ATOM 3876 C C . THR A 1 472 ? -6.546 -21.920 17.941 1.00 98.25 472 THR A C 1
ATOM 3878 O O . THR A 1 472 ? -5.731 -22.837 17.997 1.00 98.25 472 THR A O 1
ATOM 3881 N N . ASP A 1 473 ? -7.115 -21.507 16.815 1.00 98.12 473 ASP A N 1
ATOM 3882 C CA . ASP A 1 473 ? -6.764 -21.989 15.484 1.00 98.12 473 ASP A CA 1
ATOM 3883 C C . ASP A 1 473 ? -6.138 -20.844 14.684 1.00 98.12 473 ASP A C 1
ATOM 3885 O O . ASP A 1 473 ? -6.627 -19.708 14.713 1.00 98.12 473 ASP A O 1
ATOM 3889 N N . GLN A 1 474 ? -5.016 -21.118 14.020 1.00 96.75 474 GLN A N 1
ATOM 3890 C CA . GLN A 1 474 ? -4.257 -20.135 13.253 1.00 96.75 474 GLN A CA 1
ATOM 3891 C C . GLN A 1 474 ? -3.712 -20.764 11.978 1.00 96.75 474 GLN A C 1
ATOM 3893 O O . GLN A 1 474 ? -3.055 -21.804 12.015 1.00 96.75 474 GLN A O 1
ATOM 3898 N N . LYS A 1 475 ? -3.916 -20.079 10.855 1.00 95.62 475 LYS A N 1
ATOM 3899 C CA . LYS A 1 475 ? -3.358 -20.447 9.557 1.00 95.62 475 LYS A CA 1
ATOM 3900 C C . LYS A 1 475 ? -2.770 -19.219 8.885 1.00 95.62 475 LYS A C 1
ATOM 3902 O O . LYS A 1 475 ? -3.444 -18.201 8.763 1.00 95.62 475 LYS A O 1
ATOM 3907 N N . ILE A 1 476 ? -1.525 -19.328 8.439 1.00 94.38 476 ILE A N 1
ATOM 3908 C CA . ILE A 1 476 ? -0.837 -18.307 7.649 1.00 94.38 476 ILE A CA 1
ATOM 3909 C C . ILE A 1 476 ? -0.155 -19.027 6.496 1.00 94.38 476 ILE A C 1
ATOM 3911 O O . ILE A 1 476 ? 0.540 -20.018 6.729 1.00 94.38 476 ILE A O 1
ATOM 3915 N N . ASP A 1 477 ? -0.364 -18.553 5.274 1.00 94.88 477 ASP A N 1
ATOM 3916 C CA . ASP A 1 477 ? 0.305 -19.099 4.096 1.00 94.88 477 ASP A CA 1
ATOM 3917 C C . ASP A 1 477 ? 0.357 -18.077 2.952 1.00 94.88 477 ASP A C 1
ATOM 3919 O O . ASP A 1 477 ? -0.295 -17.030 2.995 1.00 94.88 477 ASP A O 1
ATOM 3923 N N . SER A 1 478 ? 1.130 -18.399 1.918 1.00 95.00 478 SER A N 1
ATOM 3924 C CA . SER A 1 478 ? 1.056 -17.737 0.620 1.00 95.00 478 SER A CA 1
ATOM 3925 C C . SER A 1 478 ? -0.103 -18.298 -0.201 1.00 95.00 478 SER A C 1
ATOM 3927 O O . SER A 1 478 ? -0.304 -19.513 -0.253 1.00 95.00 478 SER A O 1
ATOM 3929 N N . ASP A 1 479 ? -0.813 -17.433 -0.924 1.00 94.62 479 ASP A N 1
ATOM 3930 C CA . ASP A 1 479 ? -1.955 -17.812 -1.765 1.00 94.62 479 ASP A CA 1
ATOM 3931 C C . ASP A 1 479 ? -1.599 -18.924 -2.758 1.00 94.62 479 ASP A C 1
ATOM 3933 O O . ASP A 1 479 ? -2.365 -19.866 -2.951 1.00 94.62 479 ASP A O 1
ATOM 3937 N N . ALA A 1 480 ? -0.439 -18.811 -3.411 1.00 92.81 480 ALA A N 1
ATOM 3938 C CA . ALA A 1 480 ? -0.002 -19.765 -4.425 1.00 92.81 480 ALA A CA 1
ATOM 3939 C C . ALA A 1 480 ? 0.241 -21.163 -3.835 1.00 92.81 480 ALA A C 1
ATOM 3941 O O . ALA A 1 480 ? -0.143 -22.165 -4.437 1.00 92.81 480 ALA A O 1
ATOM 3942 N N . TYR A 1 481 ? 0.844 -21.239 -2.646 1.00 93.56 481 TYR A N 1
ATOM 3943 C CA . TYR A 1 481 ? 1.145 -22.512 -1.996 1.00 93.56 481 TYR A CA 1
ATOM 3944 C C . TYR A 1 481 ? -0.107 -23.176 -1.419 1.00 93.56 481 TYR A C 1
ATOM 3946 O O . TYR A 1 481 ? -0.247 -24.395 -1.533 1.00 93.56 481 TYR A O 1
ATOM 3954 N N . ASP A 1 482 ? -1.031 -22.385 -0.867 1.00 93.75 482 ASP A N 1
ATOM 3955 C CA . ASP A 1 482 ? -2.317 -22.876 -0.365 1.00 93.75 482 ASP A CA 1
ATOM 3956 C C . ASP A 1 482 ? -3.205 -23.399 -1.501 1.00 93.75 482 ASP A C 1
ATOM 3958 O O . ASP A 1 482 ? -3.720 -24.511 -1.417 1.00 93.75 482 ASP A O 1
ATOM 3962 N N . LYS A 1 483 ? -3.304 -22.664 -2.621 1.00 93.94 483 LYS A N 1
ATOM 3963 C CA . LYS A 1 483 ? -4.044 -23.101 -3.824 1.00 93.94 483 LYS A CA 1
ATOM 3964 C C . LYS A 1 483 ? -3.540 -24.436 -4.374 1.00 93.94 483 LYS A C 1
ATOM 3966 O O . LYS A 1 483 ? -4.326 -25.228 -4.885 1.00 93.94 483 LYS A O 1
ATOM 3971 N N . LEU A 1 484 ? -2.236 -24.680 -4.273 1.00 93.06 484 LEU A N 1
ATOM 3972 C CA . LEU A 1 484 ? -1.592 -25.919 -4.706 1.00 93.06 484 LEU A CA 1
ATOM 3973 C C . LEU A 1 484 ? -1.587 -27.014 -3.622 1.00 93.06 484 LEU A C 1
ATOM 3975 O O . LEU A 1 484 ? -1.071 -28.101 -3.876 1.00 93.06 484 LEU A O 1
ATOM 3979 N N . ASN A 1 485 ? -2.146 -26.751 -2.432 1.00 92.88 485 ASN A N 1
ATOM 3980 C CA . ASN A 1 485 ? -2.125 -27.636 -1.262 1.00 92.88 485 ASN A CA 1
ATOM 3981 C C . ASN A 1 485 ? -0.718 -28.163 -0.929 1.00 92.88 485 ASN A C 1
ATOM 3983 O O . ASN A 1 485 ? -0.540 -29.334 -0.586 1.00 92.88 485 ASN A O 1
ATOM 3987 N N . LEU A 1 486 ? 0.305 -27.312 -1.051 1.00 90.25 486 LEU A N 1
ATOM 3988 C CA . LEU A 1 486 ? 1.681 -27.740 -0.808 1.00 90.25 486 LEU A CA 1
ATOM 3989 C C . LEU A 1 486 ? 1.900 -28.022 0.684 1.00 90.25 486 LEU A C 1
ATOM 3991 O O . LEU A 1 486 ? 1.563 -27.168 1.508 1.00 90.25 486 LEU A O 1
ATOM 3995 N N . PRO A 1 487 ? 2.524 -29.144 1.075 1.00 89.81 487 PRO A N 1
ATOM 3996 C CA . PRO A 1 487 ? 2.899 -29.366 2.466 1.00 89.81 487 PRO A CA 1
ATOM 3997 C C . PRO A 1 487 ? 3.982 -28.369 2.898 1.00 89.81 487 PRO A C 1
ATOM 3999 O O . PRO A 1 487 ? 4.723 -27.835 2.073 1.00 89.81 487 PRO A O 1
ATOM 4002 N N . ARG A 1 488 ? 4.095 -28.113 4.207 1.00 84.44 488 ARG A N 1
ATOM 4003 C CA . ARG A 1 488 ? 5.002 -27.090 4.768 1.00 84.44 488 ARG A CA 1
ATOM 4004 C C . ARG A 1 488 ? 6.474 -27.281 4.367 1.00 84.44 488 ARG A C 1
ATOM 4006 O O . ARG A 1 488 ? 7.208 -26.305 4.289 1.00 84.44 488 ARG A O 1
ATOM 4013 N N . ASN A 1 489 ? 6.892 -28.519 4.126 1.00 87.06 489 ASN A N 1
ATOM 4014 C CA . ASN A 1 489 ? 8.256 -28.920 3.776 1.00 87.06 489 ASN A CA 1
ATOM 4015 C C . ASN A 1 489 ? 8.473 -29.148 2.265 1.00 87.06 489 ASN A C 1
ATOM 4017 O O . ASN A 1 489 ? 9.487 -29.730 1.888 1.00 87.06 489 ASN A O 1
ATOM 4021 N N . ASP A 1 490 ? 7.539 -28.739 1.400 1.00 86.94 490 ASP A N 1
ATOM 4022 C CA . ASP A 1 490 ? 7.697 -28.874 -0.052 1.00 86.94 490 ASP A CA 1
ATOM 4023 C C . ASP A 1 490 ? 8.869 -28.022 -0.567 1.00 86.94 490 ASP A C 1
ATOM 4025 O O . ASP A 1 490 ? 8.962 -26.833 -0.260 1.00 86.94 490 ASP A O 1
ATOM 4029 N N . ILE A 1 491 ? 9.739 -28.610 -1.393 1.00 84.62 491 ILE A N 1
ATOM 4030 C CA . ILE A 1 491 ? 10.907 -27.926 -1.970 1.00 84.62 491 ILE A CA 1
ATOM 4031 C C . ILE A 1 491 ? 10.521 -26.692 -2.798 1.00 84.62 491 ILE A C 1
ATOM 4033 O O . ILE A 1 491 ? 11.274 -25.726 -2.852 1.00 84.62 491 ILE A O 1
ATOM 4037 N N . ARG A 1 492 ? 9.319 -26.671 -3.386 1.00 82.62 492 ARG A N 1
ATOM 4038 C CA . ARG A 1 492 ? 8.801 -25.524 -4.149 1.00 82.62 492 ARG A CA 1
ATOM 4039 C C . ARG A 1 492 ? 8.475 -24.318 -3.269 1.00 82.62 492 ARG A C 1
ATOM 4041 O O . ARG A 1 492 ? 8.309 -23.225 -3.798 1.00 82.62 492 ARG A O 1
ATOM 4048 N N . ARG A 1 493 ? 8.381 -24.498 -1.945 1.00 81.75 493 ARG A N 1
ATOM 4049 C CA . ARG A 1 493 ? 8.256 -23.395 -0.979 1.00 81.75 493 ARG A CA 1
ATOM 4050 C C . ARG A 1 493 ? 9.604 -22.739 -0.661 1.00 81.75 493 ARG A C 1
ATOM 4052 O O . ARG A 1 493 ? 9.612 -21.667 -0.056 1.00 81.75 493 ARG A O 1
ATOM 4059 N N . ILE A 1 494 ? 10.731 -23.354 -1.042 1.00 69.31 494 ILE A N 1
ATOM 4060 C CA . ILE A 1 494 ? 12.068 -22.788 -0.841 1.00 69.31 494 ILE A CA 1
ATOM 4061 C C . ILE A 1 494 ? 12.265 -21.652 -1.844 1.00 69.31 494 ILE A C 1
ATOM 4063 O O . ILE A 1 494 ? 12.348 -21.858 -3.053 1.00 69.31 494 ILE A O 1
ATOM 4067 N N . TYR A 1 495 ? 12.325 -20.433 -1.318 1.00 60.66 495 TYR A N 1
ATOM 4068 C CA . TYR A 1 495 ? 12.559 -19.230 -2.101 1.00 60.66 495 TYR A CA 1
ATOM 4069 C C . TYR A 1 495 ? 13.996 -19.224 -2.644 1.00 60.66 495 TYR A C 1
ATOM 4071 O O . TYR A 1 495 ? 14.944 -19.226 -1.864 1.00 60.66 495 TYR A O 1
ATOM 4079 N N . GLN A 1 496 ? 14.174 -19.166 -3.969 1.00 48.19 496 GLN A N 1
ATOM 4080 C CA . GLN A 1 496 ? 15.501 -19.138 -4.610 1.00 48.19 496 GLN A CA 1
ATOM 4081 C C . GLN A 1 496 ? 16.316 -17.854 -4.334 1.00 48.19 496 GLN A C 1
ATOM 4083 O O . GLN A 1 496 ? 17.487 -17.795 -4.692 1.00 48.19 496 GLN A O 1
ATOM 4088 N N . GLY A 1 497 ? 15.743 -16.848 -3.660 1.00 46.00 497 GLY A N 1
ATOM 4089 C CA . GLY A 1 497 ? 16.466 -15.670 -3.159 1.00 46.00 497 GLY A CA 1
ATOM 4090 C C . GLY A 1 497 ? 16.743 -15.682 -1.649 1.00 46.00 497 GLY A C 1
ATOM 4091 O O . GLY A 1 497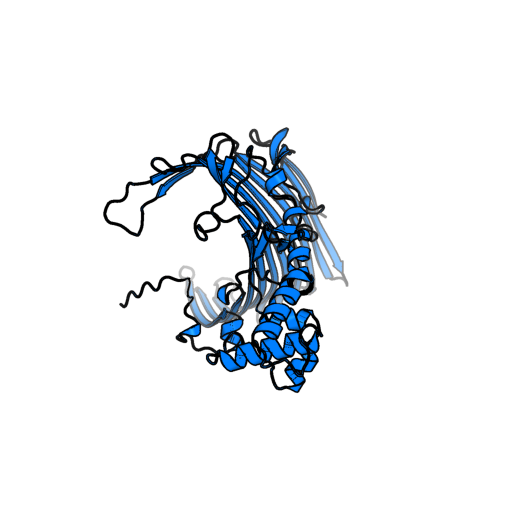 ? 17.288 -14.716 -1.121 1.00 46.00 497 GLY A O 1
ATOM 4092 N N . ALA A 1 498 ? 16.360 -16.741 -0.929 1.00 38.28 498 ALA A N 1
ATOM 4093 C CA . ALA A 1 498 ? 16.773 -16.957 0.448 1.00 38.28 498 ALA A CA 1
ATOM 4094 C C . ALA A 1 498 ? 18.009 -17.840 0.375 1.00 38.28 498 ALA A C 1
ATOM 4096 O O . ALA A 1 498 ? 17.905 -19.036 0.105 1.00 38.28 498 ALA A O 1
ATOM 4097 N N . LEU A 1 499 ? 19.186 -17.246 0.583 1.00 30.48 499 LEU A N 1
ATOM 4098 C CA . LEU A 1 499 ? 20.372 -18.028 0.895 1.00 30.48 499 LEU A CA 1
ATOM 4099 C C . LEU A 1 499 ? 19.987 -19.014 1.995 1.00 30.48 499 LEU A C 1
ATOM 4101 O O . LEU A 1 499 ? 19.600 -18.631 3.100 1.00 30.48 499 LEU A O 1
ATOM 4105 N N . VAL A 1 500 ? 20.033 -20.288 1.632 1.00 30.62 500 VAL A N 1
ATOM 4106 C CA . VAL A 1 500 ? 19.811 -21.418 2.511 1.00 30.62 500 VAL A CA 1
ATOM 4107 C C . VAL A 1 500 ? 20.944 -21.394 3.533 1.00 30.62 500 VAL A C 1
ATOM 4109 O O . VAL A 1 500 ? 21.980 -22.024 3.341 1.00 30.62 500 VAL A O 1
ATOM 4112 N N . SER A 1 501 ? 20.773 -20.665 4.637 1.00 27.77 501 SER A N 1
ATOM 4113 C CA . SER A 1 501 ? 21.499 -20.992 5.857 1.00 27.77 501 SER A CA 1
ATOM 4114 C C . SER A 1 501 ? 20.834 -22.240 6.424 1.00 27.77 501 SER A C 1
ATOM 4116 O O . SER A 1 501 ? 19.979 -22.182 7.310 1.00 27.77 501 SER A O 1
ATOM 4118 N N . ASN A 1 502 ? 21.200 -23.387 5.858 1.00 27.58 502 ASN A N 1
ATOM 4119 C CA . ASN A 1 502 ? 21.105 -24.651 6.562 1.00 27.58 502 ASN A CA 1
ATOM 4120 C C . ASN A 1 502 ? 21.954 -24.511 7.828 1.00 27.58 502 ASN A C 1
ATOM 4122 O O . ASN A 1 502 ? 23.159 -24.741 7.801 1.00 27.58 502 ASN A O 1
ATOM 4126 N N . LEU A 1 503 ? 21.330 -24.127 8.935 1.00 25.58 503 LEU A N 1
ATOM 4127 C CA . LEU A 1 503 ? 21.814 -24.500 10.252 1.00 25.58 503 LEU A CA 1
ATOM 4128 C C . LEU A 1 503 ? 20.816 -25.498 10.816 1.00 25.58 503 LEU A C 1
ATOM 4130 O O . LEU A 1 503 ? 19.798 -25.174 11.417 1.00 25.58 503 LEU A O 1
ATOM 4134 N N . VAL A 1 504 ? 21.141 -26.744 10.492 1.00 28.23 504 VAL A N 1
ATOM 4135 C CA . VAL A 1 504 ? 20.818 -27.927 11.268 1.00 28.23 504 VAL A CA 1
ATOM 4136 C C . VAL A 1 504 ? 21.285 -27.686 12.706 1.00 28.23 504 VAL A C 1
ATOM 4138 O O . VAL A 1 504 ? 22.490 -27.632 12.939 1.00 28.23 504 VAL A O 1
ATOM 4141 N N . SER A 1 505 ? 20.338 -27.542 13.634 1.00 30.20 505 SER A N 1
ATOM 4142 C CA . SER A 1 505 ? 20.322 -28.175 14.967 1.00 30.20 505 SER A CA 1
ATOM 4143 C C . SER A 1 505 ? 19.050 -27.785 15.708 1.00 30.20 505 SER A C 1
ATOM 4145 O O . SER A 1 505 ? 18.905 -26.572 15.988 1.00 30.20 505 SER A O 1
#